Protein AF-0000000084586249 (afdb_homodimer)

Structure (mmCIF, N/CA/C/O backbone):
data_AF-0000000084586249-model_v1
#
loop_
_entity.id
_entity.type
_entity.pdbx_description
1 polymer Methyltransferase
#
loop_
_atom_site.group_PDB
_atom_site.id
_atom_site.type_symbol
_atom_site.label_atom_id
_atom_site.label_alt_id
_atom_site.label_comp_id
_atom_site.label_asym_id
_atom_site.label_entity_id
_atom_site.label_seq_id
_atom_site.pdbx_PDB_ins_code
_atom_site.Cartn_x
_atom_site.Cartn_y
_atom_site.Cartn_z
_atom_site.occupancy
_atom_site.B_iso_or_equiv
_atom_site.auth_seq_id
_atom_site.auth_comp_id
_atom_site.auth_asym_id
_atom_site.auth_atom_id
_atom_site.pdbx_PDB_model_num
ATOM 1 N N . MET A 1 1 ? 25.312 10.922 -0.398 1 52.28 1 MET A N 1
ATOM 2 C CA . MET A 1 1 ? 24.281 9.891 -0.327 1 52.28 1 MET A CA 1
ATOM 3 C C . MET A 1 1 ? 24.891 8.5 -0.48 1 52.28 1 MET A C 1
ATOM 5 O O . MET A 1 1 ? 25.766 8.289 -1.312 1 52.28 1 MET A O 1
ATOM 9 N N . ASN A 1 2 ? 24.656 7.605 0.57 1 78.06 2 ASN A N 1
ATOM 10 C CA . ASN A 1 2 ? 25.188 6.246 0.511 1 78.06 2 ASN A CA 1
ATOM 11 C C . ASN A 1 2 ? 24.688 5.508 -0.73 1 78.06 2 ASN A C 1
ATOM 13 O O . ASN A 1 2 ? 23.75 5.941 -1.383 1 78.06 2 ASN A O 1
ATOM 17 N N . VAL A 1 3 ? 25.516 4.699 -1.346 1 79.88 3 VAL A N 1
ATOM 18 C CA . VAL A 1 3 ? 25.281 3.922 -2.559 1 79.88 3 VAL A CA 1
ATOM 19 C C . VAL A 1 3 ? 23.844 3.434 -2.602 1 79.88 3 VAL A C 1
ATOM 21 O O . VAL A 1 3 ? 23.188 3.486 -3.648 1 79.88 3 VAL A O 1
ATOM 24 N N . MET A 1 4 ? 23.266 3.158 -1.524 1 85.44 4 MET A N 1
ATOM 25 C CA . MET A 1 4 ? 21.906 2.643 -1.477 1 85.44 4 MET A CA 1
ATOM 26 C C . MET A 1 4 ? 20.891 3.756 -1.712 1 85.44 4 MET A C 1
ATOM 28 O O . MET A 1 4 ? 19.891 3.557 -2.404 1 85.44 4 MET A O 1
ATOM 32 N N . GLU A 1 5 ? 21.141 4.891 -1.182 1 86.06 5 GLU A N 1
ATOM 33 C CA . GLU A 1 5 ? 20.234 6.023 -1.354 1 86.06 5 GLU A CA 1
ATOM 34 C C . GLU A 1 5 ? 20.203 6.48 -2.811 1 86.06 5 GLU A C 1
ATOM 36 O O . GLU A 1 5 ? 19.141 6.875 -3.314 1 86.06 5 GLU A O 1
ATOM 41 N N . ASN A 1 6 ? 21.312 6.391 -3.418 1 92.62 6 ASN A N 1
ATOM 42 C CA . ASN A 1 6 ? 21.359 6.715 -4.84 1 92.62 6 ASN A CA 1
ATOM 43 C C . ASN A 1 6 ? 20.516 5.73 -5.66 1 92.62 6 ASN A C 1
ATOM 45 O O . ASN A 1 6 ? 19.828 6.129 -6.59 1 92.62 6 ASN A O 1
ATOM 49 N N . LYS A 1 7 ? 20.688 4.465 -5.297 1 95.5 7 LYS A N 1
ATOM 50 C CA . LYS A 1 7 ? 19.906 3.434 -5.984 1 95.5 7 LYS A CA 1
ATOM 51 C C . LYS A 1 7 ? 18.406 3.652 -5.793 1 95.5 7 LYS A C 1
ATOM 53 O O . LYS A 1 7 ? 17.641 3.518 -6.742 1 95.5 7 LYS A O 1
ATOM 58 N N . TRP A 1 8 ? 17.984 3.982 -4.555 1 98.06 8 TRP A N 1
ATOM 59 C CA . TRP A 1 8 ? 16.578 4.273 -4.277 1 98.06 8 TRP A CA 1
ATOM 60 C C . TRP A 1 8 ? 16.078 5.426 -5.145 1 98.06 8 TRP A C 1
ATOM 62 O O . TRP A 1 8 ? 14.977 5.367 -5.691 1 98.06 8 TRP A O 1
ATOM 72 N N . SER A 1 9 ? 16.859 6.465 -5.262 1 97.56 9 SER A N 1
ATOM 73 C CA . SER A 1 9 ? 16.5 7.641 -6.043 1 97.56 9 SER A CA 1
ATOM 74 C C . SER A 1 9 ? 16.391 7.305 -7.527 1 97.56 9 SER A C 1
ATOM 76 O O . SER A 1 9 ? 15.508 7.812 -8.219 1 97.56 9 SER A O 1
ATOM 78 N N . ASP A 1 10 ? 17.328 6.492 -8.023 1 98.06 10 ASP A N 1
ATOM 79 C CA . ASP A 1 10 ? 17.281 6.059 -9.414 1 98.06 10 ASP A CA 1
ATOM 80 C C . ASP A 1 10 ? 15.984 5.301 -9.711 1 98.06 10 ASP A C 1
ATOM 82 O O . ASP A 1 10 ? 15.359 5.512 -10.75 1 98.06 10 ASP A O 1
ATOM 86 N N . VAL A 1 11 ? 15.594 4.457 -8.812 1 98.62 11 VAL A N 1
ATOM 87 C CA . VAL A 1 11 ? 14.375 3.678 -8.992 1 98.62 11 VAL A CA 1
ATOM 88 C C . VAL A 1 11 ? 13.156 4.602 -8.945 1 98.62 11 VAL A C 1
ATOM 90 O O . VAL A 1 11 ? 12.227 4.461 -9.742 1 98.62 11 VAL A O 1
ATOM 93 N N . ASP A 1 12 ? 13.148 5.562 -8.016 1 97.94 12 ASP A N 1
ATOM 94 C CA . ASP A 1 12 ? 12.07 6.547 -7.988 1 97.94 12 ASP A CA 1
ATOM 95 C C . ASP A 1 12 ? 11.938 7.25 -9.336 1 97.94 12 ASP A C 1
ATOM 97 O O . ASP A 1 12 ? 10.828 7.504 -9.805 1 97.94 12 ASP A O 1
ATOM 101 N N . THR A 1 13 ? 13.086 7.602 -9.898 1 97.31 13 THR A N 1
ATOM 102 C CA . THR A 1 13 ? 13.055 8.281 -11.195 1 97.31 13 THR A CA 1
ATOM 103 C C . THR A 1 13 ? 12.375 7.41 -12.242 1 97.31 13 THR A C 1
ATOM 105 O O . THR A 1 13 ? 11.555 7.898 -13.023 1 97.31 13 THR A O 1
ATOM 108 N N . VAL A 1 14 ? 12.672 6.094 -12.258 1 98.06 14 VAL A N 1
ATOM 109 C CA . VAL A 1 14 ? 12.031 5.164 -13.18 1 98.06 14 VAL A CA 1
ATOM 110 C C . VAL A 1 14 ? 10.523 5.156 -12.953 1 98.06 14 VAL A C 1
ATOM 112 O O . VAL A 1 14 ? 9.742 5.262 -13.898 1 98.06 14 VAL A O 1
ATOM 115 N N . PHE A 1 15 ? 10.078 5.047 -11.695 1 98.62 15 PHE A N 1
ATOM 116 C CA . PHE A 1 15 ? 8.664 4.973 -11.367 1 98.62 15 PHE A CA 1
ATOM 117 C C . PHE A 1 15 ? 7.961 6.281 -11.711 1 98.62 15 PHE A C 1
ATOM 119 O O . PHE A 1 15 ? 6.863 6.273 -12.273 1 98.62 15 PHE A O 1
ATOM 126 N N . LEU A 1 16 ? 8.602 7.414 -11.383 1 97.75 16 LEU A N 1
ATOM 127 C CA . LEU A 1 16 ? 7.992 8.703 -11.68 1 97.75 16 LEU A CA 1
ATOM 128 C C . LEU A 1 16 ? 7.793 8.875 -13.188 1 97.75 16 LEU A C 1
ATOM 130 O O . LEU A 1 16 ? 6.715 9.273 -13.633 1 97.75 16 LEU A O 1
ATOM 134 N N . ASN A 1 17 ? 8.734 8.531 -13.953 1 96.62 17 ASN A N 1
ATOM 135 C CA . ASN A 1 17 ? 8.672 8.68 -15.406 1 96.62 17 ASN A CA 1
ATOM 136 C C . ASN A 1 17 ? 7.621 7.754 -16.016 1 96.62 17 ASN A C 1
ATOM 138 O O . ASN A 1 17 ? 6.996 8.094 -17.016 1 96.62 17 ASN A O 1
ATOM 142 N N . SER A 1 18 ? 7.383 6.641 -15.398 1 97.56 18 SER A N 1
ATOM 143 C CA . SER A 1 18 ? 6.508 5.637 -15.992 1 97.56 18 SER A CA 1
ATOM 144 C C . SER A 1 18 ? 5.078 5.773 -15.477 1 97.56 18 SER A C 1
ATOM 146 O O . SER A 1 18 ? 4.121 5.551 -16.219 1 97.56 18 SER A O 1
ATOM 148 N N . LEU A 1 19 ? 4.934 6.152 -14.188 1 98.06 19 LEU A N 1
ATOM 149 C CA . LEU A 1 19 ? 3.637 5.953 -13.547 1 98.06 19 LEU A CA 1
ATOM 150 C C . LEU A 1 19 ? 3.012 7.285 -13.156 1 98.06 19 LEU A C 1
ATOM 152 O O . LEU A 1 19 ? 1.807 7.363 -12.906 1 98.06 19 LEU A O 1
ATOM 156 N N . LEU A 1 20 ? 3.826 8.266 -13.062 1 96.62 20 LEU A N 1
ATOM 157 C CA . LEU A 1 20 ? 3.355 9.578 -12.625 1 96.62 20 LEU A CA 1
ATOM 158 C C . LEU A 1 20 ? 4.109 10.695 -13.328 1 96.62 20 LEU A C 1
ATOM 160 O O . LEU A 1 20 ? 4.961 11.352 -12.727 1 96.62 20 LEU A O 1
ATOM 164 N N . PRO A 1 21 ? 3.756 10.945 -14.469 1 86.12 21 PRO A N 1
ATOM 165 C CA . PRO A 1 21 ? 4.461 12.023 -15.164 1 86.12 21 PRO A CA 1
ATOM 166 C C . PRO A 1 21 ? 4.336 13.367 -14.445 1 86.12 21 PRO A C 1
ATOM 168 O O . PRO A 1 21 ? 3.42 13.562 -13.641 1 86.12 21 PRO A O 1
ATOM 171 N N . ALA A 1 22 ? 5.133 14.289 -14.797 1 87.88 22 ALA A N 1
ATOM 172 C CA . ALA A 1 22 ? 5.328 15.562 -14.102 1 87.88 22 ALA A CA 1
ATOM 173 C C . ALA A 1 22 ? 4.039 16.375 -14.078 1 87.88 22 ALA A C 1
ATOM 175 O O . ALA A 1 22 ? 3.756 17.062 -13.094 1 87.88 22 ALA A O 1
ATOM 176 N N . GLU A 1 23 ? 3.238 16.281 -15.086 1 88.38 23 GLU A N 1
ATOM 177 C CA . GLU A 1 23 ? 2.02 17.078 -15.18 1 88.38 23 GLU A CA 1
ATOM 178 C C . GLU A 1 23 ? 0.967 16.594 -14.18 1 88.38 23 GLU A C 1
ATOM 180 O O . GLU A 1 23 ? -0.004 17.312 -13.906 1 88.38 23 GLU A O 1
ATOM 185 N N . GLU A 1 24 ? 1.23 15.492 -13.578 1 92.94 24 GLU A N 1
ATOM 186 C CA . GLU A 1 24 ? 0.219 14.891 -12.711 1 92.94 24 GLU A CA 1
ATOM 187 C C . GLU A 1 24 ? 0.689 14.844 -11.258 1 92.94 24 GLU A C 1
ATOM 189 O O . GLU A 1 24 ? -0.052 14.414 -10.375 1 92.94 24 GLU A O 1
ATOM 194 N N . ASP A 1 25 ? 1.875 15.328 -10.992 1 95.25 25 ASP A N 1
ATOM 195 C CA . ASP A 1 25 ? 2.445 15.062 -9.68 1 95.25 25 ASP A CA 1
ATOM 196 C C . ASP A 1 25 ? 2.203 16.234 -8.727 1 95.25 25 ASP A C 1
ATOM 198 O O . ASP A 1 25 ? 2.74 16.266 -7.617 1 95.25 25 ASP A O 1
ATOM 202 N N . HIS A 1 26 ? 1.472 17.281 -9.156 1 96.69 26 HIS A N 1
ATOM 203 C CA . HIS A 1 26 ? 1.123 18.453 -8.367 1 96.69 26 HIS A CA 1
ATOM 204 C C . HIS A 1 26 ? 2.373 19.156 -7.855 1 96.69 26 HIS A C 1
ATOM 206 O O . HIS A 1 26 ? 2.387 19.672 -6.73 1 96.69 26 HIS A O 1
ATOM 212 N N . SER A 1 27 ? 3.408 19.141 -8.633 1 96.19 27 SER A N 1
ATOM 213 C CA . SER A 1 27 ? 4.68 19.734 -8.227 1 96.19 27 SER A CA 1
ATOM 214 C C . SER A 1 27 ? 4.52 21.219 -7.918 1 96.19 27 SER A C 1
ATOM 216 O O . SER A 1 27 ? 5.285 21.781 -7.133 1 96.19 27 SER A O 1
ATOM 218 N N . TYR A 1 28 ? 3.492 21.875 -8.477 1 96.75 28 TYR A N 1
ATOM 219 C CA . TYR A 1 28 ? 3.25 23.281 -8.219 1 96.75 28 TYR A CA 1
ATOM 220 C C . TYR A 1 28 ? 2.984 23.531 -6.738 1 96.75 28 TYR A C 1
ATOM 222 O O . TYR A 1 28 ? 3.328 24.594 -6.207 1 96.75 28 TYR A O 1
ATOM 230 N N . VAL A 1 29 ? 2.383 22.609 -6.031 1 98.31 29 VAL A N 1
ATOM 231 C CA . VAL A 1 29 ? 2.107 22.734 -4.605 1 98.31 29 VAL A CA 1
ATOM 232 C C . VAL A 1 29 ? 3.418 22.703 -3.822 1 98.31 29 VAL A C 1
ATOM 234 O O . VAL A 1 29 ? 3.615 23.484 -2.891 1 98.31 29 VAL A O 1
ATOM 237 N N . LEU A 1 30 ? 4.309 21.781 -4.199 1 97.5 30 LEU A N 1
ATOM 238 C CA . LEU A 1 30 ? 5.609 21.656 -3.547 1 97.5 30 LEU A CA 1
ATOM 239 C C . LEU A 1 30 ? 6.426 22.938 -3.732 1 97.5 30 LEU A C 1
ATOM 241 O O . LEU A 1 30 ? 7.094 23.391 -2.803 1 97.5 30 LEU A O 1
ATOM 245 N N . GLU A 1 31 ? 6.371 23.453 -4.887 1 97.5 31 GLU A N 1
ATOM 246 C CA . GLU A 1 31 ? 7.055 24.719 -5.172 1 97.5 31 GLU A CA 1
ATOM 247 C C . GLU A 1 31 ? 6.492 25.844 -4.324 1 97.5 31 GLU A C 1
ATOM 249 O O . GLU A 1 31 ? 7.25 26.641 -3.762 1 97.5 31 GLU A O 1
ATOM 254 N N . ALA A 1 32 ? 5.168 25.922 -4.266 1 98.31 32 ALA A N 1
ATOM 255 C CA . ALA A 1 32 ? 4.52 26.953 -3.451 1 98.31 32 ALA A CA 1
ATOM 256 C C . ALA A 1 32 ? 4.906 26.812 -1.981 1 98.31 32 ALA A C 1
ATOM 258 O O . ALA A 1 32 ? 5.148 27.812 -1.298 1 98.31 32 ALA A O 1
ATOM 259 N N . ASN A 1 33 ? 4.918 25.562 -1.491 1 98.62 33 ASN A N 1
ATOM 260 C CA . ASN A 1 33 ? 5.328 25.312 -0.114 1 98.62 33 ASN A CA 1
ATOM 261 C C . ASN A 1 33 ? 6.758 25.781 0.141 1 98.62 33 ASN A C 1
ATOM 263 O O . ASN A 1 33 ? 7.043 26.391 1.176 1 98.62 33 ASN A O 1
ATOM 267 N N . GLN A 1 34 ? 7.625 25.469 -0.759 1 97.88 34 GLN A N 1
ATOM 268 C CA . GLN A 1 34 ? 9.016 25.891 -0.645 1 97.88 34 GLN A CA 1
ATOM 269 C C . GLN A 1 34 ? 9.141 27.406 -0.632 1 97.88 34 GLN A C 1
ATOM 271 O O . GLN A 1 34 ? 9.875 27.969 0.182 1 97.88 34 GLN A O 1
ATOM 276 N N . GLU A 1 35 ? 8.453 28.062 -1.516 1 98.12 35 GLU A N 1
ATOM 277 C CA . GLU A 1 35 ? 8.469 29.516 -1.599 1 98.12 35 GLU A CA 1
ATOM 278 C C . GLU A 1 35 ? 7.965 30.156 -0.306 1 98.12 35 GLU A C 1
ATOM 280 O O . GLU A 1 35 ? 8.445 31.203 0.104 1 98.12 35 GLU A O 1
ATOM 285 N N . ALA A 1 36 ? 7.012 29.516 0.248 1 98.38 36 ALA A N 1
ATOM 286 C CA . ALA A 1 36 ? 6.438 30 1.497 1 98.38 36 ALA A CA 1
ATOM 287 C C . ALA A 1 36 ? 7.289 29.594 2.693 1 98.38 36 ALA A C 1
ATOM 289 O O . ALA A 1 36 ? 6.922 29.844 3.844 1 98.38 36 ALA A O 1
ATOM 290 N N . GLU A 1 37 ? 8.398 28.828 2.451 1 98.06 37 GLU A N 1
ATOM 291 C CA . GLU A 1 37 ? 9.391 28.453 3.447 1 98.06 37 GLU A CA 1
ATOM 292 C C . GLU A 1 37 ? 8.812 27.469 4.465 1 98.06 37 GLU A C 1
ATOM 294 O O . GLU A 1 37 ? 9.117 27.547 5.656 1 98.06 37 GLU A O 1
ATOM 299 N N . LEU A 1 38 ? 7.867 26.734 3.994 1 98 38 LEU A N 1
ATOM 300 C CA . LEU A 1 38 ? 7.41 25.625 4.832 1 98 38 LEU A CA 1
ATOM 301 C C . LEU A 1 38 ? 8.477 24.547 4.934 1 98 38 LEU A C 1
ATOM 303 O O . LEU A 1 38 ? 9.32 24.406 4.047 1 98 38 LEU A O 1
ATOM 307 N N . PRO A 1 39 ? 8.438 23.781 6.074 1 95.62 39 PRO A N 1
ATOM 308 C CA . PRO A 1 39 ? 9.32 22.609 6.129 1 95.62 39 PRO A CA 1
ATOM 309 C C . PRO A 1 39 ? 9.125 21.672 4.953 1 95.62 39 PRO A C 1
ATOM 311 O O . PRO A 1 39 ? 7.992 21.453 4.512 1 95.62 39 PRO A O 1
ATOM 314 N N . GLN A 1 40 ? 10.211 21.125 4.375 1 92.38 40 GLN A N 1
ATOM 315 C CA . GLN A 1 40 ? 10.148 20.234 3.225 1 92.38 40 GLN A CA 1
ATOM 316 C C . GLN A 1 40 ? 9.93 18.797 3.662 1 92.38 40 GLN A C 1
ATOM 318 O O . GLN A 1 40 ? 10.773 17.922 3.406 1 92.38 40 GLN A O 1
ATOM 323 N N . ILE A 1 41 ? 8.812 18.578 4.266 1 92.94 41 ILE A N 1
ATOM 324 C CA . ILE A 1 41 ? 8.547 17.266 4.832 1 92.94 41 ILE A CA 1
ATOM 325 C C . ILE A 1 41 ? 7.297 16.672 4.191 1 92.94 41 ILE A C 1
ATOM 327 O O . ILE A 1 41 ? 6.668 15.773 4.758 1 92.94 41 ILE A O 1
ATOM 331 N N . ASP A 1 42 ? 6.906 17.203 3.037 1 94.5 42 ASP A N 1
ATOM 332 C CA . ASP A 1 42 ? 5.789 16.641 2.285 1 94.5 42 ASP A CA 1
ATOM 333 C C . ASP A 1 42 ? 6.047 15.188 1.916 1 94.5 42 ASP A C 1
ATOM 335 O O . ASP A 1 42 ? 7.203 14.773 1.794 1 94.5 42 ASP A O 1
ATOM 339 N N . VAL A 1 43 ? 4.984 14.422 1.787 1 96.5 43 VAL A N 1
ATOM 340 C CA . VAL A 1 43 ? 5.141 13.109 1.177 1 96.5 43 VAL A CA 1
ATOM 341 C C . VAL A 1 43 ? 5.711 13.258 -0.232 1 96.5 43 VAL A C 1
ATOM 343 O O . VAL A 1 43 ? 5.609 14.328 -0.84 1 96.5 43 VAL A O 1
ATOM 346 N N . SER A 1 44 ? 6.324 12.219 -0.749 1 96.38 44 SER A N 1
ATOM 347 C CA . SER A 1 44 ? 6.793 12.227 -2.131 1 96.38 44 SER A CA 1
ATOM 348 C C . SER A 1 44 ? 5.629 12.133 -3.111 1 96.38 44 SER A C 1
ATOM 350 O O . SER A 1 44 ? 4.527 11.727 -2.732 1 96.38 44 SER A O 1
ATOM 352 N N . PRO A 1 45 ? 5.863 12.461 -4.363 1 97.56 45 PRO A N 1
ATOM 353 C CA . PRO A 1 45 ? 4.801 12.352 -5.367 1 97.56 45 PRO A CA 1
ATOM 354 C C . PRO A 1 45 ? 4.238 10.93 -5.473 1 97.56 45 PRO A C 1
ATOM 356 O O . PRO A 1 45 ? 3.021 10.75 -5.551 1 97.56 45 PRO A O 1
ATOM 359 N N . LEU A 1 46 ? 5.086 9.922 -5.449 1 98.31 46 LEU A N 1
ATOM 360 C CA . LEU A 1 46 ? 4.625 8.539 -5.531 1 98.31 46 LEU A CA 1
ATOM 361 C C . LEU A 1 46 ? 3.801 8.164 -4.305 1 98.31 46 LEU A C 1
ATOM 363 O O . LEU A 1 46 ? 2.824 7.418 -4.41 1 98.31 46 LEU A O 1
ATOM 367 N N . GLN A 1 47 ? 4.191 8.68 -3.154 1 98.19 47 GLN A N 1
ATOM 368 C CA . GLN A 1 47 ? 3.422 8.445 -1.938 1 98.19 47 GLN A CA 1
ATOM 369 C C . GLN A 1 47 ? 2.08 9.172 -1.988 1 98.19 47 GLN A C 1
ATOM 371 O O . GLN A 1 47 ? 1.071 8.656 -1.504 1 98.19 47 GLN A O 1
ATOM 376 N N . GLY A 1 48 ? 2.082 10.43 -2.514 1 98.5 48 GLY A N 1
ATOM 377 C CA . GLY A 1 48 ? 0.817 11.109 -2.748 1 98.5 48 GLY A CA 1
ATOM 378 C C . GLY A 1 48 ? -0.128 10.32 -3.633 1 98.5 48 GLY A C 1
ATOM 379 O O . GLY A 1 48 ? -1.312 10.18 -3.318 1 98.5 48 GLY A O 1
ATOM 380 N N . ARG A 1 49 ? 0.405 9.828 -4.719 1 98.62 49 ARG A N 1
ATOM 381 C CA . ARG A 1 49 ? -0.385 8.992 -5.617 1 98.62 49 ARG A CA 1
ATOM 382 C C . ARG A 1 49 ? -0.88 7.738 -4.91 1 98.62 49 ARG A C 1
ATOM 384 O O . ARG A 1 49 ? -1.987 7.266 -5.176 1 98.62 49 ARG A O 1
ATOM 391 N N . LEU A 1 50 ? -0.087 7.148 -4.039 1 98.88 50 LEU A N 1
ATOM 392 C CA . LEU A 1 50 ? -0.523 6 -3.252 1 98.88 50 LEU A CA 1
ATOM 393 C C . LEU A 1 50 ? -1.746 6.352 -2.412 1 98.88 50 LEU A C 1
ATOM 395 O O . LEU A 1 50 ? -2.732 5.609 -2.404 1 98.88 50 LEU A O 1
ATOM 399 N N . LEU A 1 51 ? -1.681 7.465 -1.702 1 98.88 51 LEU A N 1
ATOM 400 C CA . LEU A 1 51 ? -2.809 7.91 -0.891 1 98.88 51 LEU A CA 1
ATOM 401 C C . LEU A 1 51 ? -4.051 8.109 -1.752 1 98.88 51 LEU A C 1
ATOM 403 O O . LEU A 1 51 ? -5.148 7.688 -1.375 1 98.88 51 LEU A O 1
ATOM 407 N N . HIS A 1 52 ? -3.867 8.719 -2.879 1 98.88 52 HIS A N 1
ATOM 408 C CA . HIS A 1 52 ? -4.941 8.945 -3.836 1 98.88 52 HIS A CA 1
ATOM 409 C C . HIS A 1 52 ? -5.59 7.637 -4.266 1 98.88 52 HIS A C 1
ATOM 411 O O . HIS A 1 52 ? -6.816 7.504 -4.23 1 98.88 52 HIS A O 1
ATOM 417 N N . LEU A 1 53 ? -4.793 6.691 -4.598 1 98.88 53 LEU A N 1
ATOM 418 C CA . LEU A 1 53 ? -5.309 5.422 -5.094 1 98.88 53 LEU A CA 1
ATOM 419 C C . LEU A 1 53 ? -5.984 4.633 -3.973 1 98.88 53 LEU A C 1
ATOM 421 O O . LEU A 1 53 ? -7.012 3.986 -4.195 1 98.88 53 LEU A O 1
ATOM 425 N N . LEU A 1 54 ? -5.395 4.66 -2.77 1 98.94 54 LEU A N 1
ATOM 426 C CA . LEU A 1 54 ? -6.039 3.986 -1.646 1 98.94 54 LEU A CA 1
ATOM 427 C C . LEU A 1 54 ? -7.422 4.57 -1.382 1 98.94 54 LEU A C 1
ATOM 429 O O . LEU A 1 54 ? -8.375 3.832 -1.124 1 98.94 54 LEU A O 1
ATOM 433 N N . ALA A 1 55 ? -7.523 5.879 -1.43 1 98.88 55 ALA A N 1
ATOM 434 C CA . ALA A 1 55 ? -8.82 6.535 -1.239 1 98.88 55 ALA A CA 1
ATOM 435 C C . ALA A 1 55 ? -9.797 6.141 -2.34 1 98.88 55 ALA A C 1
ATOM 437 O O . ALA A 1 55 ? -10.977 5.891 -2.07 1 98.88 55 ALA A O 1
ATOM 438 N N . LYS A 1 56 ? -9.32 6.062 -3.568 1 98.62 56 LYS A N 1
ATOM 439 C CA . LYS A 1 56 ? -10.164 5.652 -4.688 1 98.62 56 LYS A CA 1
ATOM 440 C C . LYS A 1 56 ? -10.633 4.207 -4.527 1 98.62 56 LYS A C 1
ATOM 442 O O . LYS A 1 56 ? -11.805 3.9 -4.742 1 98.62 56 LYS A O 1
ATOM 447 N N . ILE A 1 57 ? -9.711 3.393 -4.223 1 98.75 57 ILE A N 1
ATOM 448 C CA . ILE A 1 57 ? -10.023 1.979 -4.035 1 98.75 57 ILE A CA 1
ATOM 449 C C . ILE A 1 57 ? -11.094 1.826 -2.955 1 98.75 57 ILE A C 1
ATOM 451 O O . ILE A 1 57 ? -12.062 1.084 -3.135 1 98.75 57 ILE A O 1
ATOM 455 N N . LYS A 1 58 ? -10.945 2.52 -1.854 1 98.62 58 LYS A N 1
ATOM 456 C CA . LYS A 1 58 ? -11.914 2.48 -0.766 1 98.62 58 LYS A CA 1
ATOM 457 C C . LYS A 1 58 ? -13.266 3.047 -1.21 1 98.62 58 LYS A C 1
ATOM 459 O O . LYS A 1 58 ? -14.312 2.654 -0.688 1 98.62 58 LYS A O 1
ATOM 464 N N . GLY A 1 59 ? -13.289 3.902 -2.186 1 98.31 59 GLY A N 1
ATOM 465 C CA . GLY A 1 59 ? -14.469 4.703 -2.465 1 98.31 59 GLY A CA 1
ATOM 466 C C . GLY A 1 59 ? -14.773 5.719 -1.379 1 98.31 59 GLY A C 1
ATOM 467 O O . GLY A 1 59 ? -15.93 5.879 -0.974 1 98.31 59 GLY A O 1
ATOM 468 N N . ALA A 1 60 ? -13.711 6.402 -0.971 1 98.62 60 ALA A N 1
ATOM 469 C CA . ALA A 1 60 ? -13.82 7.32 0.161 1 98.62 60 ALA A CA 1
ATOM 470 C C . ALA A 1 60 ? -14.758 8.477 -0.159 1 98.62 60 ALA A C 1
ATOM 472 O O . ALA A 1 60 ? -14.742 9.016 -1.27 1 98.62 60 ALA A O 1
ATOM 473 N N . LYS A 1 61 ? -15.555 8.859 0.827 1 98.62 61 LYS A N 1
ATOM 474 C CA . LYS A 1 61 ? -16.469 9.992 0.716 1 98.62 61 LYS A CA 1
ATOM 475 C C . LYS A 1 61 ? -16.188 11.031 1.795 1 98.62 61 LYS A C 1
ATOM 477 O O . LYS A 1 61 ? -16.422 12.227 1.591 1 98.62 61 LYS A O 1
ATOM 482 N N . HIS A 1 62 ? -15.773 10.594 2.887 1 98.62 62 HIS A N 1
ATOM 483 C CA . HIS A 1 62 ? -15.43 11.445 4.02 1 98.62 62 HIS A CA 1
ATOM 484 C C . HIS A 1 62 ? -14.031 11.148 4.535 1 98.62 62 HIS A C 1
ATOM 486 O O . HIS A 1 62 ? -13.797 10.102 5.148 1 98.62 62 HIS A O 1
ATOM 492 N N . ILE A 1 63 ? -13.141 12.109 4.312 1 98.88 63 ILE A N 1
ATOM 493 C CA . ILE A 1 63 ? -11.742 11.883 4.652 1 98.88 63 ILE A CA 1
ATOM 494 C C . ILE A 1 63 ? -11.336 12.812 5.797 1 98.88 63 ILE A C 1
ATOM 496 O O . ILE A 1 63 ? -11.711 13.992 5.812 1 98.88 63 ILE A O 1
ATOM 500 N N . LEU A 1 64 ? -10.602 12.281 6.773 1 98.81 64 LEU A N 1
ATOM 501 C CA . LEU A 1 64 ? -9.945 13.07 7.809 1 98.81 64 LEU A CA 1
ATOM 502 C C . LEU A 1 64 ? -8.43 12.977 7.672 1 98.81 64 LEU A C 1
ATOM 504 O O . LEU A 1 64 ? -7.871 11.883 7.59 1 98.81 64 LEU A O 1
ATOM 508 N N . GLU A 1 65 ? -7.809 14.07 7.566 1 98.81 65 GLU A N 1
ATOM 509 C CA . GLU A 1 65 ? -6.352 14.172 7.602 1 98.81 65 GLU A CA 1
ATOM 510 C C . GLU A 1 65 ? -5.879 14.938 8.828 1 98.81 65 GLU A C 1
ATOM 512 O O . GLU A 1 65 ? -6.352 16.047 9.094 1 98.81 65 GLU A O 1
ATOM 517 N N . ILE A 1 66 ? -5.039 14.305 9.602 1 98.56 66 ILE A N 1
ATOM 518 C CA . ILE A 1 66 ? -4.398 14.977 10.727 1 98.56 66 ILE A CA 1
ATOM 519 C C . ILE A 1 66 ? -2.965 15.352 10.359 1 98.56 66 ILE A C 1
ATOM 521 O O . ILE A 1 66 ? -2.104 14.477 10.227 1 98.56 66 ILE A O 1
ATOM 525 N N . GLY A 1 67 ? -2.668 16.609 10.234 1 98.06 67 GLY A N 1
ATOM 526 C CA . GLY A 1 67 ? -1.424 17.141 9.695 1 98.06 67 GLY A CA 1
ATOM 527 C C . GLY A 1 67 ? -1.539 17.578 8.25 1 98.06 67 GLY A C 1
ATOM 528 O O . GLY A 1 67 ? -1.449 16.75 7.332 1 98.06 67 GLY A O 1
ATOM 529 N N . THR A 1 68 ? -1.691 18.922 8.094 1 98.38 68 THR A N 1
ATOM 530 C CA . THR A 1 68 ? -1.943 19.484 6.766 1 98.38 68 THR A CA 1
ATOM 531 C C . THR A 1 68 ? -0.65 19.984 6.137 1 98.38 68 THR A C 1
ATOM 533 O O . THR A 1 68 ? -0.386 19.75 4.961 1 98.38 68 THR A O 1
ATOM 536 N N . LEU A 1 69 ? 0.139 20.703 6.926 1 98.06 69 LEU A N 1
ATOM 537 C CA . LEU A 1 69 ? 1.248 21.5 6.402 1 98.06 69 LEU A CA 1
ATOM 538 C C . LEU A 1 69 ? 0.784 22.391 5.258 1 98.06 69 LEU A C 1
ATOM 540 O O . LEU A 1 69 ? -0.138 23.188 5.43 1 98.06 69 LEU A O 1
ATOM 544 N N . GLY A 1 70 ? 1.329 22.297 4.098 1 98.56 70 GLY A N 1
ATOM 545 C CA . GLY A 1 70 ? 0.941 23.125 2.975 1 98.56 70 GLY A CA 1
ATOM 546 C C . GLY A 1 70 ? -0.098 22.484 2.078 1 98.56 70 GLY A C 1
ATOM 547 O O . GLY A 1 70 ? -0.473 23.047 1.048 1 98.56 70 GLY A O 1
ATOM 548 N N . GLY A 1 71 ? -0.564 21.359 2.383 1 98.81 71 GLY A N 1
ATOM 549 C CA . GLY A 1 71 ? -1.747 20.797 1.75 1 98.81 71 GLY A CA 1
ATOM 550 C C . GLY A 1 71 ? -1.423 19.844 0.612 1 98.81 71 GLY A C 1
ATOM 551 O O . GLY A 1 71 ? -2.297 19.5 -0.186 1 98.81 71 GLY A O 1
ATOM 552 N N . TYR A 1 72 ? -0.193 19.344 0.497 1 98.81 72 TYR A N 1
ATOM 553 C CA . TYR A 1 72 ? 0.173 18.484 -0.629 1 98.81 72 TYR A CA 1
ATOM 554 C C . TYR A 1 72 ? -0.596 17.172 -0.591 1 98.81 72 TYR A C 1
ATOM 556 O O . TYR A 1 72 ? -1.287 16.828 -1.551 1 98.81 72 TYR A O 1
ATOM 564 N N . SER A 1 73 ? -0.516 16.453 0.523 1 98.81 73 SER A N 1
ATOM 565 C CA . SER A 1 73 ? -1.269 15.211 0.63 1 98.81 73 SER A CA 1
ATOM 566 C C . SER A 1 73 ? -2.771 15.469 0.635 1 98.81 73 SER A C 1
ATOM 568 O O . SER A 1 73 ? -3.547 14.664 0.114 1 98.81 73 SER A O 1
ATOM 570 N N . THR A 1 74 ? -3.154 16.594 1.182 1 98.88 74 THR A N 1
ATOM 571 C CA . THR A 1 74 ? -4.562 16.969 1.188 1 98.88 74 THR A CA 1
ATOM 572 C C . THR A 1 74 ? -5.121 17 -0.232 1 98.88 74 THR A C 1
ATOM 574 O O . THR A 1 74 ? -6.203 16.469 -0.49 1 98.88 74 THR A O 1
ATOM 577 N N . ILE A 1 75 ? -4.395 17.594 -1.087 1 98.88 75 ILE A N 1
ATOM 578 C CA . ILE A 1 75 ? -4.836 17.766 -2.467 1 98.88 75 ILE A CA 1
ATOM 579 C C . ILE A 1 75 ? -4.91 16.406 -3.156 1 98.88 75 ILE A C 1
ATOM 581 O O . ILE A 1 75 ? -5.871 16.125 -3.875 1 98.88 75 ILE A O 1
ATOM 585 N N . TRP A 1 76 ? -3.934 15.508 -2.957 1 98.88 76 TRP A N 1
ATOM 586 C CA . TRP A 1 76 ? -3.992 14.148 -3.486 1 98.88 76 TRP A CA 1
ATOM 587 C C . TRP A 1 76 ? -5.254 13.43 -3.018 1 98.88 76 TRP A C 1
ATOM 589 O O . TRP A 1 76 ? -5.965 12.82 -3.818 1 98.88 76 TRP A O 1
ATOM 599 N N . LEU A 1 77 ? -5.508 13.531 -1.749 1 98.94 77 LEU A N 1
ATOM 600 C CA . LEU A 1 77 ? -6.656 12.852 -1.156 1 98.94 77 LEU A CA 1
ATOM 601 C C . LEU A 1 77 ? -7.965 13.445 -1.666 1 98.94 77 LEU A C 1
ATOM 603 O O . LEU A 1 77 ? -8.883 12.711 -2.025 1 98.94 77 LEU A O 1
ATOM 607 N N . ALA A 1 78 ? -8.047 14.727 -1.717 1 98.88 78 ALA A N 1
ATOM 608 C CA . ALA A 1 78 ? -9.273 15.398 -2.127 1 98.88 78 ALA A CA 1
ATOM 609 C C . ALA A 1 78 ? -9.617 15.07 -3.578 1 98.88 78 ALA A C 1
ATOM 611 O O . ALA A 1 78 ? -10.797 14.961 -3.934 1 98.88 78 ALA A O 1
ATOM 612 N N . LYS A 1 79 ? -8.648 14.93 -4.41 1 98.5 79 LYS A N 1
ATOM 613 C CA . LYS A 1 79 ? -8.859 14.633 -5.824 1 98.5 79 LYS A CA 1
ATOM 614 C C . LYS A 1 79 ? -9.461 13.242 -6.008 1 98.5 79 LYS A C 1
ATOM 616 O O . LYS A 1 79 ? -9.992 12.922 -7.074 1 98.5 79 LYS A O 1
ATOM 621 N N . ALA A 1 80 ? -9.352 12.422 -5.027 1 98.44 80 ALA A N 1
ATOM 622 C CA . ALA A 1 80 ? -9.922 11.078 -5.102 1 98.44 80 ALA A CA 1
ATOM 623 C C . ALA A 1 80 ? -11.406 11.086 -4.746 1 98.44 80 ALA A C 1
ATOM 625 O O . ALA A 1 80 ? -12.109 10.109 -4.98 1 98.44 80 ALA A O 1
ATOM 626 N N . LEU A 1 81 ? -11.922 12.172 -4.195 1 98.56 81 LEU A N 1
ATOM 627 C CA . LEU A 1 81 ? -13.289 12.227 -3.674 1 98.56 81 LEU A CA 1
ATOM 628 C C . LEU A 1 81 ? -14.297 12.391 -4.805 1 98.56 81 LEU A C 1
ATOM 630 O O . LEU A 1 81 ? -14.031 13.078 -5.789 1 98.56 81 LEU A O 1
ATOM 634 N N . PRO A 1 82 ? -15.469 11.789 -4.641 1 97.81 82 PRO A N 1
ATOM 635 C CA . PRO A 1 82 ? -16.578 12.148 -5.527 1 97.81 82 PRO A CA 1
ATOM 636 C C . PRO A 1 82 ? -17.078 13.57 -5.297 1 97.81 82 PRO A C 1
ATOM 638 O O . PRO A 1 82 ? -16.625 14.242 -4.375 1 97.81 82 PRO A O 1
ATOM 641 N N . ALA A 1 83 ? -17.984 13.984 -6.117 1 96.56 83 ALA A N 1
ATOM 642 C CA . ALA A 1 83 ? -18.469 15.359 -6.086 1 96.56 83 ALA A CA 1
ATOM 643 C C . ALA A 1 83 ? -19.016 15.711 -4.707 1 96.56 83 ALA A C 1
ATOM 645 O O . ALA A 1 83 ? -18.844 16.828 -4.23 1 96.56 83 ALA A O 1
ATOM 646 N N . SER A 1 84 ? -19.609 14.789 -4.043 1 96.25 84 SER A N 1
ATOM 647 C CA . SER A 1 84 ? -20.25 15.047 -2.756 1 96.25 84 SER A CA 1
ATOM 648 C C . SER A 1 84 ? -19.297 14.758 -1.6 1 96.25 84 SER A C 1
ATOM 650 O O . SER A 1 84 ? -19.672 14.875 -0.433 1 96.25 84 SER A O 1
ATOM 652 N N . GLY A 1 85 ? -18.094 14.375 -1.939 1 98.12 85 GLY A N 1
ATOM 653 C CA . GLY A 1 85 ? -17.141 14.023 -0.901 1 98.12 85 GLY A CA 1
ATOM 654 C C . GLY A 1 85 ? -16.594 15.227 -0.168 1 98.12 85 GLY A C 1
ATOM 655 O O . GLY A 1 85 ? -16.594 16.344 -0.7 1 98.12 85 GLY A O 1
ATOM 656 N N . LYS A 1 86 ? -16.141 14.992 1.063 1 98.31 86 LYS A N 1
ATOM 657 C CA . LYS A 1 86 ? -15.562 16.047 1.894 1 98.31 86 LYS A CA 1
ATOM 658 C C . LYS A 1 86 ? -14.297 15.562 2.598 1 98.31 86 LYS A C 1
ATOM 660 O O . LYS A 1 86 ? -14.219 14.414 3.023 1 98.31 86 LYS A O 1
ATOM 665 N N . LEU A 1 87 ? -13.383 16.453 2.703 1 98.75 87 LEU A N 1
ATOM 666 C CA . LEU A 1 87 ? -12.141 16.203 3.422 1 98.75 87 LEU A CA 1
ATOM 667 C C . LEU A 1 87 ? -11.891 17.297 4.457 1 98.75 87 LEU A C 1
ATOM 669 O O . LEU A 1 87 ? -11.977 18.484 4.148 1 98.75 87 LEU A O 1
ATOM 673 N N . TYR A 1 88 ? -11.695 16.891 5.695 1 98.62 88 TYR A N 1
ATOM 674 C CA . TYR A 1 88 ? -11.219 17.781 6.75 1 98.62 88 TYR A CA 1
ATOM 675 C C . TYR A 1 88 ? -9.734 17.547 7.035 1 98.62 88 TYR A C 1
ATOM 677 O O . TYR A 1 88 ? -9.312 16.391 7.219 1 98.62 88 TYR A O 1
ATOM 685 N N . THR A 1 89 ? -8.969 18.562 6.992 1 98.75 89 THR A N 1
ATOM 686 C CA . THR A 1 89 ? -7.555 18.469 7.332 1 98.75 89 THR A CA 1
ATOM 687 C C . THR A 1 89 ? -7.207 19.422 8.469 1 98.75 89 THR A C 1
ATOM 689 O O . THR A 1 89 ? -7.582 20.594 8.445 1 98.75 89 THR A O 1
ATOM 692 N N . LEU A 1 90 ? -6.496 18.906 9.469 1 98.69 90 LEU A N 1
ATOM 693 C CA . LEU A 1 90 ? -6.219 19.641 10.688 1 98.69 90 LEU A CA 1
ATOM 694 C C . LEU A 1 90 ? -4.801 20.203 10.68 1 98.69 90 LEU A C 1
ATOM 696 O O . LEU A 1 90 ? -3.842 19.469 10.43 1 98.69 90 LEU A O 1
ATOM 700 N N . GLU A 1 91 ? -4.656 21.453 10.914 1 98.38 91 GLU A N 1
ATOM 701 C CA . GLU A 1 91 ? -3.367 22.141 10.953 1 98.38 91 GLU A CA 1
ATOM 702 C C . GLU A 1 91 ? -3.307 23.141 12.102 1 98.38 91 GLU A C 1
ATOM 704 O O . GLU A 1 91 ? -4.16 24.016 12.211 1 98.38 91 GLU A O 1
ATOM 709 N N . ALA A 1 92 ? -2.26 23 12.914 1 97.56 92 ALA A N 1
ATOM 710 C CA . ALA A 1 92 ? -2.146 23.828 14.117 1 97.56 92 ALA A CA 1
ATOM 711 C C . ALA A 1 92 ? -1.576 25.203 13.781 1 97.56 92 ALA A C 1
ATOM 713 O O . ALA A 1 92 ? -1.926 26.203 14.422 1 97.56 92 ALA A O 1
ATOM 714 N N . HIS A 1 93 ? -0.674 25.297 12.852 1 97.69 93 HIS A N 1
ATOM 715 C CA . HIS A 1 93 ? 0.034 26.531 12.539 1 97.69 93 HIS A CA 1
ATOM 716 C C . HIS A 1 93 ? -0.77 27.406 11.578 1 97.69 93 HIS A C 1
ATOM 718 O O . HIS A 1 93 ? -0.945 27.047 10.406 1 97.69 93 HIS A O 1
ATOM 724 N N . PRO A 1 94 ? -1.165 28.562 11.984 1 98.19 94 PRO A N 1
ATOM 725 C CA . PRO A 1 94 ? -2.053 29.391 11.164 1 98.19 94 PRO A CA 1
ATOM 726 C C . PRO A 1 94 ? -1.44 29.75 9.812 1 98.19 94 PRO A C 1
ATOM 728 O O . PRO A 1 94 ? -2.146 29.781 8.797 1 98.19 94 PRO A O 1
ATOM 731 N N . TYR A 1 95 ? -0.2 29.984 9.836 1 98.56 95 TYR A N 1
ATOM 732 C CA . TYR A 1 95 ? 0.441 30.359 8.578 1 98.56 95 TYR A CA 1
ATOM 733 C C . TYR A 1 95 ? 0.437 29.188 7.602 1 98.56 95 TYR A C 1
ATOM 735 O O . TYR A 1 95 ? 0.153 29.359 6.414 1 98.56 95 TYR A O 1
ATOM 743 N N . PHE A 1 96 ? 0.815 27.938 8.07 1 98.62 96 PHE A N 1
ATOM 744 C CA . PHE A 1 96 ? 0.758 26.75 7.215 1 98.62 96 PHE A CA 1
ATOM 745 C C . PHE A 1 96 ? -0.651 26.547 6.676 1 98.62 96 PHE A C 1
ATOM 747 O O . PHE A 1 96 ? -0.829 26.25 5.492 1 98.62 96 PHE A O 1
ATOM 754 N N . ALA A 1 97 ? -1.605 26.781 7.539 1 98.69 97 ALA A N 1
ATOM 755 C CA . ALA A 1 97 ? -3.006 26.625 7.148 1 98.69 97 ALA A CA 1
ATOM 756 C C . ALA A 1 97 ? -3.363 27.594 6.02 1 98.69 97 ALA A C 1
ATOM 758 O O . ALA A 1 97 ? -4.082 27.219 5.086 1 98.69 97 ALA A O 1
ATOM 759 N N . GLU A 1 98 ? -2.918 28.781 6.113 1 98.69 98 GLU A N 1
ATOM 760 C CA . GLU A 1 98 ? -3.178 29.766 5.07 1 98.69 98 GLU A CA 1
ATOM 761 C C . GLU A 1 98 ? -2.564 29.344 3.74 1 98.69 98 GLU A C 1
ATOM 763 O O . GLU A 1 98 ? -3.205 29.469 2.691 1 98.69 98 GLU A O 1
ATOM 768 N N . VAL A 1 99 ? -1.341 28.875 3.812 1 98.81 99 VAL A N 1
ATOM 769 C CA . VAL A 1 99 ? -0.678 28.391 2.609 1 98.81 99 VAL A CA 1
ATOM 770 C C . VAL A 1 99 ? -1.466 27.219 2.027 1 98.81 99 VAL A C 1
ATOM 772 O O . VAL A 1 99 ? -1.693 27.156 0.817 1 98.81 99 VAL A O 1
ATOM 775 N N . ALA A 1 100 ? -1.904 26.312 2.879 1 98.88 100 ALA A N 1
ATOM 776 C CA . ALA A 1 100 ? -2.68 25.156 2.449 1 98.88 100 ALA A CA 1
ATOM 777 C C . ALA A 1 100 ? -3.977 25.594 1.767 1 98.88 100 ALA A C 1
ATOM 779 O O . ALA A 1 100 ? -4.34 25.062 0.717 1 98.88 100 ALA A O 1
ATOM 780 N N . ARG A 1 101 ? -4.66 26.547 2.363 1 98.81 101 ARG A N 1
ATOM 781 C CA . ARG A 1 101 ? -5.906 27.031 1.778 1 98.81 101 ARG A CA 1
ATOM 782 C C . ARG A 1 101 ? -5.672 27.594 0.381 1 98.81 101 ARG A C 1
ATOM 784 O O . ARG A 1 101 ? -6.457 27.344 -0.535 1 98.81 101 ARG A O 1
ATOM 791 N N . SER A 1 102 ? -4.641 28.328 0.262 1 98.81 102 SER A N 1
ATOM 792 C CA . SER A 1 102 ? -4.297 28.891 -1.039 1 98.81 102 SER A CA 1
ATOM 793 C C . SER A 1 102 ? -4.02 27.797 -2.061 1 98.81 102 SER A C 1
ATOM 795 O O . SER A 1 102 ? -4.5 27.859 -3.193 1 98.81 102 SER A O 1
ATOM 797 N N . ASN A 1 103 ? -3.215 26.797 -1.68 1 98.88 103 ASN A N 1
ATOM 798 C CA . ASN A 1 103 ? -2.896 25.688 -2.57 1 98.88 103 ASN A CA 1
ATOM 799 C C . ASN A 1 103 ? -4.145 24.891 -2.951 1 98.88 103 ASN A C 1
ATOM 801 O O . ASN A 1 103 ? -4.312 24.516 -4.109 1 98.88 103 ASN A O 1
ATOM 805 N N . ILE A 1 104 ? -5 24.656 -1.988 1 98.88 104 ILE A N 1
ATOM 806 C CA . ILE A 1 104 ? -6.242 23.922 -2.211 1 98.88 104 ILE A CA 1
ATOM 807 C C . ILE A 1 104 ? -7.125 24.688 -3.193 1 98.88 104 ILE A C 1
ATOM 809 O O . ILE A 1 104 ? -7.711 24.094 -4.102 1 98.88 104 ILE A O 1
ATOM 813 N N . ALA A 1 105 ? -7.176 25.969 -3 1 98.69 105 ALA A N 1
ATOM 814 C CA . ALA A 1 105 ? -7.945 26.812 -3.912 1 98.69 105 ALA A CA 1
ATOM 815 C C . ALA A 1 105 ? -7.363 26.766 -5.324 1 98.69 105 ALA A C 1
ATOM 817 O O . ALA A 1 105 ? -8.102 26.656 -6.301 1 98.69 105 ALA A O 1
ATOM 818 N N . THR A 1 106 ? -6.07 26.875 -5.422 1 98.5 106 THR A N 1
ATOM 819 C CA . THR A 1 106 ? -5.398 26.812 -6.715 1 98.5 106 THR A CA 1
ATOM 820 C C . THR A 1 106 ? -5.719 25.5 -7.418 1 98.5 106 THR A C 1
ATOM 822 O O . THR A 1 106 ? -5.859 25.469 -8.641 1 98.5 106 THR A O 1
ATOM 825 N N . ALA A 1 107 ? -5.879 24.453 -6.641 1 98.25 107 ALA A N 1
ATOM 826 C CA . ALA A 1 107 ? -6.188 23.141 -7.191 1 98.25 107 ALA A CA 1
ATOM 827 C C . ALA A 1 107 ? -7.676 23.016 -7.516 1 98.25 107 ALA A C 1
ATOM 829 O O . ALA A 1 107 ? -8.117 22 -8.062 1 98.25 107 ALA A O 1
ATOM 830 N N . GLY A 1 108 ? -8.461 23.984 -7.148 1 98.25 108 GLY A N 1
ATOM 831 C CA . GLY A 1 108 ? -9.891 23.969 -7.414 1 98.25 108 GLY A CA 1
ATOM 832 C C . GLY A 1 108 ? -10.664 23.047 -6.488 1 98.25 108 GLY A C 1
ATOM 833 O O . GLY A 1 108 ? -11.664 22.453 -6.891 1 98.25 108 GLY A O 1
ATOM 834 N N . LEU A 1 109 ? -10.219 22.922 -5.227 1 98.62 109 LEU A N 1
ATOM 835 C CA . LEU A 1 109 ? -10.781 21.906 -4.34 1 98.62 109 LEU A CA 1
ATOM 836 C C . LEU A 1 109 ? -11.359 22.547 -3.082 1 98.62 109 LEU A C 1
ATOM 838 O O . LEU A 1 109 ? -11.57 21.875 -2.074 1 98.62 109 LEU A O 1
ATOM 842 N N . GLU A 1 110 ? -11.633 23.797 -3.105 1 97.12 110 GLU A N 1
ATOM 843 C CA . GLU A 1 110 ? -12.086 24.531 -1.928 1 97.12 110 GLU A CA 1
ATOM 844 C C . GLU A 1 110 ? -13.438 24.031 -1.441 1 97.12 110 GLU A C 1
ATOM 846 O O . GLU A 1 110 ? -13.75 24.109 -0.251 1 97.12 110 GLU A O 1
ATOM 851 N N . ASP A 1 111 ? -14.227 23.484 -2.332 1 97.44 111 ASP A N 1
ATOM 852 C CA . ASP A 1 111 ? -15.547 22.984 -1.956 1 97.44 111 ASP A CA 1
ATOM 853 C C . ASP A 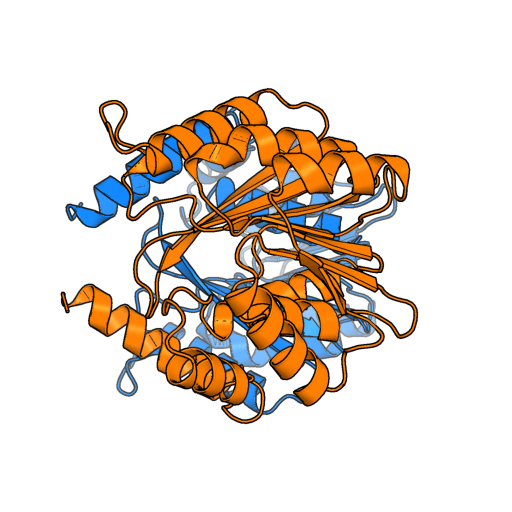1 111 ? -15.445 21.594 -1.35 1 97.44 111 ASP A C 1
ATOM 855 O O . ASP A 1 111 ? -16.391 21.125 -0.71 1 97.44 111 ASP A O 1
ATOM 859 N N . LYS A 1 112 ? -14.359 20.906 -1.484 1 98.12 112 LYS A N 1
ATOM 860 C CA . LYS A 1 112 ? -14.219 19.516 -1.064 1 98.12 112 LYS A CA 1
ATOM 861 C C . LYS A 1 112 ? -13.344 19.406 0.18 1 98.12 112 LYS A C 1
ATOM 863 O O . LYS A 1 112 ? -13.523 18.5 0.997 1 98.12 112 LYS A O 1
ATOM 868 N N . ALA A 1 113 ? -12.344 20.297 0.295 1 98.75 113 ALA A N 1
ATOM 869 C CA . ALA A 1 113 ? -11.367 20.203 1.375 1 98.75 113 ALA A CA 1
ATOM 870 C C . ALA A 1 113 ? -11.445 21.406 2.303 1 98.75 113 ALA A C 1
ATOM 872 O O . ALA A 1 113 ? -11.344 22.562 1.851 1 98.75 113 ALA A O 1
ATOM 873 N N . GLU A 1 114 ? -11.578 21.141 3.535 1 98.25 114 GLU A N 1
ATOM 874 C CA . GLU A 1 114 ? -11.656 22.188 4.559 1 98.25 114 GLU A CA 1
ATOM 875 C C . GLU A 1 114 ? -10.469 22.109 5.52 1 98.25 114 GLU A C 1
ATOM 877 O O . GLU A 1 114 ? -10.195 21.047 6.086 1 98.25 114 GLU A O 1
ATOM 882 N N . VAL A 1 115 ? -9.797 23.203 5.668 1 98.75 115 VAL A N 1
ATOM 883 C CA . VAL A 1 115 ? -8.703 23.281 6.633 1 98.75 115 VAL A CA 1
ATOM 884 C C . VAL A 1 115 ? -9.25 23.734 7.988 1 98.75 115 VAL A C 1
ATOM 886 O O . VAL A 1 115 ? -9.82 24.828 8.102 1 98.75 115 VAL A O 1
ATOM 889 N N . VAL A 1 116 ? -9.078 22.922 8.953 1 98.31 116 VAL A N 1
ATOM 890 C CA . VAL A 1 116 ? -9.445 23.25 10.32 1 98.31 116 VAL A CA 1
ATOM 891 C C . VAL A 1 116 ? -8.211 23.688 11.109 1 98.31 116 VAL A C 1
ATOM 893 O O . VAL A 1 116 ? -7.281 22.891 11.297 1 98.31 116 VAL A O 1
ATOM 896 N N . VAL A 1 117 ? -8.219 24.875 11.586 1 98.25 117 VAL A N 1
ATOM 897 C CA . VAL A 1 117 ? -7.039 25.438 12.234 1 98.25 117 VAL A CA 1
ATOM 898 C C . VAL A 1 117 ? -7.141 25.25 13.75 1 98.25 117 VAL A C 1
ATOM 900 O O . VAL A 1 117 ? -8.156 25.594 14.352 1 98.25 117 VAL A O 1
ATOM 903 N N . GLY A 1 118 ? -6.121 24.75 14.359 1 96.81 118 GLY A N 1
ATOM 904 C CA . GLY A 1 118 ? -6.027 24.547 15.797 1 96.81 118 GLY A CA 1
ATOM 905 C C . GLY A 1 118 ? -5.281 23.281 16.188 1 96.81 118 GLY A C 1
ATOM 906 O O . GLY A 1 118 ? -4.992 22.438 15.328 1 96.81 118 GLY A O 1
ATOM 907 N N . ASN A 1 119 ? -4.977 23.203 17.359 1 95.25 119 ASN A N 1
ATOM 908 C CA . ASN A 1 119 ? -4.379 21.969 17.875 1 95.25 119 ASN A CA 1
ATOM 909 C C . ASN A 1 119 ? -5.336 20.797 17.734 1 95.25 119 ASN A C 1
ATOM 911 O O . ASN A 1 119 ? -6.523 20.906 18.031 1 95.25 119 ASN A O 1
ATOM 915 N N . ALA A 1 120 ? -4.805 19.688 17.25 1 93.25 120 ALA A N 1
ATOM 916 C CA . ALA A 1 120 ? -5.633 18.5 17.016 1 93.25 120 ALA A CA 1
ATOM 917 C C . ALA A 1 120 ? -6.355 18.078 18.297 1 93.25 120 ALA A C 1
ATOM 919 O O . ALA A 1 120 ? -7.496 17.609 18.234 1 93.25 120 ALA A O 1
ATOM 920 N N . ASN A 1 121 ? -5.73 18.25 19.422 1 90.25 121 ASN A N 1
ATOM 921 C CA . ASN A 1 121 ? -6.336 17.875 20.703 1 90.25 121 ASN A CA 1
ATOM 922 C C . ASN A 1 121 ? -7.598 18.688 20.984 1 90.25 121 ASN A C 1
ATOM 924 O O . ASN A 1 121 ? -8.461 18.266 21.734 1 90.25 121 ASN A O 1
ATOM 928 N N . ASP A 1 122 ? -7.668 19.828 20.375 1 93.62 122 ASP A N 1
ATOM 929 C CA . ASP A 1 122 ? -8.836 20.688 20.547 1 93.62 122 ASP A CA 1
ATOM 930 C C . ASP A 1 122 ? -9.844 20.484 19.422 1 93.62 122 ASP A C 1
ATOM 932 O O . ASP A 1 122 ? -11.055 20.5 19.656 1 93.62 122 ASP A O 1
ATOM 936 N N . THR A 1 123 ? -9.383 20.25 18.234 1 96 123 THR A N 1
ATOM 937 C CA . THR A 1 123 ? -10.266 20.219 17.078 1 96 123 THR A CA 1
ATOM 938 C C . THR A 1 123 ? -10.906 18.844 16.922 1 96 123 THR A C 1
ATOM 940 O O . THR A 1 123 ? -12.031 18.734 16.438 1 96 123 THR A O 1
ATOM 943 N N . LEU A 1 124 ? -10.25 17.766 17.328 1 96.62 124 LEU A N 1
ATOM 944 C CA . LEU A 1 124 ? -10.773 16.422 17.172 1 96.62 124 LEU A CA 1
ATOM 945 C C . LEU A 1 124 ? -12.039 16.219 18 1 96.62 124 LEU A C 1
ATOM 947 O O . LEU A 1 124 ? -13.031 15.688 17.5 1 96.62 124 LEU A O 1
ATOM 951 N N . PRO A 1 125 ? -12.078 16.719 19.297 1 95.44 125 PRO A N 1
ATOM 952 C CA . PRO A 1 125 ? -13.336 16.609 20.047 1 95.44 125 PRO A CA 1
ATOM 953 C C . PRO A 1 125 ? -14.484 17.359 19.391 1 95.44 125 PRO A C 1
ATOM 955 O O . PRO A 1 125 ? -15.625 16.891 19.391 1 95.44 125 PRO A O 1
ATOM 958 N N . GLU A 1 126 ? -14.148 18.453 18.812 1 94.81 126 GLU A N 1
ATOM 959 C CA . GLU A 1 126 ? -15.172 19.234 18.125 1 94.81 126 GLU A CA 1
ATOM 960 C C . GLU A 1 126 ? -15.695 18.484 16.891 1 94.81 126 GLU A C 1
ATOM 962 O O . GLU A 1 126 ? -16.906 18.453 16.656 1 94.81 126 GLU A O 1
ATOM 967 N N . LEU A 1 127 ? -14.781 17.938 16.156 1 94.19 127 LEU A N 1
ATOM 968 C CA . LEU A 1 127 ? -15.172 17.156 14.984 1 94.19 127 LEU A CA 1
ATOM 969 C C . LEU A 1 127 ? -16.031 15.969 15.383 1 94.19 127 LEU A C 1
ATOM 971 O O . LEU A 1 127 ? -16.969 15.609 14.672 1 94.19 127 LEU A O 1
ATOM 975 N N . TYR A 1 128 ? -15.672 15.336 16.438 1 93.12 128 TYR A N 1
ATOM 976 C CA . TYR A 1 128 ? -16.438 14.188 16.922 1 93.12 128 TYR A CA 1
ATOM 977 C C . TYR A 1 128 ? -17.875 14.578 17.25 1 93.12 128 TYR A C 1
ATOM 979 O O . TYR A 1 128 ? -18.812 13.836 16.938 1 93.12 128 TYR A O 1
ATOM 987 N N . ASN A 1 129 ? -18.016 15.719 17.828 1 92.44 129 ASN A N 1
ATOM 988 C CA . ASN A 1 129 ? -19.344 16.203 18.172 1 92.44 129 ASN A CA 1
ATOM 989 C C . ASN A 1 129 ? -20.172 16.516 16.922 1 92.44 129 ASN A C 1
ATOM 991 O O . ASN A 1 129 ? -21.391 16.312 16.906 1 92.44 129 ASN A O 1
ATOM 995 N N . GLU A 1 130 ? -19.5 16.812 15.867 1 88.62 130 GLU A N 1
ATOM 996 C CA . GLU A 1 130 ? -20.188 17.219 14.641 1 88.62 130 GLU A CA 1
ATOM 997 C C . GLU A 1 130 ? -20.281 16.062 13.648 1 88.62 130 GLU A C 1
ATOM 999 O O . GLU A 1 130 ? -21.25 15.977 12.891 1 88.62 130 GLU A O 1
ATOM 1004 N N . GLN A 1 131 ? -19.266 15.242 13.602 1 86 131 GLN A N 1
ATOM 1005 C CA . GLN A 1 131 ? -19.094 14.219 12.586 1 86 131 GLN A CA 1
ATOM 1006 C C . GLN A 1 131 ? -18.672 12.891 13.203 1 86 131 GLN A C 1
ATOM 1008 O O . GLN A 1 131 ? -17.672 12.297 12.812 1 86 131 GLN A O 1
ATOM 1013 N N . LYS A 1 132 ? -19.438 12.336 13.969 1 85.81 132 LYS A N 1
ATOM 1014 C CA . LYS A 1 132 ? -19.094 11.086 14.641 1 85.81 132 LYS A CA 1
ATOM 1015 C C . LYS A 1 132 ? -19.266 9.891 13.703 1 85.81 132 LYS A C 1
ATOM 1017 O O . LYS A 1 132 ? -20.266 9.797 12.992 1 85.81 132 LYS A O 1
ATOM 1022 N N . ASN A 1 133 ? -18.266 9.055 13.68 1 88.56 133 ASN A N 1
ATOM 1023 C CA . ASN A 1 133 ? -18.312 7.766 13 1 88.56 133 ASN A CA 1
ATOM 1024 C C . ASN A 1 133 ? -18.656 7.93 11.516 1 88.56 133 ASN A C 1
ATOM 1026 O O . ASN A 1 133 ? -19.438 7.16 10.969 1 88.56 133 ASN A O 1
ATOM 1030 N N . VAL A 1 134 ? -17.969 8.945 10.938 1 93.5 134 VAL A N 1
ATOM 1031 C CA . VAL A 1 134 ? -18.422 9.195 9.57 1 93.5 134 VAL A CA 1
ATOM 1032 C C . VAL A 1 134 ? -17.266 9.031 8.594 1 93.5 134 VAL A C 1
ATOM 1034 O O . VAL A 1 134 ? -17.469 8.82 7.398 1 93.5 134 VAL A O 1
ATOM 1037 N N . PHE A 1 135 ? -16.062 9.094 9.141 1 98.62 135 PHE A N 1
ATOM 1038 C CA . PHE A 1 135 ? -14.945 9.109 8.203 1 98.62 135 PHE A CA 1
ATOM 1039 C C . PHE A 1 135 ? -14.633 7.703 7.707 1 98.62 135 PHE A C 1
ATOM 1041 O O . PHE A 1 135 ? -14.477 6.781 8.508 1 98.62 135 PHE A O 1
ATOM 1048 N N . ASP A 1 136 ? -14.555 7.566 6.402 1 98.81 136 ASP A N 1
ATOM 1049 C CA . ASP A 1 136 ? -14.289 6.254 5.828 1 98.81 136 ASP A CA 1
ATOM 1050 C C . ASP A 1 136 ? -12.844 6.148 5.344 1 98.81 136 ASP A C 1
ATOM 1052 O O . ASP A 1 136 ? -12.422 5.098 4.855 1 98.81 136 ASP A O 1
ATOM 1056 N N . PHE A 1 137 ? -12.086 7.223 5.516 1 98.94 137 PHE A N 1
ATOM 1057 C CA . PHE A 1 137 ? -10.656 7.246 5.262 1 98.94 137 PHE A CA 1
ATOM 1058 C C . PHE A 1 137 ? -9.961 8.258 6.172 1 98.94 137 PHE A C 1
ATOM 1060 O O . PHE A 1 137 ? -10.383 9.406 6.266 1 98.94 137 PHE A O 1
ATOM 1067 N N . ILE A 1 138 ? -8.914 7.867 6.887 1 98.94 138 ILE A N 1
ATOM 1068 C CA . ILE A 1 138 ? -8.203 8.734 7.816 1 98.94 138 ILE A CA 1
ATOM 1069 C C . ILE A 1 138 ? -6.699 8.617 7.574 1 98.94 138 ILE A C 1
ATOM 1071 O O . ILE A 1 138 ? -6.152 7.516 7.527 1 98.94 138 ILE A O 1
ATOM 1075 N N . PHE A 1 139 ? -6.082 9.75 7.363 1 98.94 139 PHE A N 1
ATOM 1076 C CA . PHE A 1 139 ? -4.637 9.812 7.156 1 98.94 139 PHE A CA 1
ATOM 1077 C C . PHE A 1 139 ? -3.957 10.547 8.305 1 98.94 139 PHE A C 1
ATOM 1079 O O . PHE A 1 139 ? -4.262 11.711 8.57 1 98.94 139 PHE A O 1
ATOM 1086 N N . LEU A 1 140 ? -3.055 9.828 9 1 98.75 140 LEU A N 1
ATOM 1087 C CA . LEU A 1 140 ? -2.26 10.391 10.086 1 98.75 140 LEU A CA 1
ATOM 1088 C C . LEU A 1 140 ? -0.868 10.773 9.602 1 98.75 140 LEU A C 1
ATOM 1090 O O . LEU A 1 140 ? -0.072 9.906 9.234 1 98.75 140 LEU A O 1
ATOM 1094 N N . ASP A 1 141 ? -0.518 11.977 9.578 1 97.69 141 ASP A N 1
ATOM 1095 C CA . ASP A 1 141 ? 0.784 12.492 9.172 1 97.69 141 ASP A CA 1
ATOM 1096 C C . ASP A 1 141 ? 1.136 13.766 9.938 1 97.69 141 ASP A C 1
ATOM 1098 O O . ASP A 1 141 ? 1.446 14.797 9.336 1 97.69 141 ASP A O 1
ATOM 1102 N N . ALA A 1 142 ? 1.15 13.68 11.25 1 96.56 142 ALA A N 1
ATOM 1103 C CA . ALA A 1 142 ? 1.419 14.805 12.148 1 96.56 142 ALA A CA 1
ATOM 1104 C C . ALA A 1 142 ? 2.572 14.484 13.094 1 96.56 142 ALA A C 1
ATOM 1106 O O . ALA A 1 142 ? 3.521 13.789 12.711 1 96.56 142 ALA A O 1
ATOM 1107 N N . ASP A 1 143 ? 2.629 15.25 14.242 1 96.12 143 ASP A N 1
ATOM 1108 C CA . ASP A 1 143 ? 3.67 14.969 15.227 1 96.12 143 ASP A CA 1
ATOM 1109 C C . ASP A 1 143 ? 3.555 13.539 15.75 1 96.12 143 ASP A C 1
ATOM 1111 O O . ASP A 1 143 ? 2.506 13.141 16.266 1 96.12 143 ASP A O 1
ATOM 1115 N N . LYS A 1 144 ? 4.645 12.781 15.719 1 97.5 144 LYS A N 1
ATOM 1116 C CA . LYS A 1 144 ? 4.629 11.344 15.969 1 97.5 144 LYS A CA 1
ATOM 1117 C C . LYS A 1 144 ? 4.445 11.047 17.453 1 97.5 144 LYS A C 1
ATOM 1119 O O . LYS A 1 144 ? 3.883 10.016 17.828 1 97.5 144 LYS A O 1
ATOM 1124 N N . GLN A 1 145 ? 4.898 11.945 18.312 1 97.75 145 GLN A N 1
ATOM 1125 C CA . GLN A 1 145 ? 4.754 11.727 19.75 1 97.75 145 GLN A CA 1
ATOM 1126 C C . GLN A 1 145 ? 3.283 11.625 20.141 1 97.75 145 GLN A C 1
ATOM 1128 O O . GLN A 1 145 ? 2.953 11.055 21.188 1 97.75 145 GLN A O 1
ATOM 1133 N N . SER A 1 146 ? 2.354 12.094 19.328 1 97.88 146 SER A N 1
ATOM 1134 C CA . SER A 1 146 ? 0.932 12.117 19.656 1 97.88 146 SER A CA 1
ATOM 1135 C C . SER A 1 146 ? 0.182 11 18.938 1 97.88 146 SER A C 1
ATOM 1137 O O . SER A 1 146 ? -1.046 10.922 19.016 1 97.88 146 SER A O 1
ATOM 1139 N N . TYR A 1 147 ? 0.796 10.102 18.234 1 98.44 147 TYR A N 1
ATOM 1140 C CA . TYR A 1 147 ? 0.18 9.047 17.438 1 98.44 147 TYR A CA 1
ATOM 1141 C C . TYR A 1 147 ? -0.725 8.172 18.297 1 98.44 147 TYR A C 1
ATOM 1143 O O . TYR A 1 147 ? -1.799 7.758 17.859 1 98.44 147 TYR A O 1
ATOM 1151 N N . PRO A 1 148 ? -0.315 7.844 19.578 1 98.44 148 PRO A N 1
ATOM 1152 C CA . PRO A 1 148 ? -1.241 7.059 20.406 1 98.44 148 PRO A CA 1
ATOM 1153 C C . PRO A 1 148 ? -2.598 7.738 20.578 1 98.44 148 PRO A C 1
ATOM 1155 O O . PRO A 1 148 ? -3.639 7.09 20.438 1 98.44 148 PRO A O 1
ATOM 1158 N N . GLU A 1 149 ? -2.602 8.984 20.812 1 97.94 149 GLU A N 1
ATOM 1159 C CA . GLU A 1 149 ? -3.852 9.719 20.969 1 97.94 149 GLU A CA 1
ATOM 1160 C C . GLU A 1 149 ? -4.598 9.828 19.641 1 97.94 149 GLU A C 1
ATOM 1162 O O . GLU A 1 149 ? -5.824 9.703 19.594 1 97.94 149 GLU A O 1
ATOM 1167 N N . TYR A 1 150 ? -3.863 10.078 18.547 1 98.25 150 TYR A N 1
ATOM 1168 C CA . TYR A 1 150 ? -4.484 10.172 17.234 1 98.25 150 TYR A CA 1
ATOM 1169 C C . TYR A 1 150 ? -5.129 8.852 16.844 1 98.25 150 TYR A C 1
ATOM 1171 O O . TYR A 1 150 ? -6.164 8.836 16.172 1 98.25 150 TYR A O 1
ATOM 1179 N N . LEU A 1 151 ? -4.512 7.734 17.25 1 98.38 151 LEU A N 1
ATOM 1180 C CA . LEU A 1 151 ? -5.113 6.438 16.953 1 98.38 151 LEU A CA 1
ATOM 1181 C C . LEU A 1 151 ? -6.465 6.301 17.656 1 98.38 151 LEU A C 1
ATOM 1183 O O . LEU A 1 151 ? -7.438 5.855 17.047 1 98.38 151 LEU A O 1
ATOM 1187 N N . LYS A 1 152 ? -6.535 6.723 18.891 1 97.44 152 LYS A N 1
ATOM 1188 C CA . LYS A 1 152 ? -7.789 6.652 19.625 1 97.44 152 LYS A CA 1
ATOM 1189 C C . LYS A 1 152 ? -8.875 7.473 18.953 1 97.44 152 LYS A C 1
ATOM 1191 O O . LYS A 1 152 ? -10 6.996 18.766 1 97.44 152 LYS A O 1
ATOM 1196 N N . TRP A 1 153 ? -8.555 8.625 18.547 1 97.56 153 TRP A N 1
ATOM 1197 C CA . TRP A 1 153 ? -9.516 9.492 17.875 1 97.56 153 TRP A CA 1
ATOM 1198 C C . TRP A 1 153 ? -9.898 8.938 16.5 1 97.56 153 TRP A C 1
ATOM 1200 O O . TRP A 1 153 ? -11.062 8.984 16.109 1 97.56 153 TRP A O 1
ATOM 1210 N N . ALA A 1 154 ? -8.875 8.461 15.789 1 97.94 154 ALA A N 1
ATOM 1211 C CA . ALA A 1 154 ? -9.148 7.887 14.477 1 97.94 154 ALA A CA 1
ATOM 1212 C C . ALA A 1 154 ? -10.18 6.762 14.57 1 97.94 154 ALA A C 1
ATOM 1214 O O . ALA A 1 154 ? -11.125 6.707 13.789 1 97.94 154 ALA A O 1
ATOM 1215 N N . ILE A 1 155 ? -10.016 5.914 15.562 1 97.44 155 ILE A N 1
ATOM 1216 C CA . ILE A 1 155 ? -10.914 4.777 15.75 1 97.44 155 ILE A CA 1
ATOM 1217 C C . ILE A 1 155 ? -12.305 5.277 16.125 1 97.44 155 ILE A C 1
ATOM 1219 O O . ILE A 1 155 ? -13.305 4.781 15.602 1 97.44 155 ILE A O 1
ATOM 1223 N N . LYS A 1 156 ? -12.383 6.32 16.938 1 96.25 156 LYS A N 1
ATOM 1224 C CA . LYS A 1 156 ? -13.664 6.879 17.375 1 96.25 156 LYS A CA 1
ATOM 1225 C C . LYS A 1 156 ? -14.398 7.539 16.219 1 96.25 156 LYS A C 1
ATOM 1227 O O . LYS A 1 156 ? -15.633 7.48 16.141 1 96.25 156 LYS A O 1
ATOM 1232 N N . LEU A 1 157 ? -13.719 8.078 15.336 1 97.94 157 LEU A N 1
ATOM 1233 C CA . LEU A 1 157 ? -14.297 8.891 14.273 1 97.94 157 LEU A CA 1
ATOM 1234 C C . LEU A 1 157 ? -14.531 8.055 13.016 1 97.94 157 LEU A C 1
ATOM 1236 O O . LEU A 1 157 ? -15.273 8.469 12.125 1 97.94 157 LEU A O 1
ATOM 1240 N N . ALA A 1 158 ? -13.969 6.887 12.945 1 98.31 158 ALA A N 1
ATOM 1241 C CA . ALA A 1 158 ? -14 6.047 11.742 1 98.31 158 ALA A CA 1
ATOM 1242 C C . ALA A 1 158 ? -15.352 5.348 11.609 1 98.31 158 ALA A C 1
ATOM 1244 O O . ALA A 1 158 ? -15.914 4.875 12.594 1 98.31 158 ALA A O 1
ATOM 1245 N N . ALA A 1 159 ? -15.852 5.309 10.391 1 97.94 159 ALA A N 1
ATOM 1246 C CA . ALA A 1 159 ? -16.953 4.422 10.047 1 97.94 159 ALA A CA 1
ATOM 1247 C C . ALA A 1 159 ? -16.5 2.973 9.945 1 97.94 159 ALA A C 1
ATOM 1249 O O . ALA A 1 159 ? -15.312 2.709 9.711 1 97.94 159 ALA A O 1
ATOM 1250 N N . PRO A 1 160 ? -17.453 2.064 10.172 1 96.81 160 PRO A N 1
ATOM 1251 C CA . PRO A 1 160 ? -17.078 0.686 9.867 1 96.81 160 PRO A CA 1
ATOM 1252 C C . PRO A 1 160 ? -16.562 0.525 8.438 1 96.81 160 PRO A C 1
ATOM 1254 O O . PRO A 1 160 ? -17.141 1.074 7.5 1 96.81 160 PRO A O 1
ATOM 1257 N N . GLY A 1 161 ? -15.406 -0.168 8.32 1 97.88 161 GLY A N 1
ATOM 1258 C CA . GLY A 1 161 ? -14.812 -0.375 7.012 1 97.88 161 GLY A CA 1
ATOM 1259 C C . GLY A 1 161 ? -13.82 0.709 6.633 1 97.88 161 GLY A C 1
ATOM 1260 O O . GLY A 1 161 ? -13.227 0.666 5.551 1 97.88 161 GLY A O 1
ATOM 1261 N N . ALA A 1 162 ? -13.609 1.628 7.566 1 98.81 162 ALA A N 1
ATOM 1262 C CA . ALA A 1 162 ? -12.727 2.748 7.266 1 98.81 162 ALA A CA 1
ATOM 1263 C C . ALA A 1 162 ? -11.281 2.275 7.09 1 98.81 162 ALA A C 1
ATOM 1265 O O . ALA A 1 162 ? -10.875 1.272 7.68 1 98.81 162 ALA A O 1
ATOM 1266 N N . VAL A 1 163 ? -10.602 3.014 6.273 1 98.94 163 VAL A N 1
ATOM 1267 C CA . VAL A 1 163 ? -9.172 2.816 6.066 1 98.94 163 VAL A CA 1
ATOM 1268 C C . VAL A 1 163 ? -8.383 3.859 6.855 1 98.94 163 VAL A C 1
ATOM 1270 O O . VAL A 1 163 ? -8.711 5.047 6.824 1 98.94 163 VAL A O 1
ATOM 1273 N N . ILE A 1 164 ? -7.395 3.434 7.637 1 98.94 164 ILE A N 1
ATOM 1274 C CA . ILE A 1 164 ? -6.492 4.324 8.359 1 98.94 164 ILE A CA 1
ATOM 1275 C C . ILE A 1 164 ? -5.062 4.121 7.859 1 98.94 164 ILE A C 1
ATOM 1277 O O . ILE A 1 164 ? -4.555 2.998 7.836 1 98.94 164 ILE A O 1
ATOM 1281 N N . VAL A 1 165 ? -4.422 5.164 7.383 1 98.94 165 VAL A N 1
ATOM 1282 C CA . VAL A 1 165 ? -3.012 5.156 7 1 98.94 165 VAL A CA 1
ATOM 1283 C C . VAL A 1 165 ? -2.213 6.039 7.957 1 98.94 165 VAL A C 1
ATOM 1285 O O . VAL A 1 165 ? -2.553 7.203 8.172 1 98.94 165 VAL A O 1
ATOM 1288 N N . ALA A 1 166 ? -1.198 5.527 8.562 1 98.88 166 ALA A N 1
ATOM 1289 C CA . ALA A 1 166 ? -0.303 6.273 9.438 1 98.88 166 ALA A CA 1
ATOM 1290 C C . ALA A 1 166 ? 1.119 6.293 8.883 1 98.88 166 ALA A C 1
ATOM 1292 O O . ALA A 1 166 ? 1.763 5.246 8.781 1 98.88 166 ALA A O 1
ATOM 1293 N N . ASP A 1 167 ? 1.604 7.43 8.633 1 98.25 167 ASP A N 1
ATOM 1294 C CA . ASP A 1 167 ? 2.881 7.582 7.938 1 98.25 167 ASP A CA 1
ATOM 1295 C C . ASP A 1 167 ? 4.043 7.586 8.93 1 98.25 167 ASP A C 1
ATOM 1297 O O . ASP A 1 167 ? 3.844 7.762 10.133 1 98.25 167 ASP A O 1
ATOM 1301 N N . ASN A 1 168 ? 5.246 7.348 8.453 1 98.44 168 ASN A N 1
ATOM 1302 C CA . ASN A 1 168 ? 6.547 7.496 9.094 1 98.44 168 ASN A CA 1
ATOM 1303 C C . ASN A 1 168 ? 6.648 6.641 10.359 1 98.44 168 ASN A C 1
ATOM 1305 O O . ASN A 1 168 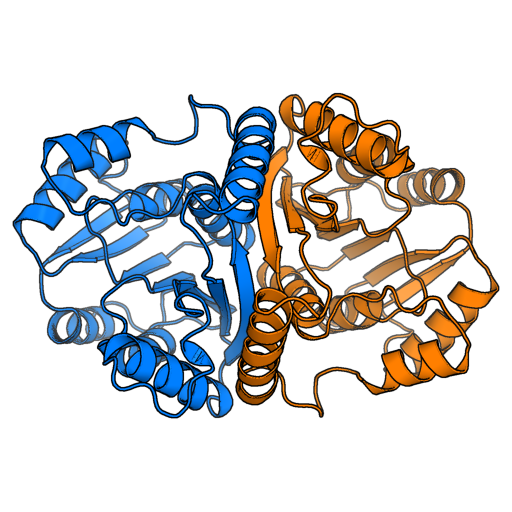? 7.047 7.129 11.414 1 98.44 168 ASN A O 1
ATOM 1309 N N . VAL A 1 169 ? 6.348 5.379 10.227 1 98.81 169 VAL A N 1
ATOM 1310 C CA . VAL A 1 169 ? 6.266 4.531 11.406 1 98.81 169 VAL A CA 1
ATOM 1311 C C . VAL A 1 169 ? 7.555 3.723 11.555 1 98.81 169 VAL A C 1
ATOM 1313 O O . VAL A 1 169 ? 7.688 2.92 12.484 1 98.81 169 VAL A O 1
ATOM 1316 N N . VAL A 1 170 ? 8.484 3.867 10.648 1 98.75 170 VAL A N 1
ATOM 1317 C CA . VAL A 1 170 ? 9.734 3.111 10.695 1 98.75 170 VAL A CA 1
ATOM 1318 C C . VAL A 1 170 ? 10.828 3.963 11.328 1 98.75 170 VAL A C 1
ATOM 1320 O O . VAL A 1 170 ? 11.688 3.447 12.047 1 98.75 170 VAL A O 1
ATOM 1323 N N . ARG A 1 171 ? 10.82 5.238 11 1 98.12 171 ARG A N 1
ATOM 1324 C CA . ARG A 1 171 ? 11.758 6.203 11.578 1 98.12 171 ARG A CA 1
ATOM 1325 C C . ARG A 1 171 ? 13.195 5.75 11.367 1 98.12 171 ARG A C 1
ATOM 1327 O O . ARG A 1 171 ? 13.977 5.68 12.328 1 98.12 171 ARG A O 1
ATOM 1334 N N . GLU A 1 172 ? 13.492 5.395 10.055 1 97.38 172 GLU A N 1
ATOM 1335 C CA . GLU A 1 172 ? 14.82 4.945 9.648 1 97.38 172 GLU A CA 1
ATOM 1336 C C . GLU A 1 172 ? 15.266 3.73 10.461 1 97.38 172 GLU A C 1
ATOM 1338 O O . GLU A 1 172 ? 16.438 3.59 10.789 1 97.38 172 GLU A O 1
ATOM 1343 N N . GLY A 1 173 ? 14.344 2.992 10.891 1 98.38 173 GLY A N 1
ATOM 1344 C CA . GLY A 1 173 ? 14.609 1.748 11.594 1 98.38 173 GLY A CA 1
ATOM 1345 C C . GLY A 1 173 ? 14.68 1.915 13.094 1 98.38 173 GLY A C 1
ATOM 1346 O O . GLY A 1 173 ? 14.734 0.928 13.836 1 98.38 173 GLY A O 1
ATOM 1347 N N . GLU A 1 174 ? 14.586 3.145 13.539 1 98.5 174 GLU A N 1
ATOM 1348 C CA . GLU A 1 174 ? 14.758 3.434 14.961 1 98.5 174 GLU A CA 1
ATOM 1349 C C . GLU A 1 174 ? 13.57 2.918 15.773 1 98.5 174 GLU A C 1
ATOM 1351 O O . GLU A 1 174 ? 13.672 2.768 17 1 98.5 174 GLU A O 1
ATOM 1356 N N . VAL A 1 175 ? 12.508 2.588 15.148 1 98.81 175 VAL A N 1
ATOM 1357 C CA . VAL A 1 175 ? 11.32 2.088 15.844 1 98.81 175 VAL A CA 1
ATOM 1358 C C . VAL A 1 175 ? 11.648 0.763 16.531 1 98.81 175 VAL A C 1
ATOM 1360 O O . VAL A 1 175 ? 10.984 0.379 17.5 1 98.81 175 VAL A O 1
ATOM 1363 N N . ALA A 1 176 ? 12.672 0.063 16.078 1 98.62 176 ALA A N 1
ATOM 1364 C CA . ALA A 1 176 ? 13.047 -1.236 16.625 1 98.62 176 ALA A CA 1
ATOM 1365 C C . ALA A 1 176 ? 14.008 -1.078 17.797 1 98.62 176 ALA A C 1
ATOM 1367 O O . ALA A 1 176 ? 14.367 -2.061 18.453 1 98.62 176 ALA A O 1
ATOM 1368 N N . ASN A 1 177 ? 14.484 0.133 18.047 1 98.44 177 ASN A N 1
ATOM 1369 C CA . ASN A 1 177 ? 15.383 0.406 19.172 1 98.44 177 ASN A CA 1
ATOM 1370 C C . ASN A 1 177 ? 14.625 0.59 20.469 1 98.44 177 ASN A C 1
ATOM 1372 O O . ASN A 1 177 ? 14.133 1.682 20.766 1 98.44 177 ASN A O 1
ATOM 1376 N N . GLU A 1 178 ? 14.586 -0.338 21.281 1 97.06 178 GLU A N 1
ATOM 1377 C CA . GLU A 1 178 ? 13.828 -0.341 22.531 1 97.06 178 GLU A CA 1
ATOM 1378 C C . GLU A 1 178 ? 14.383 0.689 23.516 1 97.06 178 GLU A C 1
ATOM 1380 O O . GLU A 1 178 ? 13.711 1.055 24.484 1 97.06 178 GLU A O 1
ATOM 1385 N N . GLN A 1 179 ? 15.594 1.167 23.281 1 97.88 179 GLN A N 1
ATOM 1386 C CA . GLN A 1 179 ? 16.234 2.088 24.219 1 97.88 179 GLN A CA 1
ATOM 1387 C C . GLN A 1 179 ? 16.203 3.52 23.688 1 97.88 179 GLN A C 1
ATOM 1389 O O . GLN A 1 179 ? 16.859 4.406 24.234 1 97.88 179 GLN A O 1
ATOM 1394 N N . SER A 1 180 ? 15.492 3.65 22.609 1 98.25 180 SER A N 1
ATOM 1395 C CA . SER A 1 180 ? 15.438 4.996 22.031 1 98.25 180 SER A CA 1
ATOM 1396 C C . SER A 1 180 ? 14.898 6 23.047 1 98.25 180 SER A C 1
ATOM 1398 O O . SER A 1 180 ? 13.984 5.684 23.812 1 98.25 180 SER A O 1
ATOM 1400 N N . THR A 1 181 ? 15.391 7.25 23 1 98.12 181 THR A N 1
ATOM 1401 C CA . THR A 1 181 ? 14.891 8.328 23.844 1 98.12 181 THR A CA 1
ATOM 1402 C C . THR A 1 181 ? 14.219 9.406 23 1 98.12 181 THR A C 1
ATOM 1404 O O . THR A 1 181 ? 13.797 10.438 23.531 1 98.12 181 THR A O 1
ATOM 1407 N N . ASP A 1 182 ? 14.18 9.195 21.703 1 98.31 182 ASP A N 1
ATOM 1408 C CA . ASP A 1 182 ? 13.508 10.125 20.812 1 98.31 182 ASP A CA 1
ATOM 1409 C C . ASP A 1 182 ? 11.992 10.062 20.984 1 98.31 182 ASP A C 1
ATOM 1411 O O . ASP A 1 182 ? 11.375 9.016 20.75 1 98.31 182 ASP A O 1
ATOM 1415 N N . GLU A 1 183 ? 11.344 11.18 21.375 1 98.44 183 GLU A N 1
ATOM 1416 C CA . GLU A 1 183 ? 9.922 11.211 21.688 1 98.44 183 GLU A CA 1
ATOM 1417 C C . GLU A 1 183 ? 9.078 10.797 20.484 1 98.44 183 GLU A C 1
ATOM 1419 O O . GLU A 1 183 ? 7.992 10.234 20.641 1 98.44 183 GLU A O 1
ATOM 1424 N N . ARG A 1 184 ? 9.531 11.109 19.344 1 98.38 184 ARG A N 1
ATOM 1425 C CA . ARG A 1 184 ? 8.812 10.719 18.141 1 98.38 184 ARG A CA 1
ATOM 1426 C C . ARG A 1 184 ? 8.805 9.203 17.969 1 98.38 184 ARG A C 1
ATOM 1428 O O . ARG A 1 184 ? 7.777 8.617 17.609 1 98.38 184 ARG A O 1
ATOM 1435 N N . VAL A 1 185 ? 9.922 8.586 18.188 1 98.75 185 VAL A N 1
ATOM 1436 C CA . VAL A 1 185 ? 10.047 7.133 18.109 1 98.75 185 VAL A CA 1
ATOM 1437 C C . VAL A 1 185 ? 9.203 6.48 19.203 1 98.75 185 VAL A C 1
ATOM 1439 O O . VAL A 1 185 ? 8.477 5.52 18.938 1 98.75 185 VAL A O 1
ATOM 1442 N N . LEU A 1 186 ? 9.242 7.039 20.406 1 98.75 186 LEU A N 1
ATOM 1443 C CA . LEU A 1 186 ? 8.445 6.527 21.5 1 98.75 186 LEU A CA 1
ATOM 1444 C C . LEU A 1 186 ? 6.957 6.594 21.172 1 98.75 186 LEU A C 1
ATOM 1446 O O . LEU A 1 186 ? 6.199 5.676 21.5 1 98.75 186 LEU A O 1
ATOM 1450 N N . GLY A 1 187 ? 6.543 7.68 20.562 1 98.75 187 GLY A N 1
ATOM 1451 C CA . GLY A 1 187 ? 5.156 7.812 20.141 1 98.75 187 GLY A CA 1
ATOM 1452 C C . GLY A 1 187 ? 4.723 6.73 19.172 1 98.75 187 GLY A C 1
ATOM 1453 O O . GLY A 1 187 ? 3.652 6.141 19.328 1 98.75 187 GLY A O 1
ATOM 1454 N N . VAL A 1 188 ? 5.543 6.43 18.203 1 98.88 188 VAL A N 1
ATOM 1455 C CA . VAL A 1 188 ? 5.227 5.41 17.219 1 98.88 188 VAL A CA 1
ATOM 1456 C C . VAL A 1 188 ? 5.219 4.031 17.875 1 98.88 188 VAL A C 1
ATOM 1458 O O . VAL A 1 188 ? 4.352 3.203 17.578 1 98.88 188 VAL A O 1
ATOM 1461 N N . GLN A 1 189 ? 6.227 3.756 18.734 1 98.81 189 GLN A N 1
ATOM 1462 C CA . GLN A 1 189 ? 6.254 2.484 19.438 1 98.81 189 GLN A CA 1
ATOM 1463 C C . GLN A 1 189 ? 4.98 2.279 20.25 1 98.81 189 GLN A C 1
ATOM 1465 O O . GLN A 1 189 ? 4.395 1.194 20.234 1 98.81 189 GLN A O 1
ATOM 1470 N N . GLN A 1 190 ? 4.527 3.297 20.953 1 98.75 190 GLN A N 1
ATOM 1471 C CA . GLN A 1 190 ? 3.291 3.205 21.719 1 98.75 190 GLN A CA 1
ATOM 1472 C C . GLN A 1 190 ? 2.08 3.049 20.812 1 98.75 190 GLN A C 1
ATOM 1474 O O . GLN A 1 190 ? 1.14 2.32 21.125 1 98.75 190 GLN A O 1
ATOM 1479 N N . PHE A 1 191 ? 2.072 3.752 19.734 1 98.81 191 PHE A N 1
ATOM 1480 C CA . PHE A 1 191 ? 1.047 3.617 18.703 1 98.81 191 PHE A CA 1
ATOM 1481 C C . PHE A 1 191 ? 0.918 2.166 18.25 1 98.81 191 PHE A C 1
ATOM 1483 O O . PHE A 1 191 ? -0.185 1.616 18.219 1 98.81 191 PHE A O 1
ATOM 1490 N N . LEU A 1 192 ? 2.033 1.522 17.969 1 98.75 192 LEU A N 1
ATOM 1491 C CA . LEU A 1 192 ? 2.047 0.132 17.531 1 98.75 192 LEU A CA 1
ATOM 1492 C C . LEU A 1 192 ? 1.582 -0.795 18.641 1 98.75 192 LEU A C 1
ATOM 1494 O O . LEU A 1 192 ? 0.862 -1.765 18.391 1 98.75 192 LEU A O 1
ATOM 1498 N N . LYS A 1 193 ? 1.995 -0.49 19.844 1 98.25 193 LYS A N 1
ATOM 1499 C CA . LYS A 1 193 ? 1.547 -1.276 20.984 1 98.25 193 LYS A CA 1
ATOM 1500 C C . LYS A 1 193 ? 0.03 -1.206 21.141 1 98.25 193 LYS A C 1
ATOM 1502 O O . LYS A 1 193 ? -0.624 -2.227 21.359 1 98.25 193 LYS A O 1
ATOM 1507 N N . LEU A 1 194 ? -0.534 -0.025 21 1 98.44 194 LEU A N 1
ATOM 1508 C CA . LEU A 1 194 ? -1.98 0.139 21.094 1 98.44 194 LEU A CA 1
ATOM 1509 C C . LEU A 1 194 ? -2.691 -0.615 19.984 1 98.44 194 LEU A C 1
ATOM 1511 O O . LEU A 1 194 ? -3.723 -1.25 20.203 1 98.44 194 LEU A O 1
ATOM 1515 N N . LEU A 1 195 ? -2.168 -0.541 18.797 1 98.25 195 LEU A N 1
ATOM 1516 C CA . LEU A 1 195 ? -2.748 -1.263 17.672 1 98.25 195 LEU A CA 1
ATOM 1517 C C . LEU A 1 195 ? -2.803 -2.76 17.953 1 98.25 195 LEU A C 1
ATOM 1519 O O . LEU A 1 195 ? -3.764 -3.434 17.578 1 98.25 195 LEU A O 1
ATOM 1523 N N . SER A 1 196 ? -1.779 -3.258 18.594 1 96.75 196 SER A N 1
ATOM 1524 C CA . SER A 1 196 ? -1.655 -4.695 18.812 1 96.75 196 SER A CA 1
ATOM 1525 C C . SER A 1 196 ? -2.771 -5.207 19.719 1 96.75 196 SER A C 1
ATOM 1527 O O . SER A 1 196 ? -3.09 -6.398 19.703 1 96.75 196 SER A O 1
ATOM 1529 N N . THR A 1 197 ? -3.443 -4.312 20.453 1 96.06 197 THR A N 1
ATOM 1530 C CA . THR A 1 197 ? -4.469 -4.742 21.391 1 96.06 197 THR A CA 1
ATOM 1531 C C . THR A 1 197 ? -5.832 -4.164 21.016 1 96.06 197 THR A C 1
ATOM 1533 O O . THR A 1 197 ? -6.785 -4.25 21.781 1 96.06 197 THR A O 1
ATOM 1536 N N . GLU A 1 198 ? -5.918 -3.479 19.953 1 96.81 198 GLU A N 1
ATOM 1537 C CA . GLU A 1 198 ? -7.168 -2.865 19.5 1 96.81 198 GLU A CA 1
ATOM 1538 C C . GLU A 1 198 ? -7.98 -3.834 18.656 1 96.81 198 GLU A C 1
ATOM 1540 O O . GLU A 1 198 ? -7.648 -4.078 17.484 1 96.81 198 GLU A O 1
ATOM 1545 N N . PRO A 1 199 ? -9.109 -4.379 19.109 1 95.38 199 PRO A N 1
ATOM 1546 C CA . PRO A 1 199 ? -9.82 -5.441 18.406 1 95.38 199 PRO A CA 1
ATOM 1547 C C . PRO A 1 199 ? -10.617 -4.914 17.203 1 95.38 199 PRO A C 1
ATOM 1549 O O . PRO A 1 199 ? -11.039 -5.695 16.344 1 95.38 199 PRO A O 1
ATOM 1552 N N . ARG A 1 200 ? -10.844 -3.623 17.094 1 97.12 200 ARG A N 1
ATOM 1553 C CA . ARG A 1 200 ? -11.727 -3.055 16.078 1 97.12 200 ARG A CA 1
ATOM 1554 C C . ARG A 1 200 ? -10.984 -2.824 14.773 1 97.12 200 ARG A C 1
ATOM 1556 O O . ARG A 1 200 ? -11.586 -2.443 13.766 1 97.12 200 ARG A O 1
ATOM 1563 N N . ILE A 1 201 ? -9.641 -3.068 14.758 1 97.56 201 ILE A N 1
ATOM 1564 C CA . ILE A 1 201 ? -8.867 -2.752 13.562 1 97.56 201 ILE A CA 1
ATOM 1565 C C . ILE A 1 201 ? -7.922 -3.904 13.242 1 97.56 201 ILE A C 1
ATOM 1567 O O . ILE A 1 201 ? -7.34 -4.512 14.141 1 97.56 201 ILE A O 1
ATOM 1571 N N . GLU A 1 202 ? -7.848 -4.293 11.938 1 96.75 202 GLU A N 1
ATOM 1572 C CA . GLU A 1 202 ? -6.77 -5.109 11.383 1 96.75 202 GLU A CA 1
ATOM 1573 C C . GLU A 1 202 ? -5.758 -4.25 10.625 1 96.75 202 GLU A C 1
ATOM 1575 O O . GLU A 1 202 ? -6.137 -3.309 9.922 1 96.75 202 GLU A O 1
ATOM 1580 N N . ALA A 1 203 ? -4.492 -4.559 10.875 1 98.44 203 ALA A N 1
ATOM 1581 C CA . ALA A 1 203 ? -3.51 -3.662 10.273 1 98.44 203 ALA A CA 1
ATOM 1582 C C . ALA A 1 203 ? -2.273 -4.43 9.82 1 98.44 203 ALA A C 1
ATOM 1584 O O . ALA A 1 203 ? -2.078 -5.586 10.195 1 98.44 203 ALA A O 1
ATOM 1585 N N . THR A 1 204 ? -1.512 -3.887 8.953 1 98.69 204 THR A N 1
ATOM 1586 C CA . THR A 1 204 ? -0.154 -4.262 8.57 1 98.69 204 THR A CA 1
ATOM 1587 C C . THR A 1 204 ? 0.738 -3.025 8.469 1 98.69 204 THR A C 1
ATOM 1589 O O . THR A 1 204 ? 0.307 -1.915 8.789 1 98.69 204 THR A O 1
ATOM 1592 N N . ALA A 1 205 ? 1.985 -3.219 8.18 1 98.81 205 ALA A N 1
ATOM 1593 C CA . ALA A 1 205 ? 2.918 -2.121 7.934 1 98.81 205 ALA A CA 1
ATOM 1594 C C . ALA A 1 205 ? 3.871 -2.459 6.793 1 98.81 205 ALA A C 1
ATOM 1596 O O . ALA A 1 205 ? 4.16 -3.631 6.543 1 98.81 205 ALA A O 1
ATOM 1597 N N . VAL A 1 206 ? 4.262 -1.468 6.117 1 98.81 206 VAL A N 1
ATOM 1598 C CA . VAL A 1 206 ? 5.164 -1.592 4.977 1 98.81 206 VAL A CA 1
ATOM 1599 C C . VAL A 1 206 ? 6.391 -0.706 5.191 1 98.81 206 VAL A C 1
ATOM 1601 O O . VAL A 1 206 ? 6.262 0.496 5.434 1 98.81 206 VAL A O 1
ATOM 1604 N N . GLN A 1 207 ? 7.574 -1.316 5.195 1 98.88 207 GLN A N 1
ATOM 1605 C CA . GLN A 1 207 ? 8.812 -0.549 5.172 1 98.88 207 GLN A CA 1
ATOM 1606 C C . GLN A 1 207 ? 9.125 -0.045 3.766 1 98.88 207 GLN A C 1
ATOM 1608 O O . GLN A 1 207 ? 9.203 -0.833 2.822 1 98.88 207 GLN A O 1
ATOM 1613 N N . THR A 1 208 ? 9.305 1.25 3.654 1 98.75 208 THR A N 1
ATOM 1614 C CA . THR A 1 208 ? 9.508 1.838 2.334 1 98.75 208 THR A CA 1
ATOM 1615 C C . THR A 1 208 ? 10.867 2.52 2.248 1 98.75 208 THR A C 1
ATOM 1617 O O . THR A 1 208 ? 11.43 2.924 3.268 1 98.75 208 THR A O 1
ATOM 1620 N N . VAL A 1 209 ? 11.391 2.621 1.042 1 98.5 209 VAL A N 1
ATOM 1621 C CA . VAL A 1 209 ? 12.562 3.428 0.733 1 98.5 209 VAL A CA 1
ATOM 1622 C C . VAL A 1 209 ? 12.305 4.266 -0.515 1 98.5 209 VAL A C 1
ATOM 1624 O O . VAL A 1 209 ? 11.32 4.039 -1.229 1 98.5 209 VAL A O 1
ATOM 1627 N N . GLY A 1 210 ? 13.031 5.199 -0.783 1 97.25 210 GLY A N 1
ATOM 1628 C CA . GLY A 1 210 ? 12.945 6.094 -1.928 1 97.25 210 GLY A CA 1
ATOM 1629 C C . GLY A 1 210 ? 13.781 7.348 -1.769 1 97.25 210 GLY A C 1
ATOM 1630 O O . GLY A 1 210 ? 14.742 7.363 -0.995 1 97.25 210 GLY A O 1
ATOM 1631 N N . SER A 1 211 ? 13.406 8.367 -2.5 1 93.12 211 SER A N 1
ATOM 1632 C CA . SER A 1 211 ? 14.172 9.609 -2.502 1 93.12 211 SER A CA 1
ATOM 1633 C C . SER A 1 211 ? 14.125 10.289 -1.138 1 93.12 211 SER A C 1
ATOM 1635 O O . SER A 1 211 ? 15.016 11.086 -0.803 1 93.12 211 SER A O 1
ATOM 1637 N N . LYS A 1 212 ? 13.125 9.945 -0.322 1 93.75 212 LYS A N 1
ATOM 1638 C CA . LYS A 1 212 ? 12.977 10.57 0.986 1 93.75 212 LYS A CA 1
ATOM 1639 C C . LYS A 1 212 ? 13.578 9.703 2.086 1 93.75 212 LYS A C 1
ATOM 1641 O O . LYS A 1 212 ? 13.414 9.992 3.273 1 93.75 212 LYS A O 1
ATOM 1646 N N . GLY A 1 213 ? 14.258 8.648 1.646 1 96.19 213 GLY A N 1
ATOM 1647 C CA . GLY A 1 213 ? 14.969 7.812 2.6 1 96.19 213 GLY A CA 1
ATOM 1648 C C . GLY A 1 213 ? 14.172 6.594 3.031 1 96.19 213 GLY A C 1
ATOM 1649 O O . GLY A 1 213 ? 13.383 6.055 2.254 1 96.19 213 GLY A O 1
ATOM 1650 N N . TYR A 1 214 ? 14.539 6.023 4.184 1 97.94 214 TYR A N 1
ATOM 1651 C CA . TYR A 1 214 ? 13.984 4.797 4.738 1 97.94 214 TYR A CA 1
ATOM 1652 C C . TYR A 1 214 ? 12.938 5.102 5.805 1 97.94 214 TYR A C 1
ATOM 1654 O O . TYR A 1 214 ? 13.25 5.719 6.828 1 97.94 214 TYR A O 1
ATOM 1662 N N . ASP A 1 215 ? 11.727 4.711 5.586 1 98.31 215 ASP A N 1
ATOM 1663 C CA . ASP A 1 215 ? 10.609 4.902 6.504 1 98.31 215 ASP A CA 1
ATOM 1664 C C . ASP A 1 215 ? 9.508 3.867 6.258 1 98.31 215 ASP A C 1
ATOM 1666 O O . ASP A 1 215 ? 9.797 2.684 6.066 1 98.31 215 ASP A O 1
ATOM 1670 N N . GLY A 1 216 ? 8.219 4.242 6.391 1 98.62 216 GLY A N 1
ATOM 1671 C CA . GLY A 1 216 ? 7.141 3.291 6.18 1 98.62 216 GLY A CA 1
ATOM 1672 C C . GLY A 1 216 ? 5.812 3.764 6.742 1 98.62 216 GLY A C 1
ATOM 1673 O O . GLY A 1 216 ? 5.73 4.844 7.328 1 98.62 216 GLY A O 1
ATOM 1674 N N . PHE A 1 217 ? 4.832 2.979 6.469 1 98.94 217 PHE A N 1
ATOM 1675 C CA . PHE A 1 217 ? 3.494 3.348 6.918 1 98.94 217 PHE A CA 1
ATOM 1676 C C . PHE A 1 217 ? 2.73 2.125 7.41 1 98.94 217 PHE A C 1
ATOM 1678 O O . PHE A 1 217 ? 3.072 0.9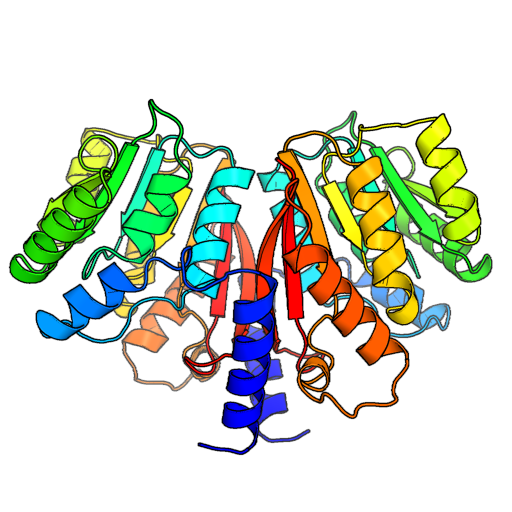92 7.062 1 98.94 217 PHE A O 1
ATOM 1685 N N . VAL A 1 218 ? 1.754 2.404 8.266 1 98.94 218 VAL A N 1
ATOM 1686 C CA . VAL A 1 218 ? 0.746 1.429 8.664 1 98.94 218 VAL A CA 1
ATOM 1687 C C . VAL A 1 218 ? -0.5 1.585 7.797 1 98.94 218 VAL A C 1
ATOM 1689 O O . VAL A 1 218 ? -0.919 2.705 7.496 1 98.94 218 VAL A O 1
ATOM 1692 N N . LEU A 1 219 ? -1.041 0.488 7.324 1 98.94 219 LEU A N 1
ATOM 1693 C CA . LEU A 1 219 ? -2.355 0.404 6.695 1 98.94 219 LEU A CA 1
ATOM 1694 C C . LEU A 1 219 ? -3.328 -0.378 7.574 1 98.94 219 LEU A C 1
ATOM 1696 O O . LEU A 1 219 ? -3.066 -1.533 7.922 1 98.94 219 LEU A O 1
ATOM 1700 N N . GLY A 1 220 ? -4.402 0.303 7.965 1 98.81 220 GLY A N 1
ATOM 1701 C CA . GLY A 1 220 ? -5.398 -0.322 8.82 1 98.81 220 GLY A CA 1
ATOM 1702 C C . GLY A 1 220 ? -6.781 -0.352 8.195 1 98.81 220 GLY A C 1
ATOM 1703 O O . GLY A 1 220 ? -7.125 0.512 7.387 1 98.81 220 GLY A O 1
ATOM 1704 N N . TYR A 1 221 ? -7.543 -1.324 8.562 1 98.62 221 TYR A N 1
ATOM 1705 C CA . TYR A 1 221 ? -8.938 -1.516 8.195 1 98.62 221 TYR A CA 1
ATOM 1706 C C . TYR A 1 221 ? -9.812 -1.658 9.438 1 98.62 221 TYR A C 1
ATOM 1708 O O . TYR A 1 221 ? -9.641 -2.594 10.219 1 98.62 221 TYR A O 1
ATOM 1716 N N . VAL A 1 222 ? -10.688 -0.733 9.562 1 98.12 222 VAL A N 1
ATOM 1717 C CA . VAL A 1 222 ? -11.578 -0.747 10.719 1 98.12 222 VAL A CA 1
ATOM 1718 C C . VAL A 1 222 ? -12.734 -1.713 10.469 1 98.12 222 VAL A C 1
ATOM 1720 O O . VAL A 1 222 ? -13.43 -1.609 9.461 1 98.12 222 VAL A O 1
ATOM 1723 N N . LYS A 1 223 ? -12.992 -2.605 11.398 1 95.5 223 LYS A N 1
ATOM 1724 C CA . LYS A 1 223 ? -14 -3.658 11.273 1 95.5 223 LYS A CA 1
ATOM 1725 C C . LYS A 1 223 ? -15.398 -3.119 11.547 1 95.5 223 LYS A C 1
ATOM 1727 O O . LYS A 1 223 ? -15.562 -2.195 12.352 1 95.5 223 LYS A O 1
ATOM 1732 N N . MET B 1 1 ? 24.547 -10.711 6.621 1 52.78 1 MET B N 1
ATOM 1733 C CA . MET B 1 1 ? 23.562 -9.688 6.289 1 52.78 1 MET B CA 1
ATOM 1734 C C . MET B 1 1 ? 24.109 -8.289 6.586 1 52.78 1 MET B C 1
ATOM 1736 O O . MET B 1 1 ? 24.75 -8.078 7.613 1 52.78 1 MET B O 1
ATOM 1740 N N . ASN B 1 2 ? 24.141 -7.398 5.5 1 78.69 2 ASN B N 1
ATOM 1741 C CA . ASN B 1 2 ? 24.625 -6.035 5.695 1 78.69 2 ASN B CA 1
ATOM 1742 C C . ASN B 1 2 ? 23.828 -5.305 6.77 1 78.69 2 ASN B C 1
ATOM 1744 O O . ASN B 1 2 ? 22.75 -5.754 7.168 1 78.69 2 ASN B O 1
ATOM 1748 N N . VAL B 1 3 ? 24.438 -4.477 7.562 1 79.81 3 VAL B N 1
ATOM 1749 C CA . VAL B 1 3 ? 23.906 -3.701 8.68 1 79.81 3 VAL B CA 1
ATOM 1750 C C . VAL B 1 3 ? 22.484 -3.238 8.352 1 79.81 3 VAL B C 1
ATOM 1752 O O . VAL B 1 3 ? 21.594 -3.305 9.203 1 79.81 3 VAL B O 1
ATOM 1755 N N . MET B 1 4 ? 22.203 -2.973 7.168 1 85.44 4 MET B N 1
ATOM 1756 C CA . MET B 1 4 ? 20.891 -2.48 6.777 1 85.44 4 MET B CA 1
ATOM 1757 C C . MET B 1 4 ? 19.875 -3.615 6.758 1 85.44 4 MET B C 1
ATOM 1759 O O . MET B 1 4 ? 18.719 -3.434 7.176 1 85.44 4 MET B O 1
ATOM 1763 N N . GLU B 1 5 ? 20.266 -4.734 6.305 1 86.06 5 GLU B N 1
ATOM 1764 C CA . GLU B 1 5 ? 19.375 -5.887 6.25 1 86.06 5 GLU B CA 1
ATOM 1765 C C . GLU B 1 5 ? 18.984 -6.348 7.648 1 86.06 5 GLU B C 1
ATOM 1767 O O . GLU B 1 5 ? 17.844 -6.758 7.875 1 86.06 5 GLU B O 1
ATOM 1772 N N . ASN B 1 6 ? 19.906 -6.242 8.516 1 92.56 6 ASN B N 1
ATOM 1773 C CA . ASN B 1 6 ? 19.578 -6.57 9.898 1 92.56 6 ASN B CA 1
ATOM 1774 C C . ASN B 1 6 ? 18.562 -5.602 10.484 1 92.56 6 ASN B C 1
ATOM 1776 O O . ASN B 1 6 ? 17.656 -6.012 11.211 1 92.56 6 ASN B O 1
ATOM 1780 N N . LYS B 1 7 ? 18.781 -4.332 10.172 1 95.44 7 LYS B N 1
ATOM 1781 C CA . LYS B 1 7 ? 17.844 -3.314 10.641 1 95.44 7 LYS B CA 1
ATOM 1782 C C . LYS B 1 7 ? 16.453 -3.559 10.078 1 95.44 7 LYS B C 1
ATOM 1784 O O . LYS B 1 7 ? 15.453 -3.436 10.797 1 95.44 7 LYS B O 1
ATOM 1789 N N . TRP B 1 8 ? 16.344 -3.895 8.773 1 98.06 8 TRP B N 1
ATOM 1790 C CA . TRP B 1 8 ? 15.062 -4.207 8.156 1 98.06 8 TRP B CA 1
ATOM 1791 C C . TRP B 1 8 ? 14.383 -5.371 8.867 1 98.06 8 TRP B C 1
ATOM 1793 O O . TRP B 1 8 ? 13.172 -5.332 9.125 1 98.06 8 TRP B O 1
ATOM 1803 N N . SER B 1 9 ? 15.133 -6.391 9.18 1 97.56 9 SER B N 1
ATOM 1804 C CA . SER B 1 9 ? 14.602 -7.574 9.852 1 97.56 9 SER B CA 1
ATOM 1805 C C . SER B 1 9 ? 14.117 -7.242 11.258 1 97.56 9 SER B C 1
ATOM 1807 O O . SER B 1 9 ? 13.094 -7.766 11.711 1 97.56 9 SER B O 1
ATOM 1809 N N . ASP B 1 10 ? 14.891 -6.418 11.969 1 98.06 10 ASP B N 1
ATOM 1810 C CA . ASP B 1 10 ? 14.484 -5.988 13.305 1 98.06 10 ASP B CA 1
ATOM 1811 C C . ASP B 1 10 ? 13.141 -5.254 13.266 1 98.06 10 ASP B C 1
ATOM 1813 O O . ASP B 1 10 ? 12.281 -5.477 14.109 1 98.06 10 ASP B O 1
ATOM 1817 N N . VAL B 1 11 ? 12.969 -4.422 12.297 1 98.62 11 VAL B N 1
ATOM 1818 C CA . VAL B 1 11 ? 11.727 -3.664 12.164 1 98.62 11 VAL B CA 1
ATOM 1819 C C . VAL B 1 11 ? 10.578 -4.609 11.812 1 98.62 11 VAL B C 1
ATOM 1821 O O . VAL B 1 11 ? 9.477 -4.484 12.344 1 98.62 11 VAL B O 1
ATOM 1824 N N . ASP B 1 12 ? 10.82 -5.562 10.914 1 97.88 12 ASP B N 1
ATOM 1825 C CA . ASP B 1 12 ? 9.805 -6.57 10.617 1 97.88 12 ASP B CA 1
ATOM 1826 C C . ASP B 1 12 ? 9.344 -7.277 11.883 1 97.88 12 ASP B C 1
ATOM 1828 O O . ASP B 1 12 ? 8.156 -7.551 12.055 1 97.88 12 ASP B O 1
ATOM 1832 N N . THR B 1 13 ? 10.32 -7.613 12.719 1 97.31 13 THR B N 1
ATOM 1833 C CA . THR B 1 13 ? 9.977 -8.289 13.969 1 97.31 13 THR B CA 1
ATOM 1834 C C . THR B 1 13 ? 9.031 -7.438 14.805 1 97.31 13 THR B C 1
ATOM 1836 O O . THR B 1 13 ? 8.055 -7.941 15.359 1 97.31 13 THR B O 1
ATOM 1839 N N . VAL B 1 14 ? 9.305 -6.117 14.891 1 98.06 14 VAL B N 1
ATOM 1840 C CA . VAL B 1 14 ? 8.43 -5.199 15.625 1 98.06 14 VAL B CA 1
ATOM 1841 C C . VAL B 1 14 ? 7.031 -5.219 15.016 1 98.06 14 VAL B C 1
ATOM 1843 O O . VAL B 1 14 ? 6.039 -5.34 15.734 1 98.06 14 VAL B O 1
ATOM 1846 N N . PHE B 1 15 ? 6.918 -5.109 13.688 1 98.62 15 PHE B N 1
ATOM 1847 C CA . PHE B 1 15 ? 5.629 -5.059 13.008 1 98.62 15 PHE B CA 1
ATOM 1848 C C . PHE B 1 15 ? 4.883 -6.379 13.172 1 98.62 15 PHE B C 1
ATOM 1850 O O . PHE B 1 15 ? 3.68 -6.391 13.43 1 98.62 15 PHE B O 1
ATOM 1857 N N . LEU B 1 16 ? 5.605 -7.496 13.023 1 97.69 16 LEU B N 1
ATOM 1858 C CA . LEU B 1 16 ? 4.965 -8.797 13.164 1 97.69 16 LEU B CA 1
ATOM 1859 C C . LEU B 1 16 ? 4.395 -8.977 14.57 1 97.69 16 LEU B C 1
ATOM 1861 O O . LEU B 1 16 ? 3.246 -9.391 14.727 1 97.69 16 LEU B O 1
ATOM 1865 N N . ASN B 1 17 ? 5.105 -8.617 15.547 1 96.62 17 ASN B N 1
ATOM 1866 C CA . ASN B 1 17 ? 4.68 -8.773 16.938 1 96.62 17 ASN B CA 1
ATOM 1867 C C . ASN B 1 17 ? 3.498 -7.863 17.266 1 96.62 17 ASN B C 1
ATOM 1869 O O . ASN B 1 17 ? 2.646 -8.211 18.078 1 96.62 17 ASN B O 1
ATOM 1873 N N . SER B 1 18 ? 3.4 -6.758 16.594 1 97.56 18 SER B N 1
ATOM 1874 C CA . SER B 1 18 ? 2.389 -5.766 16.953 1 97.56 18 SER B CA 1
ATOM 1875 C C . SER B 1 18 ? 1.139 -5.922 16.094 1 97.56 18 SER B C 1
ATOM 1877 O O . SER B 1 18 ? 0.021 -5.719 16.562 1 97.56 18 SER B O 1
ATOM 1879 N N . LEU B 1 19 ? 1.331 -6.297 14.812 1 98.06 19 LEU B N 1
ATOM 1880 C CA . LEU B 1 19 ? 0.233 -6.117 13.867 1 98.06 19 LEU B CA 1
ATOM 1881 C C . LEU B 1 19 ? -0.25 -7.461 13.328 1 98.06 19 LEU B C 1
ATOM 1883 O O . LEU B 1 19 ? -1.351 -7.555 12.781 1 98.06 19 LEU B O 1
ATOM 1887 N N . LEU B 1 20 ? 0.589 -8.43 13.445 1 96.69 20 LEU B N 1
ATOM 1888 C CA . LEU B 1 20 ? 0.268 -9.742 12.898 1 96.69 20 LEU B CA 1
ATOM 1889 C C . LEU B 1 20 ? 0.849 -10.852 13.773 1 96.69 20 LEU B C 1
ATOM 1891 O O . LEU B 1 20 ? 1.832 -11.492 13.398 1 96.69 20 LEU B O 1
ATOM 1895 N N . PRO B 1 21 ? 0.237 -11.109 14.789 1 86.06 21 PRO B N 1
ATOM 1896 C CA . PRO B 1 21 ? 0.775 -12.172 15.641 1 86.06 21 PRO B CA 1
ATOM 1897 C C . PRO B 1 21 ? 0.847 -13.516 14.93 1 86.06 21 PRO B C 1
ATOM 1899 O O . PRO B 1 21 ? 0.162 -13.727 13.922 1 86.06 21 PRO B O 1
ATOM 1902 N N . ALA B 1 22 ? 1.546 -14.438 15.461 1 88 22 ALA B N 1
ATOM 1903 C CA . ALA B 1 22 ? 1.927 -15.703 14.844 1 88 22 ALA B CA 1
ATOM 1904 C C . ALA B 1 22 ? 0.696 -16.531 14.508 1 88 22 ALA B C 1
ATOM 1906 O O . ALA B 1 22 ? 0.673 -17.234 13.484 1 88 22 ALA B O 1
ATOM 1907 N N . GLU B 1 23 ? -0.334 -16.438 15.281 1 88.44 23 GLU B N 1
ATOM 1908 C CA . GLU B 1 23 ? -1.524 -17.266 15.078 1 88.44 23 GLU B CA 1
ATOM 1909 C C . GLU B 1 23 ? -2.305 -16.812 13.844 1 88.44 23 GLU B C 1
ATOM 1911 O O . GLU B 1 23 ? -3.166 -17.531 13.344 1 88.44 23 GLU B O 1
ATOM 1916 N N . GLU B 1 24 ? -1.92 -15.695 13.328 1 93 24 GLU B N 1
ATOM 1917 C CA . GLU B 1 24 ? -2.697 -15.117 12.234 1 93 24 GLU B CA 1
ATOM 1918 C C . GLU B 1 24 ? -1.883 -15.07 10.945 1 93 24 GLU B C 1
ATOM 1920 O O . GLU B 1 24 ? -2.391 -14.656 9.898 1 93 24 GLU B O 1
ATOM 1925 N N . ASP B 1 25 ? -0.657 -15.516 10.984 1 95.31 25 ASP B N 1
ATOM 1926 C CA . ASP B 1 25 ? 0.217 -15.242 9.844 1 95.31 25 ASP B CA 1
ATOM 1927 C C . ASP B 1 25 ? 0.238 -16.406 8.867 1 95.31 25 ASP B C 1
ATOM 1929 O O . ASP B 1 25 ? 1.037 -16.438 7.934 1 95.31 25 ASP B O 1
ATOM 1933 N N . HIS B 1 26 ? -0.567 -17.484 9.109 1 96.69 26 HIS B N 1
ATOM 1934 C CA . HIS B 1 26 ? -0.683 -18.656 8.258 1 96.69 26 HIS B CA 1
ATOM 1935 C C . HIS B 1 26 ? 0.667 -19.344 8.078 1 96.69 26 HIS B C 1
ATOM 1937 O O . HIS B 1 26 ? 0.971 -19.844 6.992 1 96.69 26 HIS B O 1
ATOM 1943 N N . SER B 1 27 ? 1.479 -19.312 9.086 1 96.25 27 SER B N 1
ATOM 1944 C CA . SER B 1 27 ? 2.818 -19.891 9.023 1 96.25 27 SER B CA 1
ATOM 1945 C C . SER B 1 27 ? 2.768 -21.375 8.68 1 96.25 27 SER B C 1
ATOM 1947 O O . SER B 1 27 ? 3.717 -21.922 8.109 1 96.25 27 SER B O 1
ATOM 1949 N N . TYR B 1 28 ? 1.646 -22.031 8.961 1 96.69 28 TYR B N 1
ATOM 1950 C CA . TYR B 1 28 ? 1.501 -23.453 8.648 1 96.69 28 TYR B CA 1
ATOM 1951 C C . TYR B 1 28 ? 1.621 -23.703 7.148 1 96.69 28 TYR B C 1
ATOM 1953 O O . TYR B 1 28 ? 2.107 -24.75 6.723 1 96.69 28 TYR B O 1
ATOM 1961 N N . VAL B 1 29 ? 1.194 -22.781 6.316 1 98.25 29 VAL B N 1
ATOM 1962 C CA . VAL B 1 29 ? 1.29 -22.906 4.863 1 98.25 29 VAL B CA 1
ATOM 1963 C C . VAL B 1 29 ? 2.754 -22.844 4.438 1 98.25 29 VAL B C 1
ATOM 1965 O O . VAL B 1 29 ? 3.191 -23.625 3.584 1 98.25 29 VAL B O 1
ATOM 1968 N N . LEU B 1 30 ? 3.51 -21.906 5.02 1 97.44 30 LEU B N 1
ATOM 1969 C CA . LEU B 1 30 ? 4.93 -21.781 4.711 1 97.44 30 LEU B CA 1
ATOM 1970 C C . LEU B 1 30 ? 5.695 -23.031 5.098 1 97.44 30 LEU B C 1
ATOM 1972 O O . LEU B 1 30 ? 6.586 -23.469 4.363 1 97.44 30 LEU B O 1
ATOM 1976 N N . GLU B 1 31 ? 5.359 -23.547 6.207 1 97.44 31 GLU B N 1
ATOM 1977 C CA . GLU B 1 31 ? 5.973 -24.797 6.656 1 97.44 31 GLU B CA 1
ATOM 1978 C C . GLU B 1 31 ? 5.66 -25.938 5.695 1 97.44 31 GLU B C 1
ATOM 1980 O O . GLU B 1 31 ? 6.547 -26.719 5.34 1 97.44 31 GLU B O 1
ATOM 1985 N N . ALA B 1 32 ? 4.387 -26.047 5.312 1 98.31 32 ALA B N 1
ATOM 1986 C CA . ALA B 1 32 ? 3.98 -27.078 4.363 1 98.31 32 ALA B CA 1
ATOM 1987 C C . ALA B 1 32 ? 4.723 -26.938 3.039 1 98.31 32 ALA B C 1
ATOM 1989 O O . ALA B 1 32 ? 5.148 -27.922 2.441 1 98.31 32 ALA B O 1
ATOM 1990 N N . ASN B 1 33 ? 4.844 -25.688 2.559 1 98.56 33 ASN B N 1
ATOM 1991 C CA . ASN B 1 33 ? 5.578 -25.422 1.326 1 98.56 33 ASN B CA 1
ATOM 1992 C C . ASN B 1 33 ? 7.035 -25.859 1.438 1 98.56 33 ASN B C 1
ATOM 1994 O O . ASN B 1 33 ? 7.582 -26.453 0.509 1 98.56 33 ASN B O 1
ATOM 1998 N N . GLN B 1 34 ? 7.641 -25.531 2.533 1 97.88 34 GLN B N 1
ATOM 1999 C CA . GLN B 1 34 ? 9.023 -25.922 2.771 1 97.88 34 GLN B CA 1
ATOM 2000 C C . GLN B 1 34 ? 9.172 -27.438 2.793 1 97.88 34 GLN B C 1
ATOM 2002 O O . GLN B 1 34 ? 10.094 -27.984 2.188 1 97.88 34 GLN B O 1
ATOM 2007 N N . GLU B 1 35 ? 8.297 -28.109 3.48 1 98.12 35 GLU B N 1
ATOM 2008 C CA . GLU B 1 35 ? 8.32 -29.562 3.572 1 98.12 35 GLU B CA 1
ATOM 2009 C C . GLU B 1 35 ? 8.164 -30.203 2.195 1 98.12 35 GLU B C 1
ATOM 2011 O O . GLU B 1 35 ? 8.75 -31.25 1.922 1 98.12 35 GLU B O 1
ATOM 2016 N N . ALA B 1 36 ? 7.371 -29.594 1.417 1 98.38 36 ALA B N 1
ATOM 2017 C CA . ALA B 1 36 ? 7.137 -30.094 0.065 1 98.38 36 ALA B CA 1
ATOM 2018 C C . ALA B 1 36 ? 8.258 -29.656 -0.881 1 98.38 36 ALA B C 1
ATOM 2020 O O . ALA B 1 36 ? 8.195 -29.922 -2.084 1 98.38 36 ALA B O 1
ATOM 2021 N N . GLU B 1 37 ? 9.25 -28.875 -0.374 1 98 37 GLU B N 1
ATOM 2022 C CA . GLU B 1 37 ? 10.461 -28.469 -1.089 1 98 37 GLU B CA 1
ATOM 2023 C C . GLU B 1 37 ? 10.133 -27.5 -2.225 1 98 37 GLU B C 1
ATOM 2025 O O . GLU B 1 37 ? 10.727 -27.578 -3.301 1 98 37 GLU B O 1
ATOM 2030 N N . LEU B 1 38 ? 9.086 -26.781 -2.008 1 97.94 38 LEU B N 1
ATOM 2031 C CA . LEU B 1 38 ? 8.828 -25.688 -2.936 1 97.94 38 LEU B CA 1
ATOM 2032 C C . LEU B 1 38 ? 9.875 -24.578 -2.771 1 97.94 38 LEU B C 1
ATOM 2034 O O . LEU B 1 38 ? 10.469 -24.438 -1.702 1 97.94 38 LEU B O 1
ATOM 2038 N N . PRO B 1 39 ? 10.109 -23.828 -3.893 1 95.5 39 PRO B N 1
ATOM 2039 C CA . PRO B 1 39 ? 10.969 -22.641 -3.73 1 95.5 39 PRO B CA 1
ATOM 2040 C C . PRO B 1 39 ? 10.469 -21.703 -2.641 1 95.5 39 PRO B C 1
ATOM 2042 O O . PRO B 1 39 ? 9.258 -21.5 -2.496 1 95.5 39 PRO B O 1
ATOM 2045 N N . GLN B 1 40 ? 11.367 -21.156 -1.81 1 92.12 40 GLN B N 1
ATOM 2046 C CA . GLN B 1 40 ? 11 -20.266 -0.715 1 92.12 40 GLN B CA 1
ATOM 2047 C C . GLN B 1 40 ? 10.875 -18.812 -1.198 1 92.12 40 GLN B C 1
ATOM 2049 O O . GLN B 1 40 ? 11.609 -17.938 -0.741 1 92.12 40 GLN B O 1
ATOM 2054 N N . ILE B 1 41 ? 9.938 -18.625 -2.062 1 92.88 41 ILE B N 1
ATOM 2055 C CA . ILE B 1 41 ? 9.797 -17.312 -2.68 1 92.88 41 ILE B CA 1
ATOM 2056 C C . ILE B 1 41 ? 8.414 -16.75 -2.375 1 92.88 41 ILE B C 1
ATOM 2058 O O . ILE B 1 41 ? 7.926 -15.867 -3.086 1 92.88 41 ILE B O 1
ATOM 2062 N N . ASP B 1 42 ? 7.762 -17.297 -1.336 1 94.44 42 ASP B N 1
ATOM 2063 C CA . ASP B 1 42 ? 6.48 -16.75 -0.889 1 94.44 42 ASP B CA 1
ATOM 2064 C C . ASP B 1 42 ? 6.613 -15.289 -0.471 1 94.44 42 ASP B C 1
ATOM 2066 O O . ASP B 1 42 ? 7.691 -14.852 -0.061 1 94.44 42 ASP B O 1
ATOM 2070 N N . VAL B 1 43 ? 5.539 -14.547 -0.62 1 96.5 43 VAL B N 1
ATOM 2071 C CA . VAL B 1 43 ? 5.52 -13.234 0.008 1 96.5 43 VAL B CA 1
ATOM 2072 C C . VAL B 1 43 ? 5.719 -13.375 1.515 1 96.5 43 VAL B C 1
ATOM 2074 O O . VAL B 1 43 ? 5.484 -14.445 2.08 1 96.5 43 VAL B O 1
ATOM 2077 N N . SER B 1 44 ? 6.16 -12.32 2.166 1 96.31 44 SER B N 1
ATOM 2078 C CA . SER B 1 44 ? 6.266 -12.328 3.621 1 96.31 44 SER B CA 1
ATOM 2079 C C . SER B 1 44 ? 4.891 -12.25 4.277 1 96.31 44 SER B C 1
ATOM 2081 O O . SER B 1 44 ? 3.914 -11.859 3.633 1 96.31 44 SER B O 1
ATOM 2083 N N . PRO B 1 45 ? 4.809 -12.586 5.551 1 97.56 45 PRO B N 1
ATOM 2084 C CA . PRO B 1 45 ? 3.527 -12.484 6.254 1 97.56 45 PRO B CA 1
ATOM 2085 C C . PRO B 1 45 ? 2.936 -11.078 6.211 1 97.56 45 PRO B C 1
ATOM 2087 O O . PRO B 1 45 ? 1.734 -10.914 5.984 1 97.56 45 PRO B O 1
ATOM 2090 N N . LEU B 1 46 ? 3.746 -10.055 6.391 1 98.31 46 LEU B N 1
ATOM 2091 C CA . LEU B 1 46 ? 3.26 -8.68 6.352 1 98.31 46 LEU B CA 1
ATOM 2092 C C . LEU B 1 46 ? 2.764 -8.32 4.957 1 98.31 46 LEU B C 1
ATOM 2094 O O . LEU B 1 46 ? 1.781 -7.59 4.812 1 98.31 46 LEU B O 1
ATOM 2098 N N . GLN B 1 47 ? 3.441 -8.82 3.939 1 98.12 47 GLN B N 1
ATOM 2099 C CA . GLN B 1 47 ? 2.994 -8.602 2.57 1 98.12 47 GLN B CA 1
ATOM 2100 C C . GLN B 1 47 ? 1.691 -9.344 2.287 1 98.12 47 GLN B C 1
ATOM 2102 O O . GLN B 1 47 ? 0.829 -8.844 1.562 1 98.12 47 GLN B O 1
ATOM 2107 N N . GLY B 1 48 ? 1.581 -10.602 2.803 1 98.5 48 GLY B N 1
ATOM 2108 C CA . GLY B 1 48 ? 0.307 -11.305 2.717 1 98.5 48 GLY B CA 1
ATOM 2109 C C . GLY B 1 48 ? -0.84 -10.531 3.34 1 98.5 48 GLY B C 1
ATOM 2110 O O . GLY B 1 48 ? -1.909 -10.406 2.738 1 98.5 48 GLY B O 1
ATOM 2111 N N . ARG B 1 49 ? -0.6 -10.031 4.52 1 98.62 49 ARG B N 1
ATOM 2112 C CA . ARG B 1 49 ? -1.6 -9.219 5.195 1 98.62 49 ARG B CA 1
ATOM 2113 C C . ARG B 1 49 ? -1.926 -7.969 4.383 1 98.62 49 ARG B C 1
ATOM 2115 O O . ARG B 1 49 ? -3.072 -7.516 4.363 1 98.62 49 ARG B O 1
ATOM 2122 N N . LEU B 1 50 ? -0.956 -7.363 3.74 1 98.81 50 LEU B N 1
ATOM 2123 C CA . LEU B 1 50 ? -1.2 -6.219 2.865 1 98.81 50 LEU B CA 1
ATOM 2124 C C . LEU B 1 50 ? -2.168 -6.59 1.747 1 98.81 50 LEU B C 1
ATOM 2126 O O . LEU B 1 50 ? -3.133 -5.863 1.491 1 98.81 50 LEU B O 1
ATOM 2130 N N . LEU B 1 51 ? -1.91 -7.699 1.081 1 98.88 51 LEU B N 1
ATOM 2131 C CA . LEU B 1 51 ? -2.791 -8.156 0.013 1 98.88 51 LEU B CA 1
ATOM 2132 C C . LEU B 1 51 ? -4.207 -8.383 0.536 1 98.88 51 LEU B C 1
ATOM 2134 O O . LEU B 1 51 ? -5.18 -7.98 -0.104 1 98.88 51 LEU B O 1
ATOM 2138 N N . HIS B 1 52 ? -4.297 -8.992 1.668 1 98.88 52 HIS B N 1
ATOM 2139 C CA . HIS B 1 52 ? -5.574 -9.242 2.326 1 98.88 52 HIS B CA 1
ATOM 2140 C C . HIS B 1 52 ? -6.328 -7.941 2.576 1 98.88 52 HIS B C 1
ATOM 2142 O O . HIS B 1 52 ? -7.508 -7.828 2.236 1 98.88 52 HIS B O 1
ATOM 2148 N N . LEU B 1 53 ? -5.66 -6.984 3.094 1 98.88 53 LEU B N 1
ATOM 2149 C CA . LEU B 1 53 ? -6.305 -5.723 3.441 1 98.88 53 LEU B CA 1
ATOM 2150 C C . LEU B 1 53 ? -6.691 -4.945 2.188 1 98.88 53 LEU B C 1
ATOM 2152 O O . LEU B 1 53 ? -7.75 -4.316 2.143 1 98.88 53 LEU B O 1
ATOM 2156 N N . LEU B 1 54 ? -5.816 -4.953 1.175 1 98.94 54 LEU B N 1
ATOM 2157 C CA . LEU B 1 54 ? -6.168 -4.289 -0.075 1 98.94 54 LEU B CA 1
ATOM 2158 C C . LEU B 1 54 ? -7.43 -4.898 -0.678 1 98.94 54 LEU B C 1
ATOM 2160 O O . LEU B 1 54 ? -8.297 -4.176 -1.17 1 98.94 54 LEU B O 1
ATOM 2164 N N . ALA B 1 55 ? -7.523 -6.207 -0.658 1 98.88 55 ALA B N 1
ATOM 2165 C CA . ALA B 1 55 ? -8.719 -6.883 -1.166 1 98.88 55 ALA B CA 1
ATOM 2166 C C . ALA B 1 55 ? -9.945 -6.508 -0.348 1 98.88 55 ALA B C 1
ATOM 2168 O O . ALA B 1 55 ? -11.023 -6.281 -0.905 1 98.88 55 ALA B O 1
ATOM 2169 N N . LYS B 1 56 ? -9.789 -6.43 0.957 1 98.62 56 LYS B N 1
ATOM 2170 C CA . LYS B 1 56 ? -10.898 -6.035 1.828 1 98.62 56 LYS B CA 1
ATOM 2171 C C . LYS B 1 56 ? -11.328 -4.598 1.554 1 98.62 56 LYS B C 1
ATOM 2173 O O . LYS B 1 56 ? -12.523 -4.312 1.463 1 98.62 56 LYS B O 1
ATOM 2178 N N . ILE B 1 57 ? -10.383 -3.766 1.492 1 98.75 57 ILE B N 1
ATOM 2179 C CA . ILE B 1 57 ? -10.656 -2.357 1.226 1 98.75 57 ILE B CA 1
ATOM 2180 C C . ILE B 1 57 ? -11.422 -2.221 -0.086 1 98.75 57 ILE B C 1
ATOM 2182 O O . ILE B 1 57 ? -12.414 -1.494 -0.158 1 98.75 57 ILE B O 1
ATOM 2186 N N . LYS B 1 58 ? -10.992 -2.906 -1.122 1 98.62 58 LYS B N 1
ATOM 2187 C CA . LYS B 1 58 ? -11.664 -2.883 -2.42 1 98.62 58 LYS B CA 1
ATOM 2188 C C . LYS B 1 58 ? -13.062 -3.473 -2.326 1 98.62 58 LYS B C 1
ATOM 2190 O O . LYS B 1 58 ? -13.953 -3.1 -3.098 1 98.62 58 LYS B O 1
ATOM 2195 N N . GLY B 1 59 ? -13.312 -4.34 -1.375 1 98.25 59 GLY B N 1
ATOM 2196 C CA . GLY B 1 59 ? -14.516 -5.16 -1.4 1 98.25 59 GLY B CA 1
ATOM 2197 C C . GLY B 1 59 ? -14.523 -6.176 -2.527 1 98.25 59 GLY B C 1
ATOM 2198 O O . GLY B 1 59 ? -15.531 -6.352 -3.205 1 98.25 59 GLY B O 1
ATOM 2199 N N . ALA B 1 60 ? -13.383 -6.84 -2.66 1 98.62 60 ALA B N 1
ATOM 2200 C CA . ALA B 1 60 ? -13.188 -7.754 -3.783 1 98.62 60 ALA B CA 1
ATOM 2201 C C . ALA B 1 60 ? -14.156 -8.93 -3.709 1 98.62 60 ALA B C 1
ATOM 2203 O O . ALA B 1 60 ? -14.406 -9.469 -2.631 1 98.62 60 ALA B O 1
ATOM 2204 N N . LYS B 1 61 ? -14.672 -9.312 -4.855 1 98.56 61 LYS B N 1
ATOM 2205 C CA . LYS B 1 61 ? -15.57 -10.461 -4.98 1 98.56 61 LYS B CA 1
ATOM 2206 C C . LYS B 1 61 ? -15.008 -11.492 -5.949 1 98.56 61 LYS B C 1
ATOM 2208 O O . LYS B 1 61 ? -15.266 -12.695 -5.809 1 98.56 61 LYS B O 1
ATOM 2213 N N . HIS B 1 62 ? -14.336 -11.047 -6.902 1 98.62 62 HIS B N 1
ATOM 2214 C CA . HIS B 1 62 ? -13.711 -11.898 -7.914 1 98.62 62 HIS B CA 1
ATOM 2215 C C . HIS B 1 62 ? -12.227 -11.578 -8.062 1 98.62 62 HIS B C 1
ATOM 2217 O O . HIS B 1 62 ? -11.867 -10.531 -8.602 1 98.62 62 HIS B O 1
ATOM 2223 N N . ILE B 1 63 ? -11.406 -12.516 -7.617 1 98.88 63 ILE B N 1
ATOM 2224 C CA . ILE B 1 63 ? -9.969 -12.273 -7.598 1 98.88 63 ILE B CA 1
ATOM 2225 C C . ILE B 1 63 ? -9.273 -13.195 -8.602 1 98.88 63 ILE B C 1
ATOM 2227 O O . ILE B 1 63 ? -9.617 -14.375 -8.711 1 98.88 63 ILE B O 1
ATOM 2231 N N . LEU B 1 64 ? -8.336 -12.648 -9.367 1 98.81 64 LEU B N 1
ATOM 2232 C CA . LEU B 1 64 ? -7.422 -13.422 -10.203 1 98.81 64 LEU B CA 1
ATOM 2233 C C . LEU B 1 64 ? -5.992 -13.305 -9.688 1 98.81 64 LEU B C 1
ATOM 2235 O O . LEU B 1 64 ? -5.492 -12.195 -9.469 1 98.81 64 LEU B O 1
ATOM 2239 N N . GLU B 1 65 ? -5.402 -14.383 -9.422 1 98.81 65 GLU B N 1
ATOM 2240 C CA . GLU B 1 65 ? -3.984 -14.461 -9.086 1 98.81 65 GLU B CA 1
ATOM 2241 C C . GLU B 1 65 ? -3.207 -15.227 -10.156 1 98.81 65 GLU B C 1
ATOM 2243 O O . GLU B 1 65 ? -3.576 -16.344 -10.523 1 98.81 65 GLU B O 1
ATOM 2248 N N . ILE B 1 66 ? -2.209 -14.562 -10.711 1 98.56 66 ILE B N 1
ATOM 2249 C CA . ILE B 1 66 ? -1.296 -15.219 -11.633 1 98.56 66 ILE B CA 1
ATOM 2250 C C . ILE B 1 66 ? 0.004 -15.57 -10.914 1 98.56 66 ILE B C 1
ATOM 2252 O O . ILE B 1 66 ? 0.788 -14.688 -10.562 1 98.56 66 ILE B O 1
ATOM 2256 N N . GLY B 1 67 ? 0.284 -16.844 -10.703 1 98.06 67 GLY B N 1
ATOM 2257 C CA . GLY B 1 67 ? 1.361 -17.344 -9.867 1 98.06 67 GLY B CA 1
ATOM 2258 C C . GLY B 1 67 ? 0.892 -17.797 -8.5 1 98.06 67 GLY B C 1
ATOM 2259 O O . GLY B 1 67 ? 0.739 -16.969 -7.594 1 98.06 67 GLY B O 1
ATOM 2260 N N . THR B 1 68 ? 0.722 -19.141 -8.391 1 98.38 68 THR B N 1
ATOM 2261 C CA . THR B 1 68 ? 0.155 -19.703 -7.168 1 98.38 68 THR B CA 1
ATOM 2262 C C . THR B 1 68 ? 1.259 -20.188 -6.234 1 98.38 68 THR B C 1
ATOM 2264 O O . THR B 1 68 ? 1.214 -19.938 -5.027 1 98.38 68 THR B O 1
ATOM 2267 N N . LEU B 1 69 ? 2.236 -20.891 -6.797 1 98 69 LEU B N 1
ATOM 2268 C CA . LEU B 1 69 ? 3.189 -21.656 -6.008 1 98 69 LEU B CA 1
ATOM 2269 C C . LEU B 1 69 ? 2.467 -22.562 -5.016 1 98 69 LEU B C 1
ATOM 2271 O O . LEU B 1 69 ? 1.631 -23.375 -5.41 1 98 69 LEU B O 1
ATOM 2275 N N . GLY B 1 70 ? 2.703 -22.453 -3.76 1 98.56 70 GLY B N 1
ATOM 2276 C CA . GLY B 1 70 ? 2.059 -23.297 -2.768 1 98.56 70 GLY B CA 1
ATOM 2277 C C . GLY B 1 70 ? 0.818 -22.672 -2.162 1 98.56 70 GLY B C 1
ATOM 2278 O O . GLY B 1 70 ? 0.204 -23.25 -1.26 1 98.56 70 GLY B O 1
ATOM 2279 N N . GLY B 1 71 ? 0.425 -21.562 -2.572 1 98.81 71 GLY B N 1
ATOM 2280 C CA . GLY B 1 71 ? -0.889 -21.016 -2.262 1 98.81 71 GLY B CA 1
ATOM 2281 C C . GLY B 1 71 ? -0.878 -20.062 -1.08 1 98.81 71 GLY B C 1
ATOM 2282 O O . GLY B 1 71 ? -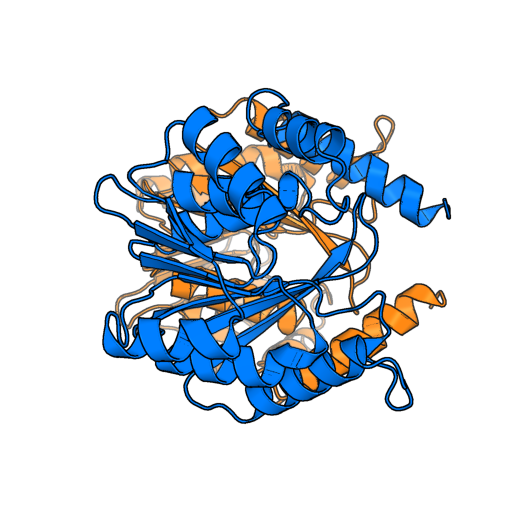1.933 -19.734 -0.53 1 98.81 71 GLY B O 1
ATOM 2283 N N . TYR B 1 72 ? 0.279 -19.531 -0.656 1 98.81 72 TYR B N 1
ATOM 2284 C CA . TYR B 1 72 ? 0.335 -18.688 0.525 1 98.81 72 TYR B CA 1
ATOM 2285 C C . TYR B 1 72 ? -0.421 -17.375 0.291 1 98.81 72 TYR B C 1
ATOM 2287 O O . TYR B 1 72 ? -1.334 -17.047 1.048 1 98.81 72 TYR B O 1
ATOM 2295 N N . SER B 1 73 ? -0.07 -16.656 -0.765 1 98.81 73 SER B N 1
ATOM 2296 C CA . SER B 1 73 ? -0.791 -15.43 -1.062 1 98.81 73 SER B CA 1
ATOM 2297 C C . SER B 1 73 ? -2.24 -15.711 -1.444 1 98.81 73 SER B C 1
ATOM 2299 O O . SER B 1 73 ? -3.135 -14.922 -1.138 1 98.81 73 SER B O 1
ATOM 2301 N N . THR B 1 74 ? -2.461 -16.828 -2.064 1 98.88 74 THR B N 1
ATOM 2302 C CA . THR B 1 74 ? -3.816 -17.234 -2.422 1 98.88 74 THR B CA 1
ATOM 2303 C C . THR B 1 74 ? -4.711 -17.281 -1.188 1 98.88 74 THR B C 1
ATOM 2305 O O . THR B 1 74 ? -5.832 -16.766 -1.21 1 98.88 74 THR B O 1
ATOM 2308 N N . ILE B 1 75 ? -4.211 -17.859 -0.182 1 98.88 75 ILE B N 1
ATOM 2309 C CA . ILE B 1 75 ? -4.98 -18.047 1.045 1 98.88 75 ILE B CA 1
ATOM 2310 C C . ILE B 1 75 ? -5.246 -16.688 1.69 1 98.88 75 ILE B C 1
ATOM 2312 O O . ILE B 1 75 ? -6.359 -16.422 2.145 1 98.88 75 ILE B O 1
ATOM 2316 N N . TRP B 1 76 ? -4.266 -15.773 1.74 1 98.88 76 TRP B N 1
ATOM 2317 C CA . TRP B 1 76 ? -4.477 -14.414 2.234 1 98.88 76 TRP B CA 1
ATOM 2318 C C . TRP B 1 76 ? -5.594 -13.727 1.462 1 98.88 76 TRP B C 1
ATOM 2320 O O . TRP B 1 76 ? -6.492 -13.125 2.061 1 98.88 76 TRP B O 1
ATOM 2330 N N . LEU B 1 77 ? -5.523 -13.828 0.173 1 98.94 77 LEU B N 1
ATOM 2331 C CA . LEU B 1 77 ? -6.492 -13.164 -0.689 1 98.94 77 LEU B CA 1
ATOM 2332 C C . LEU B 1 77 ? -7.879 -13.781 -0.522 1 98.94 77 LEU B C 1
ATOM 2334 O O . LEU B 1 77 ? -8.875 -13.055 -0.407 1 98.94 77 LEU B O 1
ATOM 2338 N N . ALA B 1 78 ? -7.949 -15.062 -0.491 1 98.88 78 ALA B N 1
ATOM 2339 C CA . ALA B 1 78 ? -9.234 -15.75 -0.402 1 98.88 78 ALA B CA 1
ATOM 2340 C C . ALA B 1 78 ? -9.938 -15.438 0.915 1 98.88 78 ALA B C 1
ATOM 2342 O O . ALA B 1 78 ? -11.164 -15.352 0.964 1 98.88 78 ALA B O 1
ATOM 2343 N N . LYS B 1 79 ? -9.211 -15.281 1.971 1 98.5 79 LYS B N 1
ATOM 2344 C CA . LYS B 1 79 ? -9.781 -14.992 3.283 1 98.5 79 LYS B CA 1
ATOM 2345 C C . LYS B 1 79 ? -10.43 -13.609 3.309 1 98.5 79 LYS B C 1
ATOM 2347 O O . LYS B 1 79 ? -11.219 -13.305 4.207 1 98.5 79 LYS B O 1
ATOM 2352 N N . ALA B 1 80 ? -10.086 -12.789 2.383 1 98.44 80 ALA B N 1
ATOM 2353 C CA . ALA B 1 80 ? -10.672 -11.453 2.312 1 98.44 80 ALA B CA 1
ATOM 2354 C C . ALA B 1 80 ? -12.016 -11.484 1.593 1 98.44 80 ALA B C 1
ATOM 2356 O O . ALA B 1 80 ? -12.781 -10.516 1.638 1 98.44 80 ALA B O 1
ATOM 2357 N N . LEU B 1 81 ? -12.367 -12.57 0.931 1 98.56 81 LEU B N 1
ATOM 2358 C CA . LEU B 1 81 ? -13.555 -12.648 0.081 1 98.56 81 LEU B CA 1
ATOM 2359 C C . LEU B 1 81 ? -14.812 -12.836 0.919 1 98.56 81 LEU B C 1
ATOM 2361 O O . LEU B 1 81 ? -14.789 -13.523 1.94 1 98.56 81 LEU B O 1
ATOM 2365 N N . PRO B 1 82 ? -15.914 -12.25 0.472 1 97.81 82 PRO B N 1
ATOM 2366 C CA . PRO B 1 82 ? -17.203 -12.625 1.051 1 97.81 82 PRO B CA 1
ATOM 2367 C C . PRO B 1 82 ? -17.609 -14.055 0.705 1 97.81 82 PRO B C 1
ATOM 2369 O O . PRO B 1 82 ? -16.922 -14.727 -0.076 1 97.81 82 PRO B O 1
ATOM 2372 N N . ALA B 1 83 ? -18.672 -14.492 1.275 1 96.56 83 ALA B N 1
ATOM 2373 C CA . ALA B 1 83 ? -19.109 -15.875 1.127 1 96.56 83 ALA B CA 1
ATOM 2374 C C . ALA B 1 83 ? -19.297 -16.234 -0.344 1 96.56 83 ALA B C 1
ATOM 2376 O O . ALA B 1 83 ? -18.984 -17.359 -0.76 1 96.56 83 ALA B O 1
ATOM 2377 N N . SER B 1 84 ? -19.719 -15.32 -1.137 1 96.19 84 SER B N 1
ATOM 2378 C CA . SER B 1 84 ? -20.016 -15.586 -2.543 1 96.19 84 SER B CA 1
ATOM 2379 C C . SER B 1 84 ? -18.797 -15.281 -3.424 1 96.19 84 SER B C 1
ATOM 2381 O O . SER B 1 84 ? -18.875 -15.406 -4.648 1 96.19 84 SER B O 1
ATOM 2383 N N . GLY B 1 85 ? -17.75 -14.883 -2.795 1 98.12 85 GLY B N 1
ATOM 2384 C CA . GLY B 1 85 ? -16.562 -14.508 -3.562 1 98.12 85 GLY B CA 1
ATOM 2385 C C . GLY B 1 85 ? -15.82 -15.703 -4.129 1 98.12 85 GLY B C 1
ATOM 2386 O O . GLY B 1 85 ? -15.922 -16.812 -3.605 1 98.12 85 GLY B O 1
ATOM 2387 N N . LYS B 1 86 ? -15.078 -15.461 -5.215 1 98.31 86 LYS B N 1
ATOM 2388 C CA . LYS B 1 86 ? -14.297 -16.5 -5.875 1 98.31 86 LYS B CA 1
ATOM 2389 C C . LYS B 1 86 ? -12.906 -15.992 -6.238 1 98.31 86 LYS B C 1
ATOM 2391 O O . LYS B 1 86 ? -12.742 -14.844 -6.637 1 98.31 86 LYS B O 1
ATOM 2396 N N . LEU B 1 87 ? -11.977 -16.875 -6.109 1 98.75 87 LEU B N 1
ATOM 2397 C CA . LEU B 1 87 ? -10.594 -16.609 -6.492 1 98.75 87 LEU B CA 1
ATOM 2398 C C . LEU B 1 87 ? -10.07 -17.688 -7.43 1 98.75 87 LEU B C 1
ATOM 2400 O O . LEU B 1 87 ? -10.211 -18.875 -7.145 1 98.75 87 LEU B O 1
ATOM 2404 N N . TYR B 1 88 ? -9.586 -17.281 -8.586 1 98.62 88 TYR B N 1
ATOM 2405 C CA . TYR B 1 88 ? -8.844 -18.156 -9.484 1 98.62 88 TYR B CA 1
ATOM 2406 C C . TYR B 1 88 ? -7.344 -17.891 -9.383 1 98.62 88 TYR B C 1
ATOM 2408 O O . TYR B 1 88 ? -6.902 -16.75 -9.461 1 98.62 88 TYR B O 1
ATOM 2416 N N . THR B 1 89 ? -6.59 -18.906 -9.141 1 98.69 89 THR B N 1
ATOM 2417 C CA . THR B 1 89 ? -5.137 -18.781 -9.109 1 98.69 89 THR B CA 1
ATOM 2418 C C . THR B 1 89 ? -4.496 -19.734 -10.125 1 98.69 89 THR B C 1
ATOM 2420 O O . THR B 1 89 ? -4.844 -20.906 -10.188 1 98.69 89 THR B O 1
ATOM 2423 N N . LEU B 1 90 ? -3.574 -19.188 -10.922 1 98.62 90 LEU B N 1
ATOM 2424 C CA . LEU B 1 90 ? -2.986 -19.938 -12.039 1 98.62 90 LEU B CA 1
ATOM 2425 C C . LEU B 1 90 ? -1.608 -20.469 -11.664 1 98.62 90 LEU B C 1
ATOM 2427 O O . LEU B 1 90 ? -0.755 -19.719 -11.188 1 98.62 90 LEU B O 1
ATOM 2431 N N . GLU B 1 91 ? -1.383 -21.719 -11.852 1 98.38 91 GLU B N 1
ATOM 2432 C CA . GLU B 1 91 ? -0.113 -22.375 -11.562 1 98.38 91 GLU B CA 1
ATOM 2433 C C . GLU B 1 91 ? 0.252 -23.375 -12.656 1 98.38 91 GLU B C 1
ATOM 2435 O O . GLU B 1 91 ? -0.532 -24.281 -12.969 1 98.38 91 GLU B O 1
ATOM 2440 N N . ALA B 1 92 ? 1.473 -23.203 -13.188 1 97.5 92 ALA B N 1
ATOM 2441 C CA . ALA B 1 92 ? 1.898 -24.031 -14.32 1 97.5 92 ALA B CA 1
ATOM 2442 C C . ALA B 1 92 ? 2.387 -25.391 -13.852 1 97.5 92 ALA B C 1
ATOM 2444 O O . ALA B 1 92 ? 2.232 -26.391 -14.562 1 97.5 92 ALA B O 1
ATOM 2445 N N . HIS B 1 93 ? 3.021 -25.484 -12.711 1 97.69 93 HIS B N 1
ATOM 2446 C CA . HIS B 1 93 ? 3.646 -26.703 -12.227 1 97.69 93 HIS B CA 1
ATOM 2447 C C . HIS B 1 93 ? 2.639 -27.594 -11.5 1 97.69 93 HIS B C 1
ATOM 2449 O O . HIS B 1 93 ? 2.168 -27.234 -10.414 1 97.69 93 HIS B O 1
ATOM 2455 N N . PRO B 1 94 ? 2.377 -28.766 -11.992 1 98.12 94 PRO B N 1
ATOM 2456 C CA . PRO B 1 94 ? 1.324 -29.609 -11.414 1 98.12 94 PRO B CA 1
ATOM 2457 C C . PRO B 1 94 ? 1.581 -29.953 -9.953 1 98.12 94 PRO B C 1
ATOM 2459 O O . PRO B 1 94 ? 0.643 -30 -9.156 1 98.12 94 PRO B O 1
ATOM 2462 N N . TYR B 1 95 ? 2.789 -30.172 -9.664 1 98.5 95 TYR B N 1
ATOM 2463 C CA . TYR B 1 95 ? 3.098 -30.531 -8.281 1 98.5 95 TYR B CA 1
ATOM 2464 C C . TYR B 1 95 ? 2.828 -29.359 -7.344 1 98.5 95 TYR B C 1
ATOM 2466 O O . TYR B 1 95 ? 2.26 -29.531 -6.262 1 98.5 95 TYR B O 1
ATOM 2474 N N . PHE B 1 96 ? 3.291 -28.109 -7.707 1 98.56 96 PHE B N 1
ATOM 2475 C CA . PHE B 1 96 ? 2.998 -26.922 -6.898 1 98.56 96 PHE B CA 1
ATOM 2476 C C . PHE B 1 96 ? 1.495 -26.75 -6.727 1 98.56 96 PHE B C 1
ATOM 2478 O O . PHE B 1 96 ? 1.021 -26.438 -5.629 1 98.56 96 PHE B O 1
ATOM 2485 N N . ALA B 1 97 ? 0.795 -26.984 -7.809 1 98.69 97 ALA B N 1
ATOM 2486 C CA . ALA B 1 97 ? -0.66 -26.875 -7.781 1 98.69 97 ALA B CA 1
ATOM 2487 C C . ALA B 1 97 ? -1.273 -27.844 -6.773 1 98.69 97 ALA B C 1
ATOM 2489 O O . ALA B 1 97 ? -2.209 -27.484 -6.051 1 98.69 97 ALA B O 1
ATOM 2490 N N . GLU B 1 98 ? -0.802 -29.016 -6.746 1 98.62 98 GLU B N 1
ATOM 2491 C CA . GLU B 1 98 ? -1.297 -30.016 -5.801 1 98.62 98 GLU B CA 1
ATOM 2492 C C . GLU B 1 98 ? -1.045 -29.578 -4.359 1 98.62 98 GLU B C 1
ATOM 2494 O O . GLU B 1 98 ? -1.926 -29.703 -3.508 1 98.62 98 GLU B O 1
ATOM 2499 N N . VAL B 1 99 ? 0.153 -29.094 -4.129 1 98.81 99 VAL B N 1
ATOM 2500 C CA . VAL B 1 99 ? 0.486 -28.594 -2.799 1 98.81 99 VAL B CA 1
ATOM 2501 C C . VAL B 1 99 ? -0.442 -27.438 -2.436 1 98.81 99 VAL B C 1
ATOM 2503 O O . VAL B 1 99 ? -0.967 -27.375 -1.32 1 98.81 99 VAL B O 1
ATOM 2506 N N . ALA B 1 100 ? -0.667 -26.547 -3.371 1 98.88 100 ALA B N 1
ATOM 2507 C CA . ALA B 1 100 ? -1.545 -25.406 -3.15 1 98.88 100 ALA B CA 1
ATOM 2508 C C . ALA B 1 100 ? -2.963 -25.859 -2.814 1 98.88 100 ALA B C 1
ATOM 2510 O O . ALA B 1 100 ? -3.588 -25.328 -1.891 1 98.88 100 ALA B O 1
ATOM 2511 N N . ARG B 1 101 ? -3.459 -26.812 -3.559 1 98.81 101 ARG B N 1
ATOM 2512 C CA . ARG B 1 101 ? -4.801 -27.328 -3.301 1 98.81 101 ARG B CA 1
ATOM 2513 C C . ARG B 1 101 ? -4.914 -27.891 -1.888 1 98.81 101 ARG B C 1
ATOM 2515 O O . ARG B 1 101 ? -5.91 -27.656 -1.198 1 98.81 101 ARG B O 1
ATOM 2522 N N . SER B 1 102 ? -3.936 -28.594 -1.518 1 98.81 102 SER B N 1
ATOM 2523 C CA . SER B 1 102 ? -3.918 -29.156 -0.17 1 98.81 102 SER B CA 1
ATOM 2524 C C . SER B 1 102 ? -3.92 -28.062 0.886 1 98.81 102 SER B C 1
ATOM 2526 O O . SER B 1 102 ? -4.672 -28.125 1.861 1 98.81 102 SER B O 1
ATOM 2528 N N . ASN B 1 103 ? -3.07 -27.047 0.717 1 98.88 103 ASN B N 1
ATOM 2529 C CA . ASN B 1 103 ? -3.004 -25.938 1.656 1 98.88 103 ASN B CA 1
ATOM 2530 C C . ASN B 1 103 ? -4.32 -25.172 1.709 1 98.88 103 ASN B C 1
ATOM 2532 O O . ASN B 1 103 ? -4.781 -24.781 2.789 1 98.88 103 ASN B O 1
ATOM 2536 N N . ILE B 1 104 ? -4.914 -24.938 0.562 1 98.88 104 ILE B N 1
ATOM 2537 C CA . ILE B 1 104 ? -6.184 -24.219 0.463 1 98.88 104 ILE B CA 1
ATOM 2538 C C . ILE B 1 104 ? -7.273 -25.016 1.194 1 98.88 104 ILE B C 1
ATOM 2540 O O . ILE B 1 104 ? -8.078 -24.422 1.926 1 98.88 104 ILE B O 1
ATOM 2544 N N . ALA B 1 105 ? -7.25 -26.281 1 1 98.69 105 ALA B N 1
ATOM 2545 C CA . ALA B 1 105 ? -8.211 -27.141 1.689 1 98.69 105 ALA B CA 1
ATOM 2546 C C . ALA B 1 105 ? -8.008 -27.094 3.201 1 98.69 105 ALA B C 1
ATOM 2548 O O . ALA B 1 105 ? -8.969 -27 3.963 1 98.69 105 ALA B O 1
ATOM 2549 N N . THR B 1 106 ? -6.777 -27.188 3.617 1 98.5 106 THR B N 1
ATOM 2550 C CA . THR B 1 106 ? -6.453 -27.109 5.035 1 98.5 106 THR B CA 1
ATOM 2551 C C . THR B 1 106 ? -6.961 -25.812 5.637 1 98.5 106 THR B C 1
ATOM 2553 O O . THR B 1 106 ? -7.406 -25.781 6.785 1 98.5 106 THR B O 1
ATOM 2556 N N . ALA B 1 107 ? -6.941 -24.766 4.844 1 98.25 107 ALA B N 1
ATOM 2557 C CA . ALA B 1 107 ? -7.402 -23.453 5.293 1 98.25 107 ALA B CA 1
ATOM 2558 C C . ALA B 1 107 ? -8.922 -23.359 5.23 1 98.25 107 ALA B C 1
ATOM 2560 O O . ALA B 1 107 ? -9.508 -22.344 5.648 1 98.25 107 ALA B O 1
ATOM 2561 N N . GLY B 1 108 ? -9.578 -24.328 4.68 1 98.25 108 GLY B N 1
ATOM 2562 C CA . GLY B 1 108 ? -11.031 -24.328 4.578 1 98.25 108 GLY B CA 1
ATOM 2563 C C . GLY B 1 108 ? -11.555 -23.422 3.482 1 98.25 108 GLY B C 1
ATOM 2564 O O . GLY B 1 108 ? -12.633 -22.844 3.617 1 98.25 108 GLY B O 1
ATOM 2565 N N . LEU B 1 109 ? -10.812 -23.297 2.379 1 98.62 109 LEU B N 1
ATOM 2566 C CA . LEU B 1 109 ? -11.148 -22.281 1.378 1 98.62 109 LEU B CA 1
ATOM 2567 C C . LEU B 1 109 ? -11.383 -22.938 0.015 1 98.62 109 LEU B C 1
ATOM 2569 O O . LEU B 1 109 ? -11.336 -22.25 -1.013 1 98.62 109 LEU B O 1
ATOM 2573 N N . GLU B 1 110 ? -11.633 -24.203 -0.027 1 97.12 110 GLU B N 1
ATOM 2574 C CA . GLU B 1 110 ? -11.75 -24.938 -1.28 1 97.12 110 GLU B CA 1
ATOM 2575 C C . GLU B 1 110 ? -12.945 -24.453 -2.094 1 97.12 110 GLU B C 1
ATOM 2577 O O . GLU B 1 110 ? -12.945 -24.531 -3.324 1 97.12 110 GLU B O 1
ATOM 2582 N N . ASP B 1 111 ? -13.938 -23.922 -1.429 1 97.44 111 ASP B N 1
ATOM 2583 C CA . ASP B 1 111 ? -15.125 -23.438 -2.125 1 97.44 111 ASP B CA 1
ATOM 2584 C C . ASP B 1 111 ? -14.906 -22.031 -2.689 1 97.44 111 ASP B C 1
ATOM 2586 O O . ASP B 1 111 ? -15.664 -21.578 -3.547 1 97.44 111 ASP B O 1
ATOM 2590 N N . LYS B 1 112 ? -13.898 -21.344 -2.281 1 98.06 112 LYS B N 1
ATOM 2591 C CA . LYS B 1 112 ? -13.68 -19.953 -2.654 1 98.06 112 LYS B CA 1
ATOM 2592 C C . LYS B 1 112 ? -12.523 -19.828 -3.639 1 98.06 112 LYS B C 1
ATOM 2594 O O . LYS B 1 112 ? -12.508 -18.922 -4.473 1 98.06 112 LYS B O 1
ATOM 2599 N N . ALA B 1 113 ? -11.516 -20.703 -3.504 1 98.75 113 ALA B N 1
ATOM 2600 C CA . ALA B 1 113 ? -10.297 -20.578 -4.301 1 98.75 113 ALA B CA 1
ATOM 2601 C C . ALA B 1 113 ? -10.125 -21.797 -5.215 1 98.75 113 ALA B C 1
ATOM 2603 O O . ALA B 1 113 ? -10.117 -22.938 -4.75 1 98.75 113 ALA B O 1
ATOM 2604 N N . GLU B 1 114 ? -9.945 -21.516 -6.445 1 98.25 114 GLU B N 1
ATOM 2605 C CA . GLU B 1 114 ? -9.75 -22.562 -7.453 1 98.25 114 GLU B CA 1
ATOM 2606 C C . GLU B 1 114 ? -8.359 -22.453 -8.086 1 98.25 114 GLU B C 1
ATOM 2608 O O . GLU B 1 114 ? -7.973 -21.391 -8.57 1 98.25 114 GLU B O 1
ATOM 2613 N N . VAL B 1 115 ? -7.652 -23.547 -8.062 1 98.75 115 VAL B N 1
ATOM 2614 C CA . VAL B 1 115 ? -6.352 -23.609 -8.719 1 98.75 115 VAL B CA 1
ATOM 2615 C C . VAL B 1 115 ? -6.527 -24.078 -10.164 1 98.75 115 VAL B C 1
ATOM 2617 O O . VAL B 1 115 ? -7.039 -25.172 -10.422 1 98.75 115 VAL B O 1
ATOM 2620 N N . VAL B 1 116 ? -6.141 -23.25 -11.062 1 98.25 116 VAL B N 1
ATOM 2621 C CA . VAL B 1 116 ? -6.152 -23.578 -12.477 1 98.25 116 VAL B CA 1
ATOM 2622 C C . VAL B 1 116 ? -4.75 -23.984 -12.93 1 98.25 116 VAL B C 1
ATOM 2624 O O . VAL B 1 116 ? -3.818 -23.188 -12.883 1 98.25 116 VAL B O 1
ATOM 2627 N N . VAL B 1 117 ? -4.617 -25.188 -13.391 1 98.25 117 VAL B N 1
ATOM 2628 C CA . VAL B 1 117 ? -3.303 -25.734 -13.711 1 98.25 117 VAL B CA 1
ATOM 2629 C C . VAL B 1 117 ? -3.021 -25.547 -15.203 1 98.25 117 VAL B C 1
ATOM 2631 O O . VAL B 1 117 ? -3.846 -25.906 -16.047 1 98.25 117 VAL B O 1
ATOM 2634 N N . GLY B 1 118 ? -1.884 -25.016 -15.539 1 96.81 118 GLY B N 1
ATOM 2635 C CA . GLY B 1 118 ? -1.434 -24.812 -16.906 1 96.81 118 GLY B CA 1
ATOM 2636 C C . GLY B 1 118 ? -0.637 -23.531 -17.094 1 96.81 118 GLY B C 1
ATOM 2637 O O . GLY B 1 118 ? -0.589 -22.688 -16.188 1 96.81 118 GLY B O 1
ATOM 2638 N N . ASN B 1 119 ? -0.044 -23.4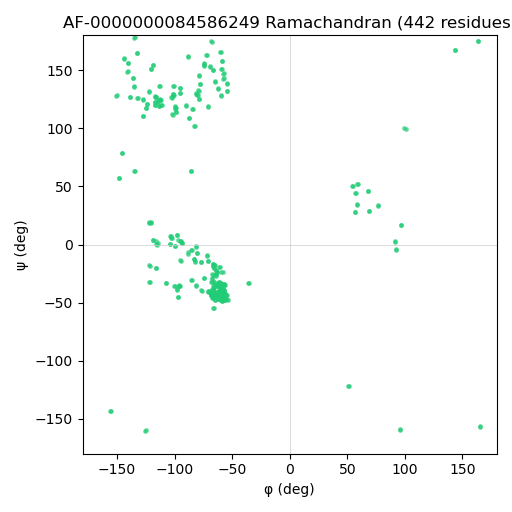38 -18.156 1 95.25 119 ASN B N 1
ATOM 2639 C CA . ASN B 1 119 ? 0.637 -22.203 -18.5 1 95.25 119 ASN B CA 1
ATOM 2640 C C . ASN B 1 119 ? -0.344 -21.031 -18.609 1 95.25 119 ASN B C 1
ATOM 2642 O O . ASN B 1 119 ? -1.418 -21.188 -19.203 1 95.25 119 ASN B O 1
ATOM 2646 N N . ALA B 1 120 ? 0.032 -19.922 -18.031 1 93 120 ALA B N 1
ATOM 2647 C CA . ALA B 1 120 ? -0.849 -18.75 -18.016 1 93 120 ALA B CA 1
ATOM 2648 C C . ALA B 1 120 ? -1.235 -18.344 -19.438 1 93 120 ALA B C 1
ATOM 2650 O O . ALA B 1 120 ? -2.361 -17.906 -19.672 1 93 120 ALA B O 1
ATOM 2651 N N . ASN B 1 121 ? -0.346 -18.5 -20.375 1 90.12 121 ASN B N 1
ATOM 2652 C CA . ASN B 1 121 ? -0.621 -18.141 -21.766 1 90.12 121 ASN B CA 1
ATOM 2653 C C . ASN B 1 121 ? -1.759 -18.984 -22.344 1 90.12 121 ASN B C 1
ATOM 2655 O O . ASN B 1 121 ? -2.41 -18.562 -23.297 1 90.12 121 ASN B O 1
ATOM 2659 N N . ASP B 1 122 ? -1.958 -20.125 -21.766 1 93.56 122 ASP B N 1
ATOM 2660 C CA . ASP B 1 122 ? -3.029 -21.016 -22.219 1 93.56 122 ASP B CA 1
ATOM 2661 C C . ASP B 1 122 ? -4.289 -20.828 -21.375 1 93.56 122 ASP B C 1
ATOM 2663 O O . ASP B 1 122 ? -5.402 -20.859 -21.906 1 93.56 122 ASP B O 1
ATOM 2667 N N . THR B 1 123 ? -4.137 -20.562 -20.125 1 95.94 123 THR B N 1
ATOM 2668 C CA . THR B 1 123 ? -5.285 -20.562 -19.219 1 95.94 123 THR B CA 1
ATOM 2669 C C . THR B 1 123 ? -5.973 -19.203 -19.234 1 95.94 123 THR B C 1
ATOM 2671 O O . THR B 1 123 ? -7.188 -19.109 -19.047 1 95.94 123 THR B O 1
ATOM 2674 N N . LEU B 1 124 ? -5.254 -18.109 -19.469 1 96.56 124 LEU B N 1
ATOM 2675 C CA . LEU B 1 124 ? -5.82 -16.766 -19.453 1 96.56 124 LEU B CA 1
ATOM 2676 C C . LEU B 1 124 ? -6.844 -16.578 -20.562 1 96.56 124 LEU B C 1
ATOM 2678 O O . LEU B 1 124 ? -7.941 -16.078 -20.328 1 96.56 124 LEU B O 1
ATOM 2682 N N . PRO B 1 125 ? -6.555 -17.094 -21.844 1 95.38 125 PRO B N 1
ATOM 2683 C CA . PRO B 1 125 ? -7.586 -17 -22.875 1 95.38 125 PRO B CA 1
ATOM 2684 C C . PRO B 1 125 ? -8.852 -17.781 -22.516 1 95.38 125 PRO B C 1
ATOM 2686 O O . PRO B 1 125 ? -9.961 -17.328 -22.812 1 95.38 125 PRO B O 1
ATOM 2689 N N . GLU B 1 126 ? -8.648 -18.859 -21.875 1 94.81 126 GLU B N 1
ATOM 2690 C CA . GLU B 1 126 ? -9.805 -19.656 -21.453 1 94.81 126 GLU B CA 1
ATOM 2691 C C . GLU B 1 126 ? -10.625 -18.922 -20.406 1 94.81 126 GLU B C 1
ATOM 2693 O O . GLU B 1 126 ? -11.859 -18.906 -20.469 1 94.81 126 GLU B O 1
ATOM 2698 N N . LEU B 1 127 ? -9.93 -18.359 -19.469 1 94.06 127 LEU B N 1
ATOM 2699 C CA . LEU B 1 127 ? -10.617 -17.594 -18.422 1 94.06 127 LEU B CA 1
ATOM 2700 C C . LEU B 1 127 ? -11.367 -16.422 -19.031 1 94.06 127 LEU B C 1
ATOM 2702 O O . LEU B 1 127 ? -12.469 -16.078 -18.594 1 94.06 127 LEU B O 1
ATOM 2706 N N . TYR B 1 128 ? -10.773 -15.773 -19.969 1 92.94 128 TYR B N 1
ATOM 2707 C CA . TYR B 1 128 ? -11.406 -14.641 -20.641 1 92.94 128 TYR B CA 1
ATOM 2708 C C . TYR B 1 128 ? -12.711 -15.055 -21.297 1 92.94 128 TYR B C 1
ATOM 2710 O O . TYR B 1 128 ? -13.703 -14.336 -21.234 1 92.94 128 TYR B O 1
ATOM 2718 N N . ASN B 1 129 ? -12.68 -16.203 -21.891 1 92.25 129 ASN B N 1
ATOM 2719 C CA . ASN B 1 129 ? -13.875 -16.719 -22.547 1 92.25 129 ASN B CA 1
ATOM 2720 C C . ASN B 1 129 ? -14.977 -17.047 -21.547 1 92.25 129 ASN B C 1
ATOM 2722 O O . ASN B 1 129 ? -16.156 -16.875 -21.844 1 92.25 129 ASN B O 1
ATOM 2726 N N . GLU B 1 130 ? -14.594 -17.328 -20.375 1 88.5 130 GLU B N 1
ATOM 2727 C CA . GLU B 1 130 ? -15.547 -17.75 -19.359 1 88.5 130 GLU B CA 1
ATOM 2728 C C . GLU B 1 130 ? -15.914 -16.594 -18.422 1 88.5 130 GLU B C 1
ATOM 2730 O O . GLU B 1 130 ? -17.047 -16.531 -17.938 1 88.5 130 GLU B O 1
ATOM 2735 N N . GLN B 1 131 ? -14.969 -15.773 -18.141 1 85.69 131 GLN B N 1
ATOM 2736 C CA . GLN B 1 131 ? -15.07 -14.734 -17.109 1 85.69 131 GLN B CA 1
ATOM 2737 C C . GLN B 1 131 ? -14.539 -13.398 -17.609 1 85.69 131 GLN B C 1
ATOM 2739 O O . GLN B 1 131 ? -13.664 -12.797 -16.984 1 85.69 131 GLN B O 1
ATOM 2744 N N . LYS B 1 132 ? -15.086 -12.852 -18.531 1 85.5 132 LYS B N 1
ATOM 2745 C CA . LYS B 1 132 ? -14.594 -11.594 -19.094 1 85.5 132 LYS B CA 1
ATOM 2746 C C . LYS B 1 132 ? -15.016 -10.406 -18.25 1 85.5 132 LYS B C 1
ATOM 2748 O O . LYS B 1 132 ? -16.172 -10.32 -17.812 1 85.5 132 LYS B O 1
ATOM 2753 N N . ASN B 1 133 ? -14.062 -9.562 -17.984 1 88.06 133 ASN B N 1
ATOM 2754 C CA . ASN B 1 133 ? -14.289 -8.273 -17.344 1 88.06 133 ASN B CA 1
ATOM 2755 C C . ASN B 1 133 ? -14.984 -8.43 -15.992 1 88.06 133 ASN B C 1
ATOM 2757 O O . ASN B 1 133 ? -15.906 -7.672 -15.672 1 88.06 133 ASN B O 1
ATOM 2761 N N . VAL B 1 134 ? -14.461 -9.422 -15.242 1 93.31 134 VAL B N 1
ATOM 2762 C CA . VAL B 1 134 ? -15.242 -9.672 -14.039 1 93.31 134 VAL B CA 1
ATOM 2763 C C . VAL B 1 134 ? -14.367 -9.5 -12.805 1 93.31 134 VAL B C 1
ATOM 2765 O O . VAL B 1 134 ? -14.875 -9.305 -11.695 1 93.31 134 VAL B O 1
ATOM 2768 N N . PHE B 1 135 ? -13.078 -9.539 -13.031 1 98.56 135 PHE B N 1
ATOM 2769 C CA . PHE B 1 135 ? -12.234 -9.539 -11.836 1 98.56 135 PHE B CA 1
ATOM 2770 C C . PHE B 1 135 ? -12.078 -8.133 -11.281 1 98.56 135 PHE B C 1
ATOM 2772 O O . PHE B 1 135 ? -11.734 -7.203 -12.016 1 98.56 135 PHE B O 1
ATOM 2779 N N . ASP B 1 136 ? -12.336 -7.996 -10.008 1 98.81 136 ASP B N 1
ATOM 2780 C CA . ASP B 1 136 ? -12.242 -6.68 -9.383 1 98.81 136 ASP B CA 1
ATOM 2781 C C . ASP B 1 136 ? -10.969 -6.555 -8.547 1 98.81 136 ASP B C 1
ATOM 2783 O O . ASP B 1 136 ? -10.695 -5.5 -7.973 1 98.81 136 ASP B O 1
ATOM 2787 N N . PHE B 1 137 ? -10.172 -7.617 -8.531 1 98.94 137 PHE B N 1
ATOM 2788 C CA . PHE B 1 137 ? -8.844 -7.621 -7.922 1 98.94 137 PHE B CA 1
ATOM 2789 C C . PHE B 1 137 ? -7.93 -8.617 -8.625 1 98.94 137 PHE B C 1
ATOM 2791 O O . PHE B 1 137 ? -8.297 -9.773 -8.82 1 98.94 137 PHE B O 1
ATOM 2798 N N . ILE B 1 138 ? -6.75 -8.195 -9.055 1 98.94 138 ILE B N 1
ATOM 2799 C CA . ILE B 1 138 ? -5.809 -9.047 -9.773 1 98.94 138 ILE B CA 1
ATOM 2800 C C . ILE B 1 138 ? -4.418 -8.914 -9.164 1 98.94 138 ILE B C 1
ATOM 2802 O O . ILE B 1 138 ? -3.92 -7.801 -8.977 1 98.94 138 ILE B O 1
ATOM 2806 N N . PHE B 1 139 ? -3.855 -10.047 -8.797 1 98.94 139 PHE B N 1
ATOM 2807 C CA . PHE B 1 139 ? -2.51 -10.078 -8.234 1 98.94 139 PHE B CA 1
ATOM 2808 C C . PHE B 1 139 ? -1.55 -10.805 -9.172 1 98.94 139 PHE B C 1
ATOM 2810 O O . PHE B 1 139 ? -1.763 -11.969 -9.516 1 98.94 139 PHE B O 1
ATOM 2817 N N . LEU B 1 140 ? -0.507 -10.055 -9.625 1 98.75 140 LEU B N 1
ATOM 2818 C CA . LEU B 1 140 ? 0.542 -10.609 -10.477 1 98.75 140 LEU B CA 1
ATOM 2819 C C . LEU B 1 140 ? 1.773 -10.969 -9.656 1 98.75 140 LEU B C 1
ATOM 2821 O O . LEU B 1 140 ? 2.439 -10.094 -9.102 1 98.75 140 LEU B O 1
ATOM 2825 N N . ASP B 1 141 ? 2.123 -12.172 -9.539 1 97.69 141 ASP B N 1
ATOM 2826 C CA . ASP B 1 141 ? 3.291 -12.672 -8.812 1 97.69 141 ASP B CA 1
ATOM 2827 C C . ASP B 1 141 ? 3.842 -13.938 -9.469 1 97.69 141 ASP B C 1
ATOM 2829 O O . ASP B 1 141 ? 3.998 -14.969 -8.805 1 97.69 141 ASP B O 1
ATOM 2833 N N . ALA B 1 142 ? 4.199 -13.836 -10.742 1 96.56 142 ALA B N 1
ATOM 2834 C CA . ALA B 1 142 ? 4.699 -14.945 -11.547 1 96.56 142 ALA B CA 1
ATOM 2835 C C . ALA B 1 142 ? 6.047 -14.609 -12.172 1 96.56 142 ALA B C 1
ATOM 2837 O O . ALA B 1 142 ? 6.855 -13.891 -11.578 1 96.56 142 ALA B O 1
ATOM 2838 N N . ASP B 1 143 ? 6.406 -15.375 -13.266 1 96.06 143 ASP B N 1
ATOM 2839 C CA . ASP B 1 143 ? 7.656 -15.07 -13.961 1 96.06 143 ASP B CA 1
ATOM 2840 C C . ASP B 1 143 ? 7.656 -13.641 -14.5 1 96.06 143 ASP B C 1
ATOM 2842 O O . ASP B 1 143 ? 6.758 -13.258 -15.25 1 96.06 143 ASP B O 1
ATOM 2846 N N . LYS B 1 144 ? 8.68 -12.867 -14.195 1 97.56 144 LYS B N 1
ATOM 2847 C CA . LYS B 1 144 ? 8.703 -11.43 -14.445 1 97.56 144 LYS B CA 1
ATOM 2848 C C . LYS B 1 144 ? 8.891 -11.141 -15.93 1 97.56 144 LYS B C 1
ATOM 2850 O O . LYS B 1 144 ? 8.414 -10.117 -16.438 1 97.56 144 LYS B O 1
ATOM 2855 N N . GLN B 1 145 ? 9.562 -12.023 -16.656 1 97.81 145 GLN B N 1
ATOM 2856 C CA . GLN B 1 145 ? 9.781 -11.812 -18.078 1 97.81 145 GLN B CA 1
ATOM 2857 C C . GLN B 1 145 ? 8.453 -11.734 -18.828 1 97.81 145 GLN B C 1
ATOM 2859 O O . GLN B 1 145 ? 8.383 -11.172 -19.922 1 97.81 145 GLN B O 1
ATOM 2864 N N . SER B 1 146 ? 7.363 -12.227 -18.266 1 97.88 146 SER B N 1
ATOM 2865 C CA . SER B 1 146 ? 6.066 -12.266 -18.938 1 97.88 146 SER B CA 1
ATOM 2866 C C . SER B 1 146 ? 5.145 -11.164 -18.438 1 97.88 146 SER B C 1
ATOM 2868 O O . SER B 1 146 ? 3.973 -11.102 -18.812 1 97.88 146 SER B O 1
ATOM 2870 N N . TYR B 1 147 ? 5.551 -10.25 -17.609 1 98.44 147 TYR B N 1
ATOM 2871 C CA . TYR B 1 147 ? 4.738 -9.203 -17 1 98.44 147 TYR B CA 1
ATOM 2872 C C . TYR B 1 147 ? 4.062 -8.344 -18.062 1 98.44 147 TYR B C 1
ATOM 2874 O O . TYR B 1 147 ? 2.902 -7.953 -17.891 1 98.44 147 TYR B O 1
ATOM 2882 N N . PRO B 1 148 ? 4.77 -8.016 -19.203 1 98.44 148 PRO B N 1
ATOM 2883 C CA . PRO B 1 148 ? 4.062 -7.242 -20.219 1 98.44 148 PRO B CA 1
ATOM 2884 C C . PRO B 1 148 ? 2.803 -7.941 -20.734 1 98.44 148 PRO B C 1
ATOM 2886 O O . PRO B 1 148 ? 1.75 -7.312 -20.859 1 98.44 148 PRO B O 1
ATOM 2889 N N . GLU B 1 149 ? 2.883 -9.188 -20.938 1 97.94 149 GLU B N 1
ATOM 2890 C CA . GLU B 1 149 ? 1.726 -9.945 -21.406 1 97.94 149 GLU B CA 1
ATOM 2891 C C . GLU B 1 149 ? 0.672 -10.07 -20.312 1 97.94 149 GLU B C 1
ATOM 2893 O O . GLU B 1 149 ? -0.527 -9.969 -20.578 1 97.94 149 GLU B O 1
ATOM 2898 N N . TYR B 1 150 ? 1.118 -10.305 -19.078 1 98.25 150 TYR B N 1
ATOM 2899 C CA . TYR B 1 150 ? 0.188 -10.414 -17.953 1 98.25 150 TYR B CA 1
ATOM 2900 C C . TYR B 1 150 ? -0.558 -9.102 -17.734 1 98.25 150 TYR B C 1
ATOM 2902 O O . TYR B 1 150 ? -1.728 -9.102 -17.344 1 98.25 150 TYR B O 1
ATOM 2910 N N . LEU B 1 151 ? 0.124 -7.977 -17.984 1 98.38 151 LEU B N 1
ATOM 2911 C CA . LEU B 1 151 ? -0.553 -6.691 -17.859 1 98.38 151 LEU B CA 1
ATOM 2912 C C . LEU B 1 151 ? -1.688 -6.578 -18.859 1 98.38 151 LEU B C 1
ATOM 2914 O O . LEU B 1 151 ? -2.791 -6.148 -18.516 1 98.38 151 LEU B O 1
ATOM 2918 N N . LYS B 1 152 ? -1.435 -6.992 -20.078 1 97.44 152 LYS B N 1
ATOM 2919 C CA . LYS B 1 152 ? -2.461 -6.941 -21.109 1 97.44 152 LYS B CA 1
ATOM 2920 C C . LYS B 1 152 ? -3.676 -7.781 -20.734 1 97.44 152 LYS B C 1
ATOM 2922 O O . LYS B 1 152 ? -4.816 -7.32 -20.844 1 97.44 152 LYS B O 1
ATOM 2927 N N . TRP B 1 153 ? -3.453 -8.93 -20.25 1 97.5 153 TRP B N 1
ATOM 2928 C CA . TRP B 1 153 ? -4.535 -9.812 -19.844 1 97.5 153 TRP B CA 1
ATOM 2929 C C . TRP B 1 153 ? -5.258 -9.266 -18.609 1 97.5 153 TRP B C 1
ATOM 2931 O O . TRP B 1 153 ? -6.488 -9.336 -18.531 1 97.5 153 TRP B O 1
ATOM 2941 N N . ALA B 1 154 ? -4.449 -8.773 -17.656 1 97.94 154 ALA B N 1
ATOM 2942 C CA . ALA B 1 154 ? -5.062 -8.203 -16.469 1 97.94 154 ALA B CA 1
ATOM 2943 C C . ALA B 1 154 ? -6.047 -7.094 -16.812 1 97.94 154 ALA B C 1
ATOM 2945 O O . ALA B 1 154 ? -7.164 -7.059 -16.297 1 97.94 154 ALA B O 1
ATOM 2946 N N . ILE B 1 155 ? -5.648 -6.246 -17.734 1 97.44 155 ILE B N 1
ATOM 2947 C CA . ILE B 1 155 ? -6.492 -5.125 -18.141 1 97.44 155 ILE B CA 1
ATOM 2948 C C . ILE B 1 155 ? -7.738 -5.648 -18.859 1 97.44 155 ILE B C 1
ATOM 2950 O O . ILE B 1 155 ? -8.844 -5.168 -18.609 1 97.44 155 ILE B O 1
ATOM 2954 N N . LYS B 1 156 ? -7.59 -6.695 -19.672 1 96.25 156 LYS B N 1
ATOM 2955 C CA . LYS B 1 156 ? -8.703 -7.273 -20.406 1 96.25 156 LYS B CA 1
ATOM 2956 C C . LYS B 1 156 ? -9.703 -7.945 -19.469 1 96.25 156 LYS B C 1
ATOM 2958 O O . LYS B 1 156 ? -10.906 -7.91 -19.719 1 96.25 156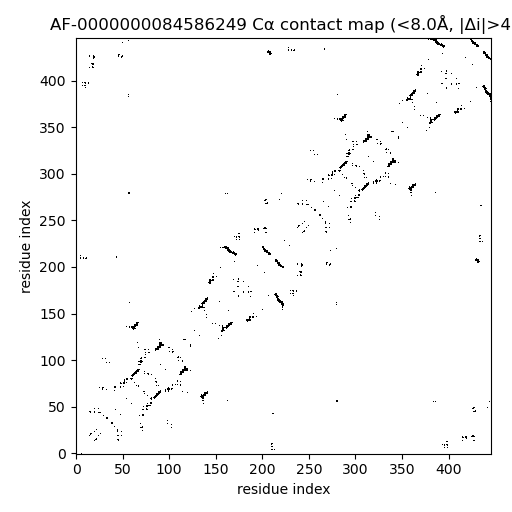 LYS B O 1
ATOM 2963 N N . LEU B 1 157 ? -9.258 -8.469 -18.438 1 97.94 157 LEU B N 1
ATOM 2964 C CA . LEU B 1 157 ? -10.07 -9.289 -17.547 1 97.94 157 LEU B CA 1
ATOM 2965 C C . LEU B 1 157 ? -10.633 -8.461 -16.406 1 97.94 157 LEU B C 1
ATOM 2967 O O . LEU B 1 157 ? -11.562 -8.891 -15.719 1 97.94 157 LEU B O 1
ATOM 2971 N N . ALA B 1 158 ? -10.125 -7.285 -16.203 1 98.31 158 ALA B N 1
ATOM 2972 C CA . ALA B 1 158 ? -10.469 -6.453 -15.055 1 98.31 158 ALA B CA 1
ATOM 2973 C C . ALA B 1 158 ? -11.82 -5.773 -15.258 1 98.31 158 ALA B C 1
ATOM 2975 O O . ALA B 1 158 ? -12.125 -5.301 -16.359 1 98.31 158 ALA B O 1
ATOM 2976 N N . ALA B 1 159 ? -12.609 -5.742 -14.195 1 97.94 159 ALA B N 1
ATOM 2977 C CA . ALA B 1 159 ? -13.789 -4.879 -14.141 1 97.94 159 ALA B CA 1
ATOM 2978 C C . ALA B 1 159 ? -13.391 -3.422 -13.93 1 97.94 159 ALA B C 1
ATOM 2980 O O . ALA B 1 159 ? -12.305 -3.137 -13.414 1 97.94 159 ALA B O 1
ATOM 2981 N N . PRO B 1 160 ? -14.273 -2.537 -14.398 1 96.81 160 PRO B N 1
ATOM 2982 C CA . PRO B 1 160 ? -14.008 -1.152 -14 1 96.81 160 PRO B CA 1
ATOM 2983 C C . PRO B 1 160 ? -13.875 -0.986 -12.492 1 96.81 160 PRO B C 1
ATOM 2985 O O . PRO B 1 160 ? -14.664 -1.546 -11.734 1 96.81 160 PRO B O 1
ATOM 2988 N N . GLY B 1 161 ? -12.797 -0.275 -12.094 1 97.88 161 GLY B N 1
ATOM 2989 C CA . GLY B 1 161 ? -12.555 -0.061 -10.672 1 97.88 161 GLY B CA 1
ATOM 2990 C C . GLY B 1 161 ? -11.672 -1.128 -10.055 1 97.88 161 GLY B C 1
ATOM 2991 O O . GLY B 1 161 ? -11.367 -1.074 -8.859 1 97.88 161 GLY B O 1
ATOM 2992 N N . ALA B 1 162 ? -11.227 -2.033 -10.898 1 98.81 162 ALA B N 1
ATOM 2993 C CA . ALA B 1 162 ? -10.422 -3.139 -10.383 1 98.81 162 ALA B CA 1
ATOM 2994 C C . ALA B 1 162 ? -9.078 -2.643 -9.852 1 98.81 162 ALA B C 1
ATOM 2996 O O . ALA B 1 162 ? -8.555 -1.633 -10.328 1 98.81 162 ALA B O 1
ATOM 2997 N N . VAL B 1 163 ? -8.609 -3.379 -8.891 1 98.94 163 VAL B N 1
ATOM 2998 C CA . VAL B 1 163 ? -7.281 -3.158 -8.336 1 98.94 163 VAL B CA 1
ATOM 2999 C C . VAL B 1 163 ? -6.305 -4.188 -8.898 1 98.94 163 VAL B C 1
ATOM 3001 O O . VAL B 1 163 ? -6.609 -5.383 -8.953 1 98.94 163 VAL B O 1
ATOM 3004 N N . ILE B 1 164 ? -5.152 -3.74 -9.406 1 98.94 164 ILE B N 1
ATOM 3005 C CA . ILE B 1 164 ? -4.082 -4.613 -9.875 1 98.94 164 ILE B CA 1
ATOM 3006 C C . ILE B 1 164 ? -2.828 -4.395 -9.031 1 98.94 164 ILE B C 1
ATOM 3008 O O . ILE B 1 164 ? -2.363 -3.26 -8.883 1 98.94 164 ILE B O 1
ATOM 3012 N N . VAL B 1 165 ? -2.316 -5.43 -8.406 1 98.94 165 VAL B N 1
ATOM 3013 C CA . VAL B 1 165 ? -1.05 -5.402 -7.68 1 98.94 165 VAL B CA 1
ATOM 3014 C C . VAL B 1 165 ? -0.021 -6.266 -8.406 1 98.94 165 VAL B C 1
ATOM 3016 O O . VAL B 1 165 ? -0.275 -7.441 -8.688 1 98.94 165 VAL B O 1
ATOM 3019 N N . ALA B 1 166 ? 1.104 -5.73 -8.75 1 98.88 166 ALA B N 1
ATOM 3020 C CA . ALA B 1 166 ? 2.205 -6.461 -9.375 1 98.88 166 ALA B CA 1
ATOM 3021 C C . ALA B 1 166 ? 3.443 -6.453 -8.477 1 98.88 166 ALA B C 1
ATOM 3023 O O . ALA B 1 166 ? 4.023 -5.398 -8.219 1 98.88 166 ALA B O 1
ATOM 3024 N N . ASP B 1 167 ? 3.871 -7.582 -8.102 1 98.25 167 ASP B N 1
ATOM 3025 C CA . ASP B 1 167 ? 4.934 -7.715 -7.109 1 98.25 167 ASP B CA 1
ATOM 3026 C C . ASP B 1 167 ? 6.309 -7.703 -7.777 1 98.25 167 ASP B C 1
ATOM 3028 O O . ASP B 1 167 ? 6.418 -7.887 -8.992 1 98.25 167 ASP B O 1
ATOM 3032 N N . ASN B 1 168 ? 7.355 -7.434 -7.016 1 98.44 168 ASN B N 1
ATOM 3033 C CA . ASN B 1 168 ? 8.773 -7.559 -7.312 1 98.44 168 ASN B CA 1
ATOM 3034 C C . ASN B 1 168 ? 9.18 -6.703 -8.508 1 98.44 168 ASN B C 1
ATOM 3036 O O . ASN B 1 168 ? 9.836 -7.188 -9.43 1 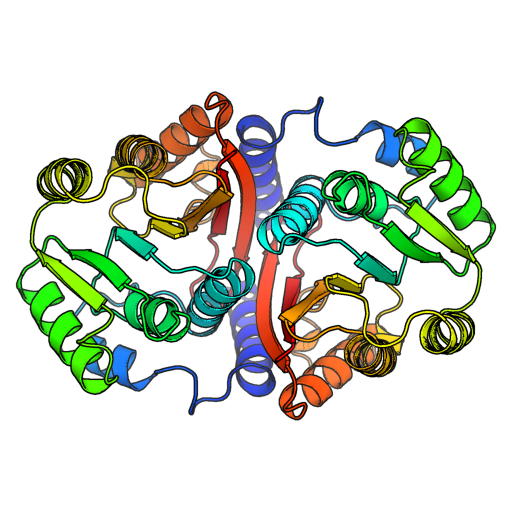98.44 168 ASN B O 1
ATOM 3040 N N . VAL B 1 169 ? 8.836 -5.457 -8.461 1 98.81 169 VAL B N 1
ATOM 3041 C CA . VAL B 1 169 ? 9.039 -4.605 -9.625 1 98.81 169 VAL B CA 1
ATOM 3042 C C . VAL B 1 169 ? 10.305 -3.775 -9.445 1 98.81 169 VAL B C 1
ATOM 3044 O O . VAL B 1 169 ? 10.664 -2.973 -10.312 1 98.81 169 VAL B O 1
ATOM 3047 N N . VAL B 1 170 ? 10.984 -3.902 -8.336 1 98.75 170 VAL B N 1
ATOM 3048 C CA . VAL B 1 170 ? 12.188 -3.127 -8.07 1 98.75 170 VAL B CA 1
ATOM 3049 C C . VAL B 1 170 ? 13.422 -3.959 -8.398 1 98.75 170 VAL B C 1
ATOM 3051 O O . VAL B 1 170 ? 14.43 -3.43 -8.883 1 98.75 170 VAL B O 1
ATOM 3054 N N . ARG B 1 171 ? 13.352 -5.238 -8.086 1 98.12 171 ARG B N 1
ATOM 3055 C CA . ARG B 1 171 ? 14.422 -6.18 -8.398 1 98.12 171 ARG B CA 1
ATOM 3056 C C . ARG B 1 171 ? 15.758 -5.703 -7.84 1 98.12 171 ARG B C 1
ATOM 3058 O O . ARG B 1 171 ? 16.75 -5.613 -8.57 1 98.12 171 ARG B O 1
ATOM 3065 N N . GLU B 1 172 ? 15.703 -5.355 -6.496 1 97.38 172 GLU B N 1
ATOM 3066 C CA . GLU B 1 172 ? 16.875 -4.883 -5.77 1 97.38 172 GLU B CA 1
ATOM 3067 C C . GLU B 1 172 ? 17.484 -3.656 -6.445 1 97.38 172 GLU B C 1
ATOM 3069 O O . GLU B 1 172 ? 18.719 -3.494 -6.461 1 97.38 172 GLU B O 1
ATOM 3074 N N . GLY B 1 173 ? 16.703 -2.938 -7.09 1 98.38 173 GLY B N 1
ATOM 3075 C CA . GLY B 1 173 ? 17.109 -1.686 -7.707 1 98.38 173 GLY B CA 1
ATOM 3076 C C . GLY B 1 173 ? 17.562 -1.849 -9.148 1 98.38 173 GLY B C 1
ATOM 3077 O O . GLY B 1 173 ? 17.781 -0.86 -9.852 1 98.38 173 GLY B O 1
ATOM 3078 N N . GLU B 1 174 ? 17.609 -3.08 -9.602 1 98.5 174 GLU B N 1
ATOM 3079 C CA . GLU B 1 174 ? 18.141 -3.363 -10.93 1 98.5 174 GLU B CA 1
ATOM 3080 C C . GLU B 1 174 ? 17.188 -2.863 -12.023 1 98.5 174 GLU B C 1
ATOM 3082 O O . GLU B 1 174 ? 17.594 -2.705 -13.172 1 98.5 174 GLU B O 1
ATOM 3087 N N . VAL B 1 175 ? 15.992 -2.553 -11.688 1 98.81 175 VAL B N 1
ATOM 3088 C CA . VAL B 1 175 ? 15.016 -2.07 -12.656 1 98.81 175 VAL B CA 1
ATOM 3089 C C . VAL B 1 175 ? 15.484 -0.737 -13.234 1 98.81 175 VAL B C 1
ATOM 3091 O O . VAL B 1 175 ? 15.078 -0.362 -14.344 1 98.81 175 VAL B O 1
ATOM 3094 N N . ALA B 1 176 ? 16.344 -0.023 -12.531 1 98.62 176 ALA B N 1
ATOM 3095 C CA . ALA B 1 176 ? 16.828 1.285 -12.977 1 98.62 176 ALA B CA 1
ATOM 3096 C C . ALA B 1 176 ? 18.062 1.147 -13.867 1 98.62 176 ALA B C 1
ATOM 3098 O O . ALA B 1 176 ? 18.547 2.139 -14.406 1 98.62 176 ALA B O 1
ATOM 3099 N N . ASN B 1 177 ? 18.594 -0.054 -14 1 98.44 177 ASN B N 1
ATOM 3100 C CA . ASN B 1 177 ? 19.766 -0.308 -14.852 1 98.44 177 ASN B CA 1
ATOM 3101 C C . ASN B 1 177 ? 19.359 -0.503 -16.312 1 98.44 177 ASN B C 1
ATOM 3103 O O . ASN B 1 177 ? 18.969 -1.604 -16.703 1 98.44 177 ASN B O 1
ATOM 3107 N N . GLU B 1 178 ? 19.516 0.42 -17.094 1 97 178 GLU B N 1
ATOM 3108 C CA . GLU B 1 178 ? 19.094 0.41 -18.5 1 97 178 GLU B CA 1
ATOM 3109 C C . GLU B 1 178 ? 19.891 -0.609 -19.312 1 97 178 GLU B C 1
ATOM 3111 O O . GLU B 1 178 ? 19.484 -0.986 -20.406 1 97 178 GLU B O 1
ATOM 3116 N N . GLN B 1 179 ? 21.016 -1.06 -18.781 1 97.88 179 GLN B N 1
ATOM 3117 C CA . GLN B 1 179 ? 21.875 -1.969 -19.516 1 97.88 179 GLN B CA 1
ATOM 3118 C C . GLN B 1 179 ? 21.734 -3.4 -19.016 1 97.88 179 GLN B C 1
ATOM 3120 O O . GLN B 1 179 ? 22.531 -4.273 -19.375 1 97.88 179 GLN B O 1
ATOM 3125 N N . SER B 1 180 ? 20.781 -3.549 -18.141 1 98.25 180 SER B N 1
ATOM 3126 C CA . SER B 1 180 ? 20.609 -4.895 -17.609 1 98.25 180 SER B CA 1
ATOM 3127 C C . SER B 1 180 ? 20.359 -5.906 -18.719 1 98.25 180 SER B C 1
ATOM 3129 O O . SER B 1 180 ? 19.656 -5.605 -19.688 1 98.25 180 SER B O 1
ATOM 3131 N N . THR B 1 181 ? 20.844 -7.152 -18.516 1 98.12 181 THR B N 1
ATOM 3132 C CA . THR B 1 181 ? 20.578 -8.234 -19.469 1 98.12 181 THR B CA 1
ATOM 3133 C C . THR B 1 181 ? 19.75 -9.328 -18.812 1 98.12 181 THR B C 1
ATOM 3135 O O . THR B 1 181 ? 19.484 -10.367 -19.438 1 98.12 181 THR B O 1
ATOM 3138 N N . ASP B 1 182 ? 19.375 -9.125 -17.594 1 98.25 182 ASP B N 1
ATOM 3139 C CA . ASP B 1 182 ? 18.5 -10.062 -16.891 1 98.25 182 ASP B CA 1
ATOM 3140 C C . ASP B 1 182 ? 17.078 -10.023 -17.438 1 98.25 182 ASP B C 1
ATOM 3142 O O . ASP B 1 182 ? 16.422 -8.984 -17.375 1 98.25 182 ASP B O 1
ATOM 3146 N N . GLU B 1 183 ? 16.578 -11.156 -17.984 1 98.44 183 GLU B N 1
ATOM 3147 C CA . GLU B 1 183 ? 15.281 -11.211 -18.641 1 98.44 183 GLU B CA 1
ATOM 3148 C C . GLU B 1 183 ? 14.156 -10.812 -17.688 1 98.44 183 GLU B C 1
ATOM 3150 O O . GLU B 1 183 ? 13.141 -10.266 -18.125 1 98.44 183 GLU B O 1
ATOM 3155 N N . ARG B 1 184 ? 14.305 -11.109 -16.469 1 98.38 184 ARG B N 1
ATOM 3156 C CA . ARG B 1 184 ? 13.297 -10.734 -15.484 1 98.38 184 ARG B CA 1
ATOM 3157 C C . ARG B 1 184 ? 13.227 -9.219 -15.328 1 98.38 184 ARG B C 1
ATOM 3159 O O . ARG B 1 184 ? 12.133 -8.648 -15.25 1 98.38 184 ARG B O 1
ATOM 3166 N N . VAL B 1 185 ? 14.352 -8.586 -15.25 1 98.75 185 VAL B N 1
ATOM 3167 C CA . VAL B 1 185 ? 14.43 -7.129 -15.141 1 98.75 185 VAL B CA 1
ATOM 3168 C C . VAL B 1 185 ? 13.875 -6.488 -16.406 1 98.75 185 VAL B C 1
ATOM 3170 O O . VAL B 1 185 ? 13.094 -5.539 -16.344 1 98.75 185 VAL B O 1
ATOM 3173 N N . LEU B 1 186 ? 14.219 -7.051 -17.562 1 98.81 186 LEU B N 1
ATOM 3174 C CA . LEU B 1 186 ? 13.711 -6.547 -18.844 1 98.81 186 LEU B CA 1
ATOM 3175 C C . LEU B 1 186 ? 12.195 -6.641 -18.891 1 98.81 186 LEU B C 1
ATOM 3177 O O . LEU B 1 186 ? 11.531 -5.734 -19.391 1 98.81 186 LEU B O 1
ATOM 3181 N N . GLY B 1 187 ? 11.664 -7.73 -18.406 1 98.75 187 GLY B N 1
ATOM 3182 C CA . GLY B 1 187 ? 10.219 -7.891 -18.344 1 98.75 187 GLY B CA 1
ATOM 3183 C C . GLY B 1 187 ? 9.531 -6.816 -17.516 1 98.75 187 GLY B C 1
ATOM 3184 O O . GLY B 1 187 ? 8.531 -6.246 -17.938 1 98.75 187 GLY B O 1
ATOM 3185 N N . VAL B 1 188 ? 10.086 -6.5 -16.375 1 98.88 188 VAL B N 1
ATOM 3186 C CA . VAL B 1 188 ? 9.508 -5.488 -15.5 1 98.88 188 VAL B CA 1
ATOM 3187 C C . VAL B 1 188 ? 9.641 -4.109 -16.141 1 98.88 188 VAL B C 1
ATOM 3189 O O . VAL B 1 188 ? 8.719 -3.295 -16.078 1 98.88 188 VAL B O 1
ATOM 3192 N N . GLN B 1 189 ? 10.82 -3.816 -16.719 1 98.81 189 GLN B N 1
ATOM 3193 C CA . GLN B 1 189 ? 11.008 -2.541 -17.406 1 98.81 189 GLN B CA 1
ATOM 3194 C C . GLN B 1 189 ? 9.977 -2.355 -18.516 1 98.81 189 GLN B C 1
ATOM 3196 O O . GLN B 1 189 ? 9.391 -1.281 -18.641 1 98.81 189 GLN B O 1
ATOM 3201 N N . GLN B 1 190 ? 9.727 -3.381 -19.297 1 98.75 190 GLN B N 1
ATOM 3202 C CA . GLN B 1 190 ? 8.727 -3.309 -20.359 1 98.75 190 GLN B CA 1
ATOM 3203 C C . GLN B 1 190 ? 7.32 -3.176 -19.781 1 98.75 190 GLN B C 1
ATOM 3205 O O . GLN B 1 190 ? 6.48 -2.461 -20.328 1 98.75 190 GLN B O 1
ATOM 3210 N N . PHE B 1 191 ? 7.059 -3.881 -18.734 1 98.81 191 PHE B N 1
ATOM 3211 C CA . PHE B 1 191 ? 5.801 -3.764 -18 1 98.81 191 PHE B CA 1
ATOM 3212 C C . PHE B 1 191 ? 5.539 -2.316 -17.594 1 98.81 191 PHE B C 1
ATOM 3214 O O . PHE B 1 191 ? 4.457 -1.785 -17.844 1 98.81 191 PHE B O 1
ATOM 3221 N N . LEU B 1 192 ? 6.535 -1.65 -17.047 1 98.75 192 LEU B N 1
ATOM 3222 C CA . LEU B 1 192 ? 6.414 -0.26 -16.625 1 98.75 192 LEU B CA 1
ATOM 3223 C C . LEU B 1 192 ? 6.23 0.661 -17.828 1 98.75 192 LEU B C 1
ATOM 3225 O O . LEU B 1 192 ? 5.457 1.618 -17.766 1 98.75 192 LEU B O 1
ATOM 3229 N N . LYS B 1 193 ? 6.934 0.365 -18.875 1 98.25 193 LYS B N 1
ATOM 3230 C CA . LYS B 1 193 ? 6.777 1.145 -20.094 1 98.25 193 LYS B CA 1
ATOM 3231 C C . LYS B 1 193 ? 5.348 1.05 -20.625 1 98.25 193 LYS B C 1
ATOM 3233 O O . LYS B 1 193 ? 4.758 2.059 -21.016 1 98.25 193 LYS B O 1
ATOM 3238 N N . LEU B 1 194 ? 4.781 -0.14 -20.625 1 98.5 194 LEU B N 1
ATOM 3239 C CA . LEU B 1 194 ? 3.41 -0.328 -21.078 1 98.5 194 LEU B CA 1
ATOM 3240 C C . LEU B 1 194 ? 2.43 0.413 -20.188 1 98.5 194 LEU B C 1
ATOM 3242 O O . LEU B 1 194 ? 1.479 1.031 -20.672 1 98.5 194 LEU B O 1
ATOM 3246 N N . LEU B 1 195 ? 2.645 0.342 -18.906 1 98.25 195 LEU B N 1
ATOM 3247 C CA . LEU B 1 195 ? 1.788 1.053 -17.953 1 98.25 195 LEU B CA 1
ATOM 3248 C C . LEU B 1 195 ? 1.781 2.549 -18.25 1 98.25 195 LEU B C 1
ATOM 3250 O O . LEU B 1 195 ? 0.746 3.205 -18.125 1 98.25 195 LEU B O 1
ATOM 3254 N N . SER B 1 196 ? 2.918 3.059 -18.625 1 96.81 196 SER B N 1
ATOM 3255 C CA . SER B 1 196 ? 3.068 4.496 -18.812 1 96.81 196 SER B CA 1
ATOM 3256 C C . SER B 1 196 ? 2.207 4.992 -19.969 1 96.81 196 SER B C 1
ATOM 3258 O O . SER B 1 196 ? 1.876 6.176 -20.047 1 96.81 196 SER B O 1
ATOM 3260 N N . THR B 1 197 ? 1.757 4.082 -20.844 1 96.12 197 THR B N 1
ATOM 3261 C CA . THR B 1 197 ? 0.993 4.496 -22.016 1 96.12 197 THR B CA 1
ATOM 3262 C C . THR B 1 197 ? -0.409 3.893 -21.984 1 96.12 197 THR B C 1
ATOM 3264 O O . THR B 1 197 ? -1.142 3.963 -22.969 1 96.12 197 THR B O 1
ATOM 3267 N N . GLU B 1 198 ? -0.75 3.217 -20.969 1 96.81 198 GLU B N 1
ATOM 3268 C CA . GLU B 1 198 ? -2.061 2.584 -20.844 1 96.81 198 GLU B CA 1
ATOM 3269 C C . GLU B 1 198 ? -3.078 3.537 -20.234 1 96.81 198 GLU B C 1
ATOM 3271 O O . GLU B 1 198 ? -3.055 3.779 -19.016 1 96.81 198 GLU B O 1
ATOM 3276 N N . PRO B 1 199 ? -4.059 4.062 -20.969 1 95.44 199 PRO B N 1
ATOM 3277 C CA . PRO B 1 199 ? -4.945 5.109 -20.453 1 95.44 199 PRO B CA 1
ATOM 3278 C C . PRO B 1 199 ? -6.008 4.566 -19.5 1 95.44 199 PRO B C 1
ATOM 3280 O O . PRO B 1 199 ? -6.645 5.34 -18.781 1 95.44 199 PRO B O 1
ATOM 3283 N N . ARG B 1 200 ? -6.238 3.273 -19.453 1 97.19 200 ARG B N 1
ATOM 3284 C CA . ARG B 1 200 ? -7.336 2.688 -18.688 1 97.19 200 ARG B CA 1
ATOM 3285 C C . ARG B 1 200 ? -6.941 2.467 -17.234 1 97.19 200 ARG B C 1
ATOM 3287 O O . ARG B 1 200 ? -7.77 2.068 -16.422 1 97.19 200 ARG B O 1
ATOM 3294 N N . ILE B 1 201 ? -5.652 2.732 -16.891 1 97.62 201 ILE B N 1
ATOM 3295 C CA . ILE B 1 201 ? -5.203 2.428 -15.531 1 97.62 201 ILE B CA 1
ATOM 3296 C C . ILE B 1 201 ? -4.383 3.596 -14.984 1 97.62 201 ILE B C 1
ATOM 3298 O O . ILE B 1 201 ? -3.602 4.211 -15.719 1 97.62 201 ILE B O 1
ATOM 3302 N N . GLU B 1 202 ? -4.641 3.98 -13.703 1 96.81 202 GLU B N 1
ATOM 3303 C CA . GLU B 1 202 ? -3.75 4.812 -12.898 1 96.81 202 GLU B CA 1
ATOM 3304 C C . GLU B 1 202 ? -2.945 3.971 -11.914 1 96.81 202 GLU B C 1
ATOM 3306 O O . GLU B 1 202 ? -3.473 3.025 -11.32 1 96.81 202 GLU B O 1
ATOM 3311 N N . ALA B 1 203 ? -1.656 4.312 -11.836 1 98.44 203 ALA B N 1
ATOM 3312 C CA . ALA B 1 203 ? -0.842 3.432 -11.008 1 98.44 203 ALA B CA 1
ATOM 3313 C C . ALA B 1 203 ? 0.227 4.219 -10.258 1 98.44 203 ALA B C 1
ATOM 3315 O O . ALA B 1 203 ? 0.495 5.379 -10.578 1 98.44 203 ALA B O 1
ATOM 3316 N N . THR B 1 204 ? 0.751 3.688 -9.219 1 98.69 204 THR B N 1
ATOM 3317 C CA . THR B 1 204 ? 1.961 4.082 -8.508 1 98.69 204 THR B CA 1
ATOM 3318 C C . THR B 1 204 ? 2.822 2.861 -8.188 1 98.69 204 THR B C 1
ATOM 3320 O O . THR B 1 204 ? 2.51 1.747 -8.609 1 98.69 204 THR B O 1
ATOM 3323 N N . ALA B 1 205 ? 3.949 3.08 -7.586 1 98.81 205 ALA B N 1
ATOM 3324 C CA . ALA B 1 205 ? 4.809 1.997 -7.113 1 98.81 205 ALA B CA 1
ATOM 3325 C C . ALA B 1 205 ? 5.441 2.348 -5.77 1 98.81 205 ALA B C 1
ATOM 3327 O O . ALA B 1 205 ? 5.645 3.523 -5.457 1 98.81 205 ALA B O 1
ATOM 3328 N N . VAL B 1 206 ? 5.66 1.352 -5.012 1 98.81 206 VAL B N 1
ATOM 3329 C CA . VAL B 1 206 ? 6.25 1.485 -3.684 1 98.81 206 VAL B CA 1
ATOM 3330 C C . VAL B 1 206 ? 7.504 0.617 -3.586 1 98.81 206 VAL B C 1
ATOM 3332 O O . VAL B 1 206 ? 7.453 -0.585 -3.854 1 98.81 206 VAL B O 1
ATOM 3335 N N . GLN B 1 207 ? 8.648 1.26 -3.291 1 98.88 207 GLN B N 1
ATOM 3336 C CA . GLN B 1 207 ? 9.852 0.509 -2.959 1 98.88 207 GLN B CA 1
ATOM 3337 C C . GLN B 1 207 ? 9.805 0.006 -1.519 1 98.88 207 GLN B C 1
ATOM 3339 O O . GLN B 1 207 ? 9.633 0.793 -0.586 1 98.88 207 GLN B O 1
ATOM 3344 N N . THR B 1 208 ? 9.969 -1.292 -1.36 1 98.75 208 THR B N 1
ATOM 3345 C CA . THR B 1 208 ? 9.844 -1.881 -0.033 1 98.75 208 THR B CA 1
ATOM 3346 C C . THR B 1 208 ? 11.148 -2.541 0.396 1 98.75 208 THR B C 1
ATOM 3348 O O . THR B 1 208 ? 11.961 -2.932 -0.447 1 98.75 208 THR B O 1
ATOM 3351 N N . VAL B 1 209 ? 11.352 -2.631 1.694 1 98.5 209 VAL B N 1
ATOM 3352 C CA . VAL B 1 209 ? 12.422 -3.42 2.291 1 98.5 209 VAL B CA 1
ATOM 3353 C C . VAL B 1 209 ? 11.867 -4.266 3.434 1 98.5 209 VAL B C 1
ATOM 3355 O O . VAL B 1 209 ? 10.742 -4.051 3.881 1 98.5 209 VAL B O 1
ATOM 3358 N N . GLY B 1 210 ? 12.516 -5.195 3.881 1 97.19 210 GLY B N 1
ATOM 3359 C CA . GLY B 1 210 ? 12.164 -6.09 4.969 1 97.19 210 GLY B CA 1
ATOM 3360 C C . GLY B 1 210 ? 13.031 -7.332 5.027 1 97.19 210 GLY B C 1
ATOM 3361 O O . GLY B 1 210 ? 14.156 -7.332 4.527 1 97.19 210 GLY B O 1
ATOM 3362 N N . SER B 1 211 ? 12.5 -8.367 5.633 1 93 211 SER B N 1
ATOM 3363 C CA . SER B 1 211 ? 13.258 -9.594 5.832 1 93 211 SER B CA 1
ATOM 3364 C C . SER B 1 211 ? 13.57 -10.273 4.5 1 93 211 SER B C 1
ATOM 3366 O O . SER B 1 211 ? 14.523 -11.047 4.398 1 93 211 SER B O 1
ATOM 3368 N N . LYS B 1 212 ? 12.797 -9.93 3.449 1 93.69 212 LYS B N 1
ATOM 3369 C CA . LYS B 1 212 ? 13 -10.562 2.146 1 93.69 212 LYS B CA 1
ATOM 3370 C C . LYS B 1 212 ? 13.844 -9.68 1.233 1 93.69 212 LYS B C 1
ATOM 3372 O O . LYS B 1 212 ? 13.984 -9.969 0.044 1 93.69 212 LYS B O 1
ATOM 3377 N N . GLY B 1 213 ? 14.375 -8.609 1.833 1 96.19 213 GLY B N 1
ATOM 3378 C CA . GLY B 1 213 ? 15.289 -7.758 1.09 1 96.19 213 GLY B CA 1
ATOM 3379 C C . GLY B 1 213 ? 14.609 -6.551 0.468 1 96.19 213 GLY B C 1
ATOM 3380 O O . GLY B 1 213 ? 13.641 -6.027 1.019 1 96.19 213 GLY B O 1
ATOM 3381 N N . TYR B 1 214 ? 15.242 -5.977 -0.557 1 97.94 214 TYR B N 1
ATOM 3382 C CA . TYR B 1 214 ? 14.828 -4.754 -1.236 1 97.94 214 TYR B CA 1
ATOM 3383 C C . TYR B 1 214 ? 14.086 -5.074 -2.529 1 97.94 214 TYR B C 1
ATOM 3385 O O . TYR B 1 214 ? 14.656 -5.684 -3.441 1 97.94 214 TYR B O 1
ATOM 3393 N N . ASP B 1 215 ? 12.844 -4.711 -2.625 1 98.31 215 ASP B N 1
ATOM 3394 C CA . ASP B 1 215 ? 12 -4.914 -3.795 1 98.31 215 ASP B CA 1
ATOM 3395 C C . ASP B 1 215 ? 10.859 -3.9 -3.834 1 98.31 215 ASP B C 1
ATOM 3397 O O . ASP B 1 215 ? 11.07 -2.713 -3.582 1 98.31 215 ASP B O 1
ATOM 3401 N N . GLY B 1 216 ? 9.656 -4.297 -4.281 1 98.62 216 GLY B N 1
ATOM 3402 C CA . GLY B 1 216 ? 8.539 -3.365 -4.348 1 98.62 216 GLY B CA 1
ATOM 3403 C C . GLY B 1 216 ? 7.402 -3.859 -5.223 1 98.62 216 GLY B C 1
ATOM 3404 O O . GLY B 1 216 ? 7.484 -4.941 -5.801 1 98.62 216 GLY B O 1
ATOM 3405 N N . PHE B 1 217 ? 6.371 -3.08 -5.207 1 98.94 217 PHE B N 1
ATOM 3406 C CA . PHE B 1 217 ? 5.195 -3.469 -5.977 1 98.94 217 PHE B CA 1
ATOM 3407 C C . PHE B 1 217 ? 4.562 -2.256 -6.648 1 98.94 217 PHE B C 1
ATOM 3409 O O . PHE B 1 217 ? 4.789 -1.12 -6.227 1 98.94 217 PHE B O 1
ATOM 3416 N N . VAL B 1 218 ? 3.836 -2.551 -7.719 1 98.94 218 VAL B N 1
ATOM 3417 C CA . VAL B 1 218 ? 2.945 -1.591 -8.359 1 98.94 218 VAL B CA 1
ATOM 3418 C C . VAL B 1 218 ? 1.523 -1.771 -7.836 1 98.94 218 VAL B C 1
ATOM 3420 O O . VAL B 1 218 ? 1.06 -2.9 -7.656 1 98.94 218 VAL B O 1
ATOM 3423 N N . LEU B 1 219 ? 0.865 -0.685 -7.512 1 98.94 219 LEU B N 1
ATOM 3424 C CA . LEU B 1 219 ? -0.566 -0.624 -7.238 1 98.94 219 LEU B CA 1
ATOM 3425 C C . LEU B 1 219 ? -1.298 0.145 -8.336 1 98.94 219 LEU B C 1
ATOM 3427 O O . LEU B 1 219 ? -0.979 1.306 -8.602 1 98.94 219 LEU B O 1
ATOM 3431 N N . GLY B 1 220 ? -2.225 -0.552 -8.984 1 98.81 220 GLY B N 1
ATOM 3432 C CA . GLY B 1 220 ? -2.986 0.058 -10.062 1 98.81 220 GLY B CA 1
ATOM 3433 C C . GLY B 1 220 ? -4.48 0.065 -9.805 1 98.81 220 GLY B C 1
ATOM 3434 O O . GLY B 1 220 ? -5 -0.802 -9.102 1 98.81 220 GLY B O 1
ATOM 3435 N N . TYR B 1 221 ? -5.137 1.018 -10.352 1 98.62 221 TYR B N 1
ATOM 3436 C CA . TYR B 1 221 ? -6.586 1.186 -10.344 1 98.62 221 TYR B CA 1
ATOM 3437 C C . TYR B 1 221 ? -7.125 1.316 -11.766 1 98.62 221 TYR B C 1
ATOM 3439 O O . TYR B 1 221 ? -6.777 2.254 -12.484 1 98.62 221 TYR B O 1
ATOM 3447 N N . VAL B 1 222 ? -7.93 0.372 -12.109 1 98.12 222 VAL B N 1
ATOM 3448 C CA . VAL B 1 222 ? -8.5 0.375 -13.453 1 98.12 222 VAL B CA 1
ATOM 3449 C C . VAL B 1 222 ? -9.695 1.325 -13.5 1 98.12 222 VAL B C 1
ATOM 3451 O O . VAL B 1 222 ? -10.617 1.218 -12.695 1 98.12 222 VAL B O 1
ATOM 3454 N N . LYS B 1 223 ? -9.727 2.209 -14.484 1 95.56 223 LYS B N 1
ATOM 3455 C CA . LYS B 1 223 ? -10.742 3.244 -14.617 1 95.56 223 LYS B CA 1
ATOM 3456 C C . LYS B 1 223 ? -12.023 2.682 -15.234 1 95.56 223 LYS B C 1
ATOM 3458 O O . LYS B 1 223 ? -11.969 1.759 -16.047 1 95.56 223 LYS B O 1
#

Sequence (446 aa):
MNVMENKWSDVDTVFLNSLLPAEEDHSYVLEANQEAELPQIDVSPLQGRLLHLLAKIKGAKHILEIGTLGGYSTIWLAKALPASGKLYTLEAHPYFAEVARSNIATAGLEDKAEVVVGNANDTLPELYNEQKNVFDFIFLDADKQSYPEYLKWAIKLAAPGAVIVADNVVREGEVANEQSTDERVLGVQQFLKLLSTEPRIEATAVQTVGSKGYDGFVLGYVKMNVMENKWSDVDTVFLNSLLPAEEDHSYVLEANQEAELPQIDVSPLQGRLLHLLAKIKGAKHILEIGTLGGYSTIWLAKALPASGKLYTLEAHPYFAEVARSNIATAGLEDKAEVVVGNANDTLPELYNEQKNVFDFIFLDADKQSYPEYLKWAIKLAAPGAVIVADNVVREGEVANEQSTDERVLGVQQFLKLLSTEPRIEATAVQTVGSKGYDGFVLGYVK

Nearest PDB structures (foldseek):
  3duw-assembly1_B  TM=9.793E-01  e=1.148E-31  Bacillus cereus ATCC 10987
  8c9t-assembly2_B  TM=9.668E-01  e=2.525E-29  Streptomyces avermitilis MA-4680 = NBRC 14893
  5n5d-assembly1_B  TM=9.540E-01  e=2.525E-29  Streptomyces regensis
  7cvx-assembly1_B  TM=9.717E-01  e=5.551E-28  Niastella koreensis GR20-10
  7cvu-assembly1_A  TM=9.592E-01  e=8.484E-26  Niastella koreensis GR20-10

Radius of gyration: 21.17 Å; Cα contacts (8 Å, |Δi|>4): 950; chains: 2; bounding box: 46×61×47 Å

Secondary structure (DSSP, 8-state):
--HHHHHHHHHHHHHHHHHS-GGGTTHHHHHHHHHTT--S-PPPHHHHHHHHHHHHHHT-SEEEEE--TTSHHHHHHHTTS-TT-EEEEEES-HHHHHHHHHHHHHTT-TTTEEEEES-HHHHHHHHHHHSTT-EEEEEE-S-GGGHHHHHHHHHHHEEEEEEEEEE--SGGGGGG-TT---HHHHHHHHHHHHHHT-TTEEEEEEEEEETTEEEEEEEEEE-/--HHHHHHHHHHHHHHHHHS-GGGTTHHHHHHHHHTT--S-PPPHHHHHHHHHHHHHHT-SEEEEE--TTSHHHHHHHTTS-TT-EEEEEES-HHHHHHHHHHHHHTT-TTTEEEEES-HHHHHHHHHHHSTT-EEEEEE-S-GGGHHHHHHHHHHHEEEEEEEEEE--SGGGGGG-TT---HHHHHHHHHHHHHHT-TTEEEEEEEEEETTEEEEEEEEEE-

InterPro domains:
  IPR002935 Class I-like SAM-dependent O-methyltransferase [PF01596] (33-206)
  IPR002935 Class I-like SAM-dependent O-methyltransferase [PS51682] (1-223)
  IPR029063 S-adenosyl-L-methionine-dependent methyltransferase superfamily [G3DSA:3.40.50.150] (1-223)
  IPR029063 S-adenosyl-L-methionine-dependent methyltransferase superfamily [SSF53335] (31-220)
  IPR050362 Cation-dependent O-methyltransferase [PTHR10509] (18-208)

Solvent-accessible surface area (backbone atoms only — not comparable to full-atom values): 22280 Å² total; per-residue (Å²): 124,59,75,62,49,50,41,30,34,44,34,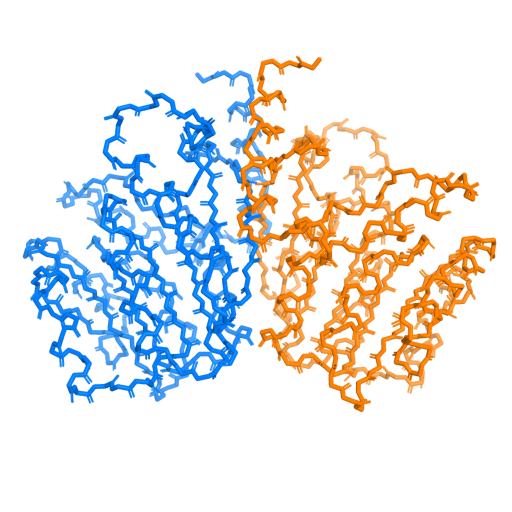43,51,51,47,36,68,27,46,43,44,75,93,72,45,57,53,68,48,58,51,51,30,52,74,69,66,47,83,92,72,69,76,50,56,50,54,28,48,43,49,19,48,54,35,43,48,53,61,32,44,27,35,38,30,39,44,34,56,49,26,60,59,53,48,34,45,50,70,37,36,52,93,87,16,39,29,44,27,32,21,58,49,64,67,40,39,51,48,14,51,52,43,34,44,73,70,70,35,58,88,33,43,43,81,43,76,34,51,62,87,62,48,51,61,53,43,41,75,73,46,57,43,52,25,35,27,36,40,44,55,56,71,38,54,47,35,44,60,50,50,54,50,48,61,61,26,32,19,76,62,10,38,39,38,36,54,64,57,24,58,65,44,46,50,51,44,88,80,63,82,50,58,46,45,52,12,39,47,47,29,42,54,51,51,48,72,38,87,56,47,52,46,34,57,46,41,28,46,26,77,90,41,53,28,21,32,35,48,30,39,28,94,123,59,73,64,48,50,41,30,34,44,34,44,50,52,47,34,66,27,46,45,44,73,91,72,46,58,55,68,47,57,50,50,32,52,75,69,66,46,82,92,74,70,76,51,56,50,54,28,47,43,49,19,48,53,35,42,48,53,60,30,45,28,35,39,31,41,43,35,56,49,26,59,56,54,48,32,44,48,71,38,35,51,93,86,16,41,29,43,27,31,20,58,50,65,66,39,40,52,48,13,51,50,43,34,45,75,70,69,34,58,89,32,43,44,80,42,78,34,50,62,87,62,47,49,60,53,43,42,75,73,47,55,42,52,24,35,28,35,40,43,57,56,72,39,54,49,35,45,60,51,49,55,51,48,61,60,27,33,19,76,63,9,37,38,38,36,55,63,56,24,58,68,42,47,50,51,45,88,80,62,82,51,58,46,44,52,12,40,46,49,28,40,54,50,52,49,72,37,88,56,45,51,46,33,56,48,41,30,46,28,78,90,42,52,29,23,33,34,48,31,39,29,94

Foldseek 3Di:
DPPVLVVQAVVVVVCCVPPNDPVRQLVVLQVLLVVLVFPNPDDGSVVLLVLLVVCLVLQWQEEEEEDQQQNNSVLSNQVSHPPNGAYEYEEADPSSLVNNCVSCVVSVRNVHYDYDYHDCVPVLVVCCVVQWQNGQEYEYDDQQLCLLVVVVSCLGRHHAFHKYKYWFLCVLVCLVVPPDPDSNSVSSVVNVVVVVPDPQKDKDKDWDAHNVGTGIMMIITGD/DPPVLVVQAVVVVVCCVPPNDPVRQLVVLQVLLVVLVFPNPDDGSVVLLVLLVVCLVLQWQEEEEEDQQQNNSVLSNQVSHPPNGAYEYEEADVSSLVNNCVSCVVSVRNVHYDYDYHDCVPVLVVCCVVQWQNGQEYEYDDQQLCLLVVVVSCLGRHHAFHKYKYWFLCVLVCLVVPPDPDSNSVSSVVNVVVVVPDPQKDKDKDWDAHNVGTGIMMIITGD

pLDDT: mean 96.92, std 4.33, range [52.28, 98.94]

Organism: NCBI:txid361277